Protein AF-A0A327VWK0-F1 (afdb_monomer_lite)

pLDDT: mean 82.36, std 14.78, range [37.25, 97.62]

Radius of gyration: 30.59 Å; chains: 1; bounding box: 62×44×107 Å

Foldseek 3Di:
DPPPPDPVVVVVLVVLLVVLLVVLCCCLQQNPHQQFFWKAFDDQLLVVLCVQLVVLLVDLPLQVVVVVVCVVVVVDDPPDPVSVVLNVQQNVVSVVVNVVSVPDDSVVSLVVSLVFKAWDPPDDPLPQDACDPCLQPQWDWTKMKGADPSRPSRITIDTDIGGMGGGRSVVVCVLQVLVVVLSVLLSVLSSLLVSLLVVLVVVQQPPLDPDDPVVSVVQLVVLLVVLVVVVVCVVVVQVSCPLDHCNHIGNCVVVSCSSSVSSLSSSLSSLLSQLVVLLVRLVVLLPDPCVVVCLVSLLVSVVSNLVSLVSNLVSLLSVLLSVLSVLVSSCSRSVQVSNCSNVVHHSSDNVVSVVSLVVSVVVSCVSPVSSVVSSVVSVVVNCVVDVPDPDDPVSDDPPVVNVVSCVCSVVPSVPVSVVVVVVCVVVVD

Sequence (429 aa):
MQTTRPLLFPLLLVVVGIITFKLAFDFILNGKDVKKQFHELRWEPREVLFTVIDSALRDKTAIPALVAQRQDVGLMSPNIKSTDSLFDLQKKVLIRTRDHVAAMSNSEVETFAVKSIRLDPAFSFRSLPEIGDNDSNYAYPLKVIYADSALPTKTVSHNIFLRVKNMDSDQFMLKYPNFGFWALLLVIQVILYVLLILFLLTKLFTPMNNFPLKWKVIYVGLIVLVCIAFYIWLLSSNDDTVIVKPVLFMRSMNSVFDVVNVLGYITAALCLAGMMFSSSAAASIGKSTDITAHRDELVNINTSFKTYFLIAALTMTLAVITSGQFYTALNTLDLVKAYNANIGHDYFRIELIYFYGILHTFILMIFFIPTQLRLNDINQKMLVAYPSDGAQLKVLEPVPMVKKVMDLLVMGAPLLAAFVKSLLDIVAG

Organism: NCBI:txid1539050

Structure (mmCIF, N/CA/C/O backbone):
data_AF-A0A327VWK0-F1
#
_entry.id   AF-A0A327VWK0-F1
#
loop_
_atom_site.group_PDB
_atom_site.id
_atom_site.type_symbol
_atom_site.label_atom_id
_atom_site.label_alt_id
_atom_site.label_comp_id
_atom_site.label_asym_id
_atom_site.label_entity_id
_atom_site.label_seq_id
_atom_site.pdbx_PDB_ins_code
_atom_site.Cartn_x
_atom_site.Cartn_y
_atom_site.Cartn_z
_atom_site.occupancy
_atom_site.B_iso_or_equiv
_atom_site.auth_seq_id
_atom_site.auth_comp_id
_atom_site.auth_asym_id
_atom_site.auth_atom_id
_atom_site.pdbx_PDB_model_num
ATOM 1 N N . MET A 1 1 ? 8.561 14.236 -48.146 1.00 39.91 1 MET A N 1
ATOM 2 C CA . MET A 1 1 ? 7.171 13.845 -47.820 1.00 39.91 1 MET A CA 1
ATOM 3 C C . MET A 1 1 ? 6.958 14.028 -46.325 1.00 39.91 1 MET A C 1
ATOM 5 O O . MET A 1 1 ? 7.536 13.275 -45.553 1.00 39.91 1 MET A O 1
ATOM 9 N N . GLN A 1 2 ? 6.210 15.054 -45.908 1.00 37.25 2 GLN A N 1
ATOM 10 C CA . GLN A 1 2 ? 5.756 15.175 -44.520 1.00 37.25 2 GLN A CA 1
ATOM 11 C C . GLN A 1 2 ? 4.762 14.043 -44.269 1.00 37.25 2 GLN A C 1
ATOM 13 O O . GLN A 1 2 ? 3.643 14.063 -44.773 1.00 37.25 2 GLN A O 1
ATOM 18 N N . THR A 1 3 ? 5.191 13.020 -43.539 1.00 50.03 3 THR A N 1
ATOM 19 C CA . THR A 1 3 ? 4.292 12.012 -42.992 1.00 50.03 3 THR A CA 1
ATOM 20 C C . THR A 1 3 ? 3.378 12.725 -42.004 1.00 50.03 3 THR A C 1
ATOM 22 O O . THR A 1 3 ? 3.777 13.036 -40.883 1.00 50.03 3 THR A O 1
ATOM 25 N N . THR A 1 4 ? 2.156 13.038 -42.435 1.00 50.09 4 THR A N 1
ATOM 26 C CA . THR A 1 4 ? 1.055 13.428 -41.555 1.00 50.09 4 THR A CA 1
ATOM 27 C C . THR A 1 4 ? 0.915 12.333 -40.508 1.00 50.09 4 THR A C 1
ATOM 29 O O . THR A 1 4 ? 0.316 11.289 -40.766 1.00 50.09 4 THR A O 1
ATOM 32 N N . ARG A 1 5 ? 1.544 12.518 -39.340 1.00 55.75 5 ARG A N 1
ATOM 33 C CA . ARG A 1 5 ? 1.324 11.633 -38.198 1.00 55.75 5 ARG A CA 1
ATOM 34 C C . ARG A 1 5 ? -0.171 11.698 -37.912 1.00 55.75 5 ARG A C 1
ATOM 36 O O . ARG A 1 5 ? -0.678 12.796 -37.682 1.00 55.75 5 ARG A O 1
ATOM 43 N N . PRO A 1 6 ? -0.892 10.575 -37.996 1.00 55.59 6 PRO A N 1
ATOM 44 C CA . PRO A 1 6 ? -2.335 10.622 -37.945 1.00 55.59 6 PRO A CA 1
ATOM 45 C C . PRO A 1 6 ? -2.758 11.122 -36.561 1.00 55.59 6 PRO A C 1
ATOM 47 O O . PRO A 1 6 ? -2.341 10.571 -35.540 1.00 55.59 6 PRO A O 1
ATOM 50 N N . LEU A 1 7 ? -3.632 12.133 -36.540 1.00 68.56 7 LEU A N 1
ATOM 51 C CA . LEU A 1 7 ? -4.380 12.623 -35.366 1.00 68.56 7 LEU A CA 1
ATOM 52 C C . LEU A 1 7 ? -5.069 11.496 -34.560 1.00 68.56 7 LEU A C 1
ATOM 54 O O . LEU A 1 7 ? -5.515 11.710 -33.437 1.00 68.56 7 LEU A O 1
ATOM 58 N N . LEU A 1 8 ? -5.115 10.284 -35.118 1.00 77.31 8 LEU A N 1
ATOM 59 C CA . LEU A 1 8 ? -5.642 9.064 -34.521 1.00 77.31 8 LEU A CA 1
ATOM 60 C C . LEU A 1 8 ? -4.891 8.608 -33.262 1.00 77.31 8 LEU A C 1
ATOM 62 O O . LEU A 1 8 ? -5.531 8.070 -32.366 1.00 77.31 8 LEU A O 1
ATOM 66 N N . PHE A 1 9 ? -3.571 8.808 -33.148 1.00 77.56 9 PHE A N 1
ATOM 67 C CA . PHE A 1 9 ? -2.831 8.292 -31.983 1.00 77.56 9 PHE A CA 1
ATOM 68 C C . PHE A 1 9 ? -3.140 9.049 -30.674 1.00 77.56 9 PHE A C 1
ATOM 70 O O . PHE A 1 9 ? -3.456 8.391 -29.681 1.00 77.56 9 PHE A O 1
ATOM 77 N N . PRO A 1 10 ? -3.135 10.399 -30.636 1.00 81.69 10 PRO A N 1
ATOM 78 C CA . PRO A 1 10 ? -3.589 11.141 -29.458 1.00 81.69 10 PRO A CA 1
ATOM 79 C C . PRO A 1 10 ? -5.038 10.822 -29.075 1.00 81.69 10 PRO A C 1
ATOM 81 O O . PRO A 1 10 ? -5.331 10.637 -27.897 1.00 81.69 10 PRO A O 1
ATOM 84 N N . LEU A 1 11 ? -5.932 10.699 -30.065 1.00 82.75 11 LEU A N 1
ATOM 85 C CA . LEU A 1 11 ? -7.333 10.353 -29.825 1.00 82.75 11 LEU A CA 1
ATOM 86 C C . LEU A 1 11 ? -7.473 8.951 -29.211 1.00 82.75 11 LEU A C 1
ATOM 88 O O . LEU A 1 11 ? -8.214 8.778 -28.247 1.00 82.75 11 LEU A O 1
ATOM 92 N N . LEU A 1 12 ? -6.720 7.969 -29.718 1.00 85.56 12 LEU A N 1
ATOM 93 C CA . LEU A 1 12 ? -6.690 6.614 -29.168 1.00 85.56 12 LEU A CA 1
ATOM 94 C C . LEU A 1 12 ? -6.235 6.609 -27.703 1.00 85.56 12 LEU A C 1
ATOM 96 O O . LEU A 1 12 ? -6.859 5.942 -26.883 1.00 85.56 12 LEU A O 1
ATOM 100 N N . LEU A 1 13 ? -5.192 7.373 -27.356 1.00 83.38 13 LEU A N 1
ATOM 101 C CA . LEU A 1 13 ? -4.718 7.475 -25.970 1.00 83.38 13 LEU A CA 1
ATOM 102 C C . LEU A 1 13 ? -5.787 8.046 -25.032 1.00 83.38 13 LEU A C 1
ATOM 104 O O . LEU A 1 13 ? -5.956 7.534 -23.928 1.00 83.38 13 LEU A O 1
ATOM 108 N N . VAL A 1 14 ? -6.532 9.065 -25.471 1.00 86.00 14 VAL A N 1
ATOM 109 C CA . VAL A 1 14 ? -7.632 9.642 -24.681 1.00 86.00 14 VAL A CA 1
ATOM 110 C C . VAL A 1 14 ? -8.745 8.614 -24.467 1.00 86.00 14 VAL A C 1
ATOM 112 O O . VAL A 1 14 ? -9.187 8.420 -23.336 1.00 86.00 14 VAL A O 1
ATOM 115 N N . VAL A 1 15 ? -9.162 7.911 -25.525 1.00 90.56 15 VAL A N 1
ATOM 116 C CA . VAL A 1 15 ? -10.217 6.885 -25.442 1.00 90.56 15 VAL A CA 1
ATOM 117 C C . VAL A 1 15 ? -9.804 5.744 -24.511 1.00 90.56 15 VAL A C 1
ATOM 119 O O . VAL A 1 15 ? -10.565 5.376 -23.616 1.00 90.56 15 VAL A O 1
ATOM 122 N N . VAL A 1 16 ? -8.583 5.221 -24.666 1.00 90.50 16 VAL A N 1
ATOM 123 C CA . VAL A 1 16 ? -8.046 4.173 -23.785 1.00 90.50 16 VAL A CA 1
ATOM 124 C C . VAL A 1 16 ? -7.950 4.666 -22.342 1.00 90.50 16 VAL A C 1
ATOM 126 O O . VAL A 1 16 ? -8.304 3.924 -21.427 1.00 90.50 16 VAL A O 1
ATOM 129 N N . GLY A 1 17 ? -7.529 5.914 -22.123 1.00 88.94 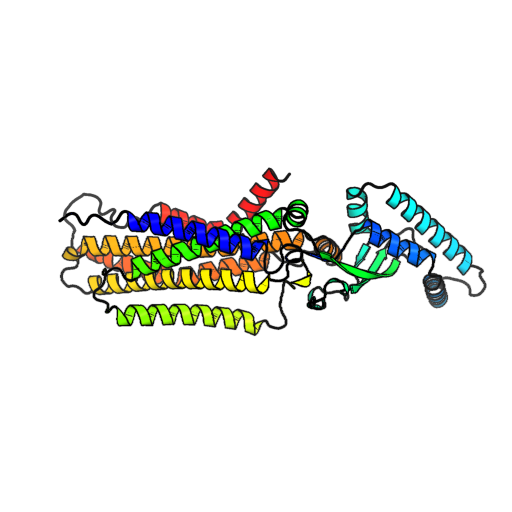17 GLY A N 1
ATOM 130 C CA . GLY A 1 17 ? -7.457 6.520 -20.795 1.00 88.94 17 GLY A CA 1
ATOM 131 C C . GLY A 1 17 ? -8.817 6.573 -20.096 1.00 88.94 17 GLY A C 1
ATOM 132 O O . GLY A 1 17 ? -8.923 6.145 -18.950 1.00 88.94 17 GLY A O 1
ATOM 133 N N . ILE A 1 18 ? -9.869 7.017 -20.792 1.00 92.06 18 ILE A N 1
ATOM 134 C CA . ILE A 1 18 ? -11.235 7.089 -20.242 1.00 92.06 18 ILE A CA 1
ATOM 135 C C . ILE A 1 18 ? -11.776 5.692 -19.911 1.00 92.06 18 ILE A C 1
ATOM 137 O O . ILE A 1 18 ? -12.332 5.485 -18.831 1.00 92.06 18 ILE A O 1
ATOM 141 N N . ILE A 1 19 ? -11.595 4.722 -20.815 1.00 94.19 19 ILE A N 1
ATOM 142 C CA . ILE A 1 19 ? -12.026 3.334 -20.588 1.00 94.19 19 ILE A CA 1
ATOM 143 C C . ILE A 1 19 ? -11.298 2.751 -19.373 1.00 94.19 19 ILE A C 1
ATOM 145 O O . ILE A 1 19 ? -11.931 2.167 -18.495 1.00 94.19 19 ILE A O 1
ATOM 149 N N . THR A 1 20 ? -9.982 2.955 -19.295 1.00 92.00 20 THR A N 1
ATOM 150 C CA . THR A 1 20 ? -9.157 2.464 -18.185 1.00 92.00 20 THR A CA 1
ATOM 151 C C . THR A 1 20 ? -9.555 3.117 -16.868 1.00 92.00 20 THR A C 1
ATOM 153 O O . THR A 1 20 ? -9.671 2.415 -15.872 1.00 92.00 20 THR A O 1
ATOM 156 N N . PHE A 1 21 ? -9.822 4.428 -16.859 1.00 93.88 21 PHE A N 1
ATOM 157 C CA . PHE A 1 21 ? -10.310 5.136 -15.675 1.00 93.88 21 PHE A CA 1
ATOM 158 C C . PHE A 1 21 ? -11.600 4.509 -15.152 1.00 93.88 21 PHE A C 1
ATOM 160 O O . PHE A 1 21 ? -11.667 4.166 -13.976 1.00 93.88 21 PHE A O 1
ATOM 167 N N . LYS A 1 22 ? -12.594 4.297 -16.025 1.00 93.50 22 LYS A N 1
ATOM 168 C CA . LYS A 1 22 ? -13.873 3.698 -15.625 1.00 93.50 22 LYS A CA 1
ATOM 169 C C . LYS A 1 22 ? -13.682 2.292 -15.048 1.00 93.50 22 LYS A C 1
ATOM 171 O O . LYS A 1 22 ? -14.179 2.010 -13.966 1.00 93.50 22 LYS A O 1
ATOM 176 N N . LEU A 1 23 ? -12.919 1.439 -15.737 1.00 92.62 23 LEU A N 1
ATOM 177 C CA . LEU A 1 23 ? -12.654 0.071 -15.282 1.00 92.62 23 LEU A CA 1
ATOM 178 C C . LEU A 1 23 ? -11.878 0.034 -13.960 1.00 92.62 23 LEU A C 1
ATOM 180 O O . LEU A 1 23 ? -12.212 -0.760 -13.089 1.00 92.62 23 LEU A O 1
ATOM 184 N N . ALA A 1 24 ? -10.862 0.885 -13.802 1.00 91.56 24 ALA A N 1
ATOM 185 C CA . ALA A 1 24 ? -10.072 0.973 -12.578 1.00 91.56 24 ALA A CA 1
ATOM 186 C C . ALA A 1 24 ? -10.918 1.479 -11.405 1.00 91.56 24 ALA A C 1
ATOM 188 O O . ALA A 1 24 ? -10.852 0.912 -10.318 1.00 91.56 24 ALA A O 1
ATOM 189 N N . PHE A 1 25 ? -11.735 2.508 -11.636 1.00 92.19 25 PHE A N 1
ATOM 190 C CA . PHE A 1 25 ? -12.651 3.057 -10.642 1.00 92.19 25 PHE A CA 1
ATOM 191 C C . PHE A 1 25 ? -13.648 1.995 -10.169 1.00 92.19 25 PHE A C 1
ATOM 193 O O . PHE A 1 25 ? -13.733 1.731 -8.971 1.00 92.19 25 PHE A O 1
ATOM 200 N N . ASP A 1 26 ? -14.331 1.325 -11.101 1.00 91.81 26 ASP A N 1
ATOM 201 C CA . ASP A 1 26 ? -15.286 0.264 -10.774 1.00 91.81 26 ASP A CA 1
ATOM 202 C C . ASP A 1 26 ? -14.595 -0.909 -10.061 1.00 91.81 26 ASP A C 1
ATOM 204 O O . ASP A 1 26 ? -15.073 -1.396 -9.039 1.00 91.81 26 ASP A O 1
ATOM 208 N N . PHE A 1 27 ? -13.425 -1.337 -10.529 1.00 92.50 27 PHE A N 1
ATOM 209 C CA . PHE A 1 27 ? -12.705 -2.456 -9.925 1.00 92.50 27 PHE A CA 1
ATOM 210 C C . PHE A 1 27 ? -12.193 -2.160 -8.506 1.00 92.50 27 PHE A C 1
ATOM 212 O O . PHE A 1 27 ? -12.303 -3.018 -7.632 1.00 92.50 27 PHE A O 1
ATOM 219 N N . ILE A 1 28 ? -11.643 -0.964 -8.268 1.00 90.62 28 ILE A N 1
ATOM 220 C CA . ILE A 1 28 ? -11.030 -0.597 -6.982 1.00 90.62 28 ILE A CA 1
ATOM 221 C C . ILE A 1 28 ? -12.096 -0.201 -5.953 1.00 90.62 28 ILE A C 1
ATOM 223 O O . ILE A 1 28 ? -12.026 -0.647 -4.808 1.00 90.62 28 ILE A O 1
ATOM 227 N N . LEU A 1 29 ? -13.073 0.626 -6.342 1.00 89.88 29 LEU A N 1
ATOM 228 C CA . LEU A 1 29 ? -14.036 1.216 -5.406 1.00 89.88 29 LEU A CA 1
ATOM 229 C C . LEU A 1 29 ? -15.341 0.433 -5.282 1.00 89.88 29 LEU A C 1
ATOM 231 O O . LEU A 1 29 ? -15.964 0.483 -4.227 1.00 89.88 29 LEU A O 1
ATOM 235 N N . ASN A 1 30 ? -15.763 -0.272 -6.331 1.00 86.44 30 ASN A N 1
ATOM 236 C CA . ASN A 1 30 ? -17.051 -0.969 -6.350 1.00 86.44 30 ASN A CA 1
ATOM 237 C C . ASN A 1 30 ? -16.884 -2.493 -6.263 1.00 86.44 30 ASN A C 1
ATOM 239 O O . ASN A 1 30 ? -17.743 -3.182 -5.715 1.00 86.44 30 ASN A O 1
ATOM 243 N N . GLY A 1 31 ? -15.769 -3.030 -6.765 1.00 84.81 31 GLY A N 1
ATOM 244 C CA . GLY A 1 31 ? -15.477 -4.460 -6.738 1.00 84.81 31 GLY A CA 1
ATOM 245 C C . GLY A 1 31 ? -16.567 -5.303 -7.409 1.00 84.81 31 GLY A C 1
ATOM 246 O O . GLY A 1 31 ? -17.149 -4.912 -8.420 1.00 84.81 31 GLY A O 1
ATOM 247 N N . LYS A 1 32 ? -16.839 -6.493 -6.853 1.00 80.56 32 LYS A N 1
ATOM 248 C CA . LYS A 1 32 ? -17.944 -7.364 -7.313 1.00 80.56 32 LYS A CA 1
ATOM 249 C C . LYS A 1 32 ? -19.308 -6.950 -6.748 1.00 80.56 32 LYS A C 1
ATOM 251 O O . LYS A 1 32 ? -20.326 -7.247 -7.364 1.00 80.56 32 LYS A O 1
ATOM 256 N N . ASP A 1 33 ? -19.324 -6.316 -5.577 1.00 80.81 33 ASP A N 1
ATOM 257 C CA . ASP A 1 33 ? -20.528 -5.865 -4.878 1.00 80.81 33 ASP A CA 1
ATOM 258 C C . ASP A 1 33 ? -20.212 -4.546 -4.158 1.00 80.81 33 ASP A C 1
ATOM 260 O O . ASP A 1 33 ? -19.479 -4.538 -3.167 1.00 80.81 33 ASP A O 1
ATOM 264 N N . VAL A 1 34 ? -20.789 -3.445 -4.658 1.00 78.38 34 VAL A N 1
ATOM 265 C CA . VAL A 1 34 ? -20.546 -2.063 -4.199 1.00 78.38 34 VAL A CA 1
ATOM 266 C C . VAL A 1 34 ? -20.695 -1.933 -2.683 1.00 78.38 34 VAL A C 1
ATOM 268 O O . VAL A 1 34 ? -19.926 -1.225 -2.042 1.00 78.38 34 VAL A O 1
ATOM 271 N N . LYS A 1 35 ? -21.663 -2.644 -2.094 1.00 78.06 35 LYS A N 1
ATOM 272 C CA . LYS A 1 35 ? -21.998 -2.516 -0.667 1.00 78.06 35 LYS A CA 1
ATOM 273 C C . LYS A 1 35 ? -21.170 -3.415 0.244 1.00 78.06 35 LYS A C 1
ATOM 275 O O . LYS A 1 35 ? -21.277 -3.313 1.462 1.00 78.06 35 LYS A O 1
ATOM 280 N N . LYS A 1 36 ? -20.410 -4.349 -0.329 1.00 83.25 36 LYS A N 1
ATOM 281 C CA . LYS A 1 36 ? -19.598 -5.329 0.415 1.00 83.25 36 LYS A CA 1
ATOM 282 C C . LYS A 1 36 ? -18.110 -5.209 0.123 1.00 83.25 36 LYS A C 1
ATOM 284 O O . LYS A 1 36 ? -17.313 -5.976 0.660 1.00 83.25 36 LYS A O 1
ATOM 289 N N . GLN A 1 37 ? -17.732 -4.278 -0.750 1.00 88.12 37 GLN A N 1
ATOM 290 C CA . GLN A 1 37 ? -16.341 -4.069 -1.110 1.00 88.12 37 GLN A CA 1
ATOM 291 C C . GLN A 1 37 ? -15.533 -3.630 0.111 1.00 88.12 37 GLN A C 1
ATOM 293 O O . GLN A 1 37 ? -14.510 -4.251 0.416 1.00 88.12 37 GLN A O 1
ATOM 298 N N . PHE A 1 38 ? -16.038 -2.621 0.824 1.00 92.75 38 PHE A N 1
ATOM 299 C CA . PHE A 1 38 ? -15.452 -2.097 2.049 1.00 92.75 38 PHE A CA 1
ATOM 300 C C . PHE A 1 38 ? -16.217 -2.567 3.280 1.00 92.75 38 PHE A C 1
ATOM 302 O O . PHE A 1 38 ? -17.444 -2.694 3.290 1.00 92.75 38 PHE A O 1
ATOM 309 N N . HIS A 1 39 ? -15.469 -2.827 4.337 1.00 93.94 39 HIS A N 1
ATOM 310 C CA . HIS A 1 39 ? -16.012 -3.219 5.622 1.00 93.94 39 HIS A CA 1
ATOM 311 C C . HIS A 1 39 ? -15.060 -2.811 6.739 1.00 93.94 39 HIS A C 1
ATOM 313 O O . HIS A 1 39 ? -13.974 -2.300 6.502 1.00 93.94 39 HIS A O 1
ATOM 319 N N . GLU A 1 40 ? -15.467 -3.035 7.977 1.00 94.00 40 GLU A N 1
ATOM 320 C CA . GLU A 1 40 ? -14.584 -2.947 9.131 1.00 94.00 40 GLU A CA 1
ATOM 321 C C . GLU A 1 40 ? -14.995 -3.973 10.183 1.00 94.00 40 GLU A C 1
ATOM 323 O O . GLU A 1 40 ? -16.160 -4.374 10.269 1.00 94.00 40 GLU A O 1
ATOM 328 N N . LEU A 1 41 ? -14.047 -4.384 11.022 1.00 94.38 41 LEU A N 1
ATOM 329 C CA . LEU A 1 41 ? -14.383 -5.070 12.264 1.00 94.38 41 LEU A CA 1
ATOM 330 C C . LEU A 1 41 ? -14.896 -4.033 13.258 1.00 94.38 41 LEU A C 1
ATOM 332 O O . LEU A 1 41 ? -14.171 -3.109 13.624 1.00 94.38 41 LEU A O 1
ATOM 336 N N . ARG A 1 42 ? -16.153 -4.186 13.685 1.00 93.25 42 ARG A N 1
ATOM 337 C CA . ARG A 1 42 ? -16.846 -3.213 14.530 1.00 93.25 42 ARG A CA 1
ATOM 338 C C . ARG A 1 42 ? -16.133 -3.057 15.874 1.00 93.25 42 ARG A C 1
ATOM 340 O O . ARG A 1 42 ? -16.296 -3.881 16.773 1.00 93.25 42 ARG A O 1
ATOM 347 N N . TRP A 1 43 ? -15.363 -1.980 15.994 1.00 94.75 43 TRP A N 1
ATOM 348 C CA . TRP A 1 43 ? -14.695 -1.557 17.216 1.00 94.75 43 TRP A CA 1
ATOM 349 C C . TRP A 1 43 ? -15.234 -0.189 17.628 1.00 94.75 43 TRP A C 1
ATOM 351 O O . TRP A 1 43 ? -14.783 0.846 17.150 1.00 94.75 43 TRP A O 1
ATOM 361 N N . GLU A 1 44 ? -16.225 -0.190 18.514 1.00 94.69 44 GLU A N 1
ATOM 362 C CA . GLU A 1 44 ? -16.801 1.029 19.083 1.00 94.69 44 GLU A CA 1
ATOM 363 C C . GLU A 1 44 ? -16.371 1.122 20.554 1.00 94.69 44 GLU A C 1
ATOM 365 O O . GLU A 1 44 ? -16.917 0.397 21.389 1.00 94.69 44 GLU A O 1
ATOM 370 N N . PRO A 1 45 ? -15.399 1.986 20.913 1.00 95.06 45 PRO A N 1
ATOM 371 C CA . PRO A 1 45 ? -14.807 2.001 22.253 1.00 95.06 45 PRO A CA 1
ATOM 372 C C . PRO A 1 45 ? -15.829 2.116 23.388 1.00 95.06 45 PRO A C 1
ATOM 374 O O . PRO A 1 45 ? -15.693 1.458 24.417 1.00 95.06 45 PRO A O 1
ATOM 377 N N . ARG A 1 46 ? -16.895 2.901 23.180 1.00 96.25 46 ARG A N 1
ATOM 378 C CA . ARG A 1 46 ? -17.997 3.044 24.141 1.00 96.25 46 ARG A CA 1
ATOM 379 C C . ARG A 1 46 ? -18.762 1.734 24.345 1.00 96.25 46 ARG A C 1
ATOM 381 O O . ARG A 1 46 ? -18.998 1.343 25.484 1.00 96.25 46 ARG A O 1
ATOM 388 N N . GLU A 1 47 ? -19.130 1.053 23.259 1.00 95.56 47 GLU A N 1
ATOM 389 C CA . GLU A 1 47 ? -19.837 -0.233 23.311 1.00 95.56 47 GLU A CA 1
ATOM 390 C C . GLU A 1 47 ? -18.960 -1.309 23.957 1.00 95.56 47 GLU A C 1
ATOM 392 O O . GLU A 1 47 ? -19.441 -2.072 24.795 1.00 95.56 47 GLU A O 1
ATOM 397 N N . VAL A 1 48 ? -17.663 -1.331 23.635 1.00 95.50 48 VAL A N 1
ATOM 398 C CA . VAL A 1 48 ? -16.693 -2.246 24.251 1.00 95.50 48 VAL A CA 1
ATOM 399 C C . VAL A 1 48 ? -16.599 -1.998 25.757 1.00 95.50 48 VAL A C 1
ATOM 401 O O . VAL A 1 48 ? -16.740 -2.945 26.531 1.00 95.50 48 VAL A O 1
ATOM 404 N N . LEU A 1 49 ? -16.432 -0.743 26.193 1.00 95.19 49 LEU A N 1
ATOM 405 C CA . LEU A 1 49 ? -16.389 -0.387 27.616 1.00 95.19 49 LEU A CA 1
ATOM 406 C C . LEU A 1 49 ? -17.658 -0.818 28.346 1.00 95.19 49 LEU A C 1
ATOM 408 O O . LEU A 1 49 ? -17.566 -1.494 29.368 1.00 95.19 49 LEU A O 1
ATOM 412 N N . PHE A 1 50 ? -18.835 -0.470 27.824 1.00 95.88 50 PHE A N 1
ATOM 413 C CA . PHE A 1 50 ? -20.099 -0.861 28.445 1.00 95.88 50 PHE A CA 1
ATOM 414 C C . PHE A 1 50 ? -20.270 -2.372 28.493 1.00 95.88 50 PHE A C 1
ATOM 416 O O . PHE A 1 50 ? -20.622 -2.903 29.540 1.00 95.88 50 PHE A O 1
ATOM 423 N N . THR A 1 51 ? -19.928 -3.085 27.421 1.00 94.81 51 THR A N 1
ATOM 424 C CA . THR A 1 51 ? -20.023 -4.548 27.389 1.00 94.81 51 THR A CA 1
ATOM 425 C C . THR A 1 51 ? -19.119 -5.190 28.438 1.00 94.81 51 THR A C 1
ATOM 427 O O . THR A 1 51 ? -19.557 -6.094 29.153 1.00 94.81 51 THR A O 1
ATOM 430 N N . VAL A 1 52 ? -17.876 -4.720 28.576 1.00 93.19 52 VAL A N 1
ATOM 431 C CA . VAL A 1 52 ? -16.935 -5.242 29.577 1.00 93.19 52 VAL A CA 1
ATOM 432 C C . VAL A 1 52 ? -17.404 -4.893 30.993 1.00 93.19 52 VAL A C 1
ATOM 434 O O . VAL A 1 52 ? -17.462 -5.781 31.843 1.00 93.19 52 VAL A O 1
ATOM 437 N N . ILE A 1 53 ? -17.797 -3.640 31.246 1.00 93.25 53 ILE A N 1
ATOM 438 C CA . ILE A 1 53 ? -18.249 -3.171 32.565 1.00 93.25 53 ILE A CA 1
ATOM 439 C C . ILE A 1 53 ? -19.545 -3.872 32.994 1.00 93.25 53 ILE A C 1
ATOM 441 O O . ILE A 1 53 ? -19.612 -4.409 34.097 1.00 93.25 53 ILE A O 1
ATOM 445 N N . ASP A 1 54 ? -20.565 -3.927 32.138 1.00 93.56 54 ASP A N 1
ATOM 446 C CA . ASP A 1 54 ? -21.849 -4.560 32.464 1.00 93.56 54 ASP A CA 1
ATOM 447 C C . ASP A 1 54 ? -21.722 -6.081 32.612 1.00 93.56 54 ASP A C 1
ATOM 449 O O . ASP A 1 54 ? -22.472 -6.708 33.366 1.00 93.56 54 ASP A O 1
ATOM 453 N N . SER A 1 55 ? -20.768 -6.705 31.920 1.00 90.44 55 SER A N 1
ATOM 454 C CA . SER A 1 55 ? -20.448 -8.118 32.139 1.00 90.44 55 SER A CA 1
ATOM 455 C C . SER A 1 55 ? -19.745 -8.327 33.476 1.00 90.44 55 SER A C 1
ATOM 457 O O . SER A 1 55 ? -20.128 -9.224 34.222 1.00 90.44 55 SER A O 1
ATOM 459 N N . ALA A 1 56 ? -18.813 -7.448 33.845 1.00 87.31 56 ALA A N 1
ATOM 460 C CA . ALA A 1 56 ? -18.144 -7.466 35.147 1.00 87.31 56 ALA A CA 1
ATOM 461 C C . ALA A 1 56 ? -19.097 -7.226 36.324 1.00 87.31 56 ALA A C 1
ATOM 463 O O . ALA A 1 56 ? -18.925 -7.798 37.393 1.00 87.31 56 ALA A O 1
ATOM 464 N N . LEU A 1 57 ? -20.113 -6.381 36.134 1.00 88.75 57 LEU A N 1
ATOM 465 C CA . LEU A 1 57 ? -21.150 -6.126 37.136 1.00 88.75 57 LEU A CA 1
ATOM 466 C C . LEU A 1 57 ? -22.048 -7.350 37.379 1.00 88.75 57 LEU A C 1
ATOM 468 O O . LEU A 1 57 ? -22.643 -7.469 38.453 1.00 88.75 57 LEU A O 1
ATOM 472 N N . ARG A 1 58 ? -22.164 -8.243 36.388 1.00 87.75 58 ARG A N 1
ATOM 473 C CA . ARG A 1 58 ? -22.933 -9.494 36.472 1.00 87.75 58 ARG A CA 1
ATOM 474 C C . ARG A 1 58 ? -22.085 -10.667 36.958 1.00 87.75 58 ARG A C 1
ATOM 476 O O . ARG A 1 58 ? -22.602 -11.527 37.670 1.00 87.75 58 ARG A O 1
ATOM 483 N N . ASP A 1 59 ? -20.810 -10.698 36.588 1.00 79.12 59 ASP A N 1
ATOM 484 C CA . ASP A 1 59 ? -19.886 -11.769 36.937 1.00 79.12 59 ASP A CA 1
ATOM 485 C C . ASP A 1 59 ? -19.364 -11.628 38.375 1.00 79.12 59 ASP A C 1
ATOM 487 O O . ASP A 1 59 ? -18.583 -10.739 38.711 1.00 79.12 59 ASP A O 1
ATOM 491 N N . LYS A 1 60 ? -19.790 -12.548 39.244 1.00 71.19 60 LYS A N 1
ATOM 492 C CA . LYS A 1 60 ? -19.353 -12.599 40.644 1.00 71.19 60 LYS A CA 1
ATOM 493 C C . LYS A 1 60 ? -18.046 -13.371 40.846 1.00 71.19 60 LYS A C 1
ATOM 495 O O . LYS A 1 60 ? -17.555 -13.390 41.968 1.00 71.19 60 LYS A O 1
ATOM 500 N N . THR A 1 61 ? -17.488 -14.022 39.821 1.00 70.69 61 THR A N 1
ATOM 501 C CA . THR A 1 61 ? -16.385 -14.994 39.969 1.00 70.69 61 THR A CA 1
ATOM 502 C C . THR A 1 61 ? -14.999 -14.360 40.120 1.00 70.69 61 THR A C 1
ATOM 504 O O . THR A 1 61 ? -14.134 -14.926 40.789 1.00 70.69 61 THR A O 1
ATOM 507 N N . ALA A 1 62 ? -14.793 -13.154 39.582 1.00 68.81 62 ALA A N 1
ATOM 508 C CA . ALA A 1 62 ? -13.492 -12.481 39.597 1.00 68.81 62 ALA A CA 1
ATOM 509 C C . ALA A 1 62 ? -13.007 -12.092 41.011 1.00 68.81 62 ALA A C 1
ATOM 511 O O . ALA A 1 62 ? -11.807 -12.057 41.281 1.00 68.81 62 ALA A O 1
ATOM 512 N N . ILE A 1 63 ? -13.933 -11.810 41.930 1.00 69.81 63 ILE A N 1
ATOM 513 C CA . ILE A 1 63 ? -13.618 -11.329 43.286 1.00 69.81 63 ILE A CA 1
ATOM 514 C C . ILE A 1 63 ? -13.228 -12.463 44.238 1.00 69.81 63 ILE A C 1
ATOM 516 O O . ILE A 1 63 ? -12.216 -12.317 44.925 1.00 69.81 63 ILE A O 1
ATOM 520 N N . PRO A 1 64 ? -13.931 -13.611 44.258 1.00 70.44 64 PRO A N 1
ATOM 521 C CA . PRO A 1 64 ? -13.478 -14.807 44.960 1.00 70.44 64 PRO A CA 1
ATOM 522 C C . PRO A 1 64 ? -12.048 -15.219 44.597 1.00 70.44 64 PRO A C 1
ATOM 524 O O . PRO A 1 64 ? -11.263 -15.507 45.496 1.00 70.44 64 PRO A O 1
ATOM 527 N N . ALA A 1 65 ? -11.675 -15.177 43.311 1.00 71.06 65 ALA A N 1
ATOM 528 C CA . ALA A 1 65 ? -10.320 -15.515 42.868 1.00 71.06 65 ALA A CA 1
ATOM 529 C C . ALA A 1 65 ? -9.252 -14.568 43.453 1.00 71.06 65 ALA A C 1
ATOM 531 O O . ALA A 1 65 ? -8.193 -15.014 43.891 1.00 71.06 65 ALA A O 1
ATOM 532 N N . LEU A 1 66 ? -9.545 -13.264 43.530 1.00 69.56 66 LEU A N 1
ATOM 533 C CA . LEU A 1 66 ? -8.657 -12.279 44.154 1.00 69.56 66 LEU A CA 1
ATOM 534 C C . LEU A 1 66 ? -8.533 -12.487 45.670 1.00 69.56 66 LEU A C 1
ATOM 536 O O . LEU A 1 66 ? -7.457 -12.308 46.239 1.00 69.56 66 LEU A O 1
ATOM 540 N N . VAL A 1 67 ? -9.638 -12.830 46.335 1.00 71.38 67 VAL A N 1
ATOM 541 C CA . VAL A 1 67 ? -9.643 -13.097 47.778 1.00 71.38 67 VAL A CA 1
ATOM 542 C C . VAL A 1 67 ? -8.821 -14.341 48.090 1.00 71.38 67 VAL A C 1
ATOM 544 O O . VAL A 1 67 ? -7.981 -14.270 48.983 1.00 71.38 67 VAL A O 1
ATOM 547 N N . ALA A 1 68 ? -8.983 -15.415 47.313 1.00 74.00 68 ALA A N 1
ATOM 548 C CA . ALA A 1 68 ? -8.156 -16.614 47.424 1.00 74.00 68 ALA A CA 1
ATOM 549 C C . ALA A 1 68 ? -6.664 -16.272 47.270 1.00 74.00 68 ALA A C 1
ATOM 551 O O . ALA A 1 68 ? -5.866 -16.578 48.149 1.00 74.00 68 ALA A O 1
ATOM 552 N N . GLN A 1 69 ? -6.300 -15.498 46.241 1.00 75.69 69 GLN A N 1
ATOM 553 C CA . GLN A 1 69 ? -4.915 -15.062 46.043 1.00 75.69 69 GLN A CA 1
ATOM 554 C C . GLN A 1 69 ? -4.373 -14.232 47.224 1.00 75.69 69 GLN A C 1
ATOM 556 O O . GLN A 1 69 ? -3.218 -14.379 47.612 1.00 75.69 69 GLN A O 1
ATOM 561 N N . ARG A 1 70 ? -5.177 -13.341 47.821 1.00 73.94 70 ARG A N 1
ATOM 562 C CA . ARG A 1 70 ? -4.747 -12.551 48.992 1.00 73.94 70 ARG A CA 1
ATOM 563 C C . ARG A 1 70 ? -4.630 -13.388 50.264 1.00 73.94 70 ARG A C 1
ATOM 565 O O . ARG A 1 70 ? -3.790 -13.063 51.103 1.00 73.94 70 ARG A O 1
ATOM 572 N N . GLN A 1 71 ? -5.458 -14.418 50.415 1.00 77.44 71 GLN A N 1
ATOM 573 C CA . GLN A 1 71 ? -5.360 -15.382 51.511 1.00 77.44 71 GLN A CA 1
ATOM 574 C C . GLN A 1 71 ? -4.090 -16.229 51.378 1.00 77.44 71 GLN A C 1
ATOM 576 O O . GLN A 1 71 ? -3.358 -16.350 52.357 1.00 77.44 71 GLN A O 1
ATOM 581 N N . ASP A 1 72 ? -3.761 -16.694 50.169 1.00 79.62 72 ASP A N 1
ATOM 582 C CA . ASP A 1 72 ? -2.537 -17.463 49.895 1.00 79.62 72 ASP A CA 1
ATOM 583 C C . ASP A 1 72 ? -1.257 -16.674 50.214 1.00 79.62 72 ASP A C 1
ATOM 585 O O . ASP A 1 72 ? -0.274 -17.230 50.696 1.00 79.62 72 ASP A O 1
ATOM 589 N N . VAL A 1 73 ? -1.270 -15.356 49.993 1.00 83.12 73 VAL A N 1
ATOM 590 C CA . VAL A 1 73 ? -0.129 -14.465 50.284 1.00 83.12 73 VAL A CA 1
ATOM 591 C C . VAL A 1 73 ? -0.143 -13.968 51.746 1.00 83.12 73 VAL A C 1
ATOM 593 O O . VAL A 1 73 ? 0.699 -13.168 52.146 1.00 83.12 73 VAL A O 1
ATOM 596 N N . GLY A 1 74 ? -1.095 -14.417 52.575 1.00 76.50 74 GLY A N 1
ATOM 597 C CA . GLY A 1 74 ? -1.196 -14.038 53.991 1.00 76.50 74 GLY A CA 1
ATOM 598 C C . GLY A 1 74 ? -1.616 -12.582 54.235 1.00 76.50 74 GLY A C 1
ATOM 599 O O . GLY A 1 74 ? -1.483 -12.071 55.345 1.00 76.50 74 GLY A O 1
ATOM 600 N N . LEU A 1 75 ? -2.134 -11.899 53.209 1.00 72.00 75 LEU A N 1
ATOM 601 C CA . LEU A 1 75 ? -2.573 -10.499 53.279 1.00 72.00 75 LEU A CA 1
ATOM 602 C C . LEU A 1 75 ? -4.005 -10.348 53.816 1.00 72.00 75 LEU A C 1
ATOM 604 O O . LEU A 1 75 ? -4.456 -9.230 54.068 1.00 72.00 75 LEU A O 1
ATOM 608 N N . MET A 1 76 ? -4.742 -11.452 53.971 1.00 66.94 76 MET A N 1
ATOM 609 C CA . MET A 1 76 ? -6.082 -11.485 54.559 1.00 66.94 76 MET A CA 1
ATOM 610 C C . MET A 1 76 ? -6.235 -12.661 55.523 1.00 66.94 76 MET A C 1
ATOM 612 O O . MET A 1 76 ? -5.831 -13.779 55.221 1.00 66.94 76 MET A O 1
ATOM 616 N N . SER A 1 77 ? -6.872 -12.409 56.669 1.00 63.12 77 SER A N 1
ATOM 617 C CA . SER A 1 77 ? -7.243 -13.452 57.632 1.00 63.12 77 SER A CA 1
ATOM 618 C C . SER A 1 77 ? -8.384 -14.328 57.079 1.00 63.12 77 SER A C 1
ATOM 620 O O . SER A 1 77 ? -9.310 -13.785 56.467 1.00 63.12 77 SER A O 1
ATOM 622 N N . PRO A 1 78 ? -8.374 -15.658 57.309 1.00 61.25 78 PRO A N 1
ATOM 623 C CA . PRO A 1 78 ? -9.366 -16.598 56.770 1.00 61.25 78 PRO A CA 1
ATOM 624 C C . PRO A 1 78 ? -10.811 -16.381 57.266 1.00 61.25 78 PRO A C 1
ATOM 626 O O . PRO A 1 78 ? -11.734 -16.950 56.696 1.00 61.25 78 PRO A O 1
ATOM 629 N N . ASN A 1 79 ? -11.034 -15.536 58.283 1.00 61.19 79 ASN A N 1
ATOM 630 C CA . ASN A 1 79 ? -12.324 -15.392 58.978 1.00 61.19 79 ASN A CA 1
ATOM 631 C C . ASN A 1 79 ? -13.124 -14.104 58.667 1.00 61.19 79 ASN A C 1
ATOM 633 O O . ASN A 1 79 ? -14.028 -13.749 59.425 1.00 61.19 79 ASN A O 1
ATOM 637 N N . ILE A 1 80 ? -12.829 -13.367 57.589 1.00 55.22 80 ILE A N 1
ATOM 638 C CA . ILE A 1 80 ? -13.492 -12.074 57.311 1.00 55.22 80 ILE A CA 1
ATOM 639 C C . ILE A 1 80 ? -14.612 -12.211 56.265 1.00 55.22 80 ILE A C 1
ATOM 641 O O . ILE A 1 80 ? -14.410 -12.790 55.203 1.00 55.22 80 ILE A O 1
ATOM 645 N N . LYS A 1 81 ? -15.749 -11.536 56.518 1.00 57.97 81 LYS A N 1
ATOM 646 C CA . LYS A 1 81 ? -16.803 -11.135 55.552 1.00 57.97 81 LYS A CA 1
ATOM 647 C C . LYS A 1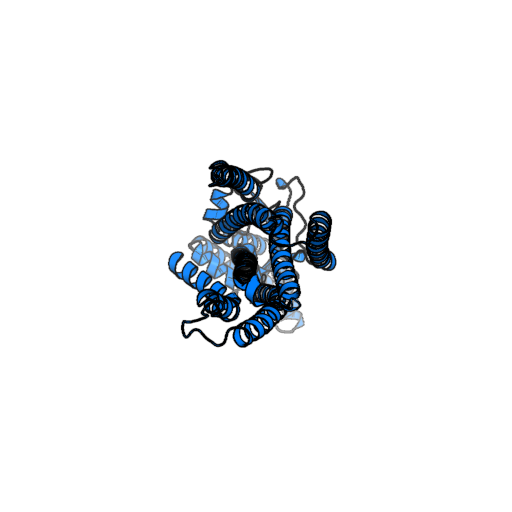 81 ? -16.280 -10.182 54.439 1.00 57.97 81 LYS A C 1
ATOM 649 O O . LYS A 1 81 ? -16.936 -9.202 54.091 1.00 57.97 81 LYS A O 1
ATOM 654 N N . SER A 1 82 ? -15.054 -10.382 53.941 1.00 63.34 82 SER A N 1
ATOM 655 C CA . SER A 1 82 ? -14.331 -9.423 53.088 1.00 63.34 82 SER A CA 1
ATOM 656 C C . SER A 1 82 ? -14.762 -9.488 51.624 1.00 63.34 82 SER A C 1
ATOM 658 O O . SER A 1 82 ? -14.713 -8.466 50.938 1.00 63.34 82 SER A O 1
ATOM 660 N N . THR A 1 83 ? -15.234 -10.648 51.163 1.00 67.75 83 THR A N 1
ATOM 661 C CA . THR A 1 83 ? -15.715 -10.879 49.793 1.00 67.75 83 THR A CA 1
ATOM 662 C C . THR A 1 83 ? -16.837 -9.921 49.413 1.00 67.75 83 THR A C 1
ATOM 664 O O . THR A 1 83 ? -16.764 -9.301 48.354 1.00 67.75 83 THR A O 1
ATOM 667 N N . ASP A 1 84 ? -17.813 -9.728 50.301 1.00 71.06 84 ASP A N 1
ATOM 668 C CA . ASP A 1 84 ? -18.970 -8.865 50.039 1.00 71.06 84 ASP A CA 1
ATOM 669 C C . ASP A 1 84 ? -18.552 -7.392 49.983 1.00 71.06 84 ASP A C 1
ATOM 671 O O . ASP A 1 84 ? -18.913 -6.672 49.057 1.00 71.06 84 ASP A O 1
ATOM 675 N N . SER A 1 85 ? -17.683 -6.960 50.904 1.00 79.94 85 SER A N 1
ATOM 676 C CA . SER A 1 85 ? -17.189 -5.576 50.934 1.00 79.94 85 SER A CA 1
ATOM 677 C C . SER A 1 85 ? -16.343 -5.204 49.705 1.00 79.94 85 SER A C 1
ATOM 679 O O . SER A 1 85 ? -16.459 -4.097 49.178 1.00 79.94 85 SER A O 1
ATOM 681 N N . LEU A 1 86 ? -15.511 -6.130 49.212 1.00 79.25 86 LEU A N 1
ATOM 682 C CA . LEU A 1 86 ? -14.727 -5.938 47.991 1.00 79.25 86 LEU A CA 1
ATOM 683 C C . LEU A 1 86 ? -15.612 -5.967 46.747 1.00 79.25 86 LEU A C 1
ATOM 685 O O . LEU A 1 86 ? -15.365 -5.202 45.814 1.00 79.25 86 LEU A O 1
ATOM 689 N N . PHE A 1 87 ? -16.649 -6.807 46.751 1.00 81.00 87 PHE A N 1
ATOM 690 C CA . PHE A 1 87 ? -17.643 -6.845 45.688 1.00 81.00 87 PHE A CA 1
ATOM 691 C C . PHE A 1 87 ? -18.426 -5.548 45.582 1.00 81.00 87 PHE A C 1
ATOM 693 O O . PHE A 1 87 ? -18.502 -4.975 44.495 1.00 81.00 87 PHE A O 1
ATOM 700 N N . ASP A 1 88 ? -18.910 -5.019 46.698 1.00 85.12 88 ASP A N 1
ATOM 701 C CA . ASP A 1 88 ? -19.609 -3.739 46.712 1.00 85.12 88 ASP A CA 1
ATOM 702 C C . ASP A 1 88 ? -18.698 -2.581 46.292 1.00 85.12 88 ASP A C 1
ATOM 704 O O . ASP A 1 88 ? -19.126 -1.699 45.542 1.00 85.12 88 ASP A O 1
ATOM 708 N N . LEU A 1 89 ? -17.423 -2.601 46.700 1.00 87.50 89 LEU A N 1
ATOM 709 C CA . LEU A 1 89 ? -16.446 -1.601 46.276 1.00 87.50 89 LEU A CA 1
ATOM 710 C C . LEU A 1 89 ? -16.189 -1.665 44.764 1.00 87.50 89 LEU A C 1
ATOM 712 O O . LEU A 1 89 ? -16.285 -0.640 44.089 1.00 87.50 89 LEU A O 1
ATOM 716 N N . GLN A 1 90 ? -15.908 -2.853 44.221 1.00 87.38 90 GLN A N 1
ATOM 717 C CA . GLN A 1 90 ? -15.701 -3.047 42.784 1.00 87.38 90 GLN A CA 1
ATOM 718 C C . GLN A 1 90 ? -16.939 -2.633 41.987 1.00 87.38 90 GLN A C 1
ATOM 720 O O . GLN A 1 90 ? -16.828 -1.882 41.019 1.00 87.38 90 GLN A O 1
ATOM 725 N N . LYS A 1 91 ? -18.125 -3.059 42.426 1.00 89.62 91 LYS A N 1
ATOM 726 C CA . LYS A 1 91 ? -19.404 -2.699 41.814 1.00 89.62 91 LYS A CA 1
ATOM 727 C C . LYS A 1 91 ? -19.617 -1.186 41.801 1.00 89.62 91 LYS A C 1
ATOM 729 O O . LYS A 1 91 ? -19.987 -0.631 40.771 1.00 89.62 91 LYS A O 1
ATOM 734 N N . LYS A 1 92 ? -19.352 -0.503 42.919 1.00 93.25 92 LYS A N 1
ATOM 735 C CA . LYS A 1 92 ? -19.480 0.957 43.030 1.00 93.25 92 LYS A CA 1
ATOM 736 C C . LYS A 1 92 ? -18.534 1.691 42.080 1.00 93.25 92 LYS A C 1
ATOM 738 O O . LYS A 1 92 ? -18.950 2.664 41.454 1.00 93.25 92 LYS A O 1
ATOM 743 N N . VAL A 1 93 ? -17.287 1.229 41.966 1.00 91.94 93 VAL A N 1
ATOM 744 C CA . VAL A 1 93 ? -16.302 1.789 41.026 1.00 91.94 93 VAL A CA 1
ATOM 745 C C . VAL A 1 93 ? -16.774 1.598 39.588 1.00 91.94 93 VAL A C 1
ATOM 747 O O . VAL A 1 93 ? -16.862 2.575 38.856 1.00 91.94 93 VAL A O 1
ATOM 750 N N . LEU A 1 94 ? -17.171 0.381 39.212 1.00 93.00 94 LEU A N 1
ATOM 751 C CA . LEU A 1 94 ? -17.652 0.065 37.865 1.00 93.00 94 LEU A CA 1
ATOM 752 C C . LEU A 1 94 ? -18.896 0.877 37.468 1.00 93.00 94 LEU A C 1
ATOM 754 O O . LEU A 1 94 ? -18.952 1.380 36.349 1.00 93.00 94 LEU A O 1
ATOM 758 N N . ILE A 1 95 ? -19.864 1.058 38.375 1.00 95.06 95 ILE A N 1
ATOM 759 C CA . ILE A 1 95 ? -21.040 1.914 38.132 1.00 95.06 95 ILE A CA 1
ATOM 760 C C . ILE A 1 95 ? -20.607 3.363 37.902 1.00 95.06 95 ILE A C 1
ATOM 762 O O . ILE A 1 95 ? -21.008 3.966 36.912 1.00 95.06 95 ILE A O 1
ATOM 766 N N . ARG A 1 96 ? -19.737 3.906 38.765 1.00 95.81 96 ARG A N 1
ATOM 767 C CA . ARG A 1 96 ? -19.227 5.274 38.603 1.00 95.81 96 ARG A CA 1
ATOM 768 C C . ARG A 1 96 ? -18.495 5.445 37.272 1.00 95.81 96 ARG A C 1
ATOM 770 O O . ARG A 1 96 ? -18.709 6.452 36.606 1.00 95.81 96 ARG A O 1
ATOM 777 N N . THR A 1 97 ? -17.653 4.489 36.880 1.00 94.69 97 THR A N 1
ATOM 778 C CA . THR A 1 97 ? -16.979 4.522 35.576 1.00 94.69 97 THR A CA 1
ATOM 779 C C . THR A 1 97 ? -18.000 4.487 34.445 1.00 94.69 97 THR A C 1
ATOM 781 O O . THR A 1 97 ? -17.898 5.288 33.523 1.00 94.69 97 THR A O 1
ATOM 784 N N . ARG A 1 98 ? -19.007 3.608 34.511 1.00 95.44 98 ARG A N 1
ATOM 785 C CA . ARG A 1 98 ? -20.055 3.520 33.487 1.00 95.44 98 ARG A CA 1
ATOM 786 C C . ARG A 1 98 ? -20.792 4.844 33.316 1.00 95.44 98 ARG A C 1
ATOM 788 O O . ARG A 1 98 ? -20.934 5.316 32.192 1.00 95.44 98 ARG A O 1
ATOM 795 N N . ASP A 1 99 ? -21.214 5.453 34.418 1.00 96.69 99 ASP A N 1
ATOM 796 C CA . ASP A 1 99 ? -21.934 6.728 34.406 1.00 96.69 99 ASP A CA 1
ATOM 797 C C . ASP A 1 99 ? -21.031 7.860 33.886 1.00 96.69 99 ASP A C 1
ATOM 799 O O . ASP A 1 99 ? -21.471 8.714 33.117 1.00 96.69 99 ASP A O 1
ATOM 803 N N . HIS A 1 100 ? -19.739 7.826 34.229 1.00 96.38 100 HIS A N 1
ATOM 804 C CA . HIS A 1 100 ? -18.752 8.766 33.708 1.00 96.38 100 HIS A CA 1
ATOM 805 C C . HIS A 1 100 ? -18.561 8.618 32.191 1.00 96.38 100 HIS A C 1
ATOM 807 O O . HIS A 1 100 ? -18.640 9.612 31.475 1.00 96.38 100 HIS A O 1
ATOM 813 N N . VAL A 1 101 ? -18.393 7.390 31.688 1.00 96.06 101 VAL A N 1
ATOM 814 C CA . VAL A 1 101 ? -18.279 7.088 30.249 1.00 96.06 101 VAL A CA 1
ATOM 815 C C . VAL A 1 101 ? -19.554 7.478 29.499 1.00 96.06 101 VAL A C 1
ATOM 817 O O . VAL A 1 101 ? -19.474 7.964 28.375 1.00 96.06 101 VAL A O 1
ATOM 820 N N . ALA A 1 102 ? -20.736 7.317 30.100 1.00 96.25 102 ALA A N 1
ATOM 821 C CA . ALA A 1 102 ? -22.000 7.741 29.498 1.00 96.25 102 ALA A CA 1
ATOM 822 C C . ALA A 1 102 ? -22.075 9.261 29.281 1.00 96.25 102 ALA A C 1
ATOM 824 O O . ALA A 1 102 ? -22.615 9.696 28.266 1.00 96.25 102 ALA A O 1
ATOM 825 N N . ALA A 1 103 ? -21.494 10.050 30.188 1.00 97.44 103 ALA A N 1
ATOM 826 C CA . ALA A 1 103 ? -21.467 11.509 30.101 1.00 97.44 103 ALA A CA 1
ATOM 827 C C . ALA A 1 103 ? -20.375 12.067 29.164 1.00 97.44 103 ALA A C 1
ATOM 829 O O . ALA A 1 103 ? -20.456 13.228 28.771 1.00 97.44 103 ALA A O 1
ATOM 830 N N . MET A 1 104 ? -19.365 11.267 28.806 1.00 97.62 104 MET A N 1
ATOM 831 C CA . MET A 1 104 ? -18.277 11.682 27.912 1.00 97.62 104 MET A CA 1
ATOM 832 C C . MET A 1 104 ? -18.744 11.847 26.461 1.00 97.62 104 MET A C 1
ATOM 834 O O . MET A 1 104 ? -19.583 11.088 25.965 1.00 97.62 104 MET A O 1
ATOM 838 N N . SER A 1 105 ? -18.112 12.768 25.740 1.00 97.12 105 SER A N 1
ATOM 839 C CA . SER A 1 105 ? -18.122 12.827 24.274 1.00 97.12 105 SER A CA 1
ATOM 840 C C . SER A 1 105 ? -17.368 11.639 23.652 1.00 97.12 105 SER A C 1
ATOM 842 O O . SER A 1 105 ? -16.618 10.935 24.324 1.00 97.12 105 SER A O 1
ATOM 844 N N . ASN A 1 106 ? -17.556 11.373 22.355 1.00 94.31 106 ASN A N 1
ATOM 845 C CA . ASN A 1 106 ? -16.914 10.218 21.706 1.00 94.31 106 ASN A CA 1
ATOM 846 C C . ASN A 1 106 ? -15.378 10.303 21.698 1.00 94.31 106 ASN A C 1
ATOM 848 O O . ASN A 1 106 ? -14.723 9.297 21.955 1.00 94.31 106 ASN A O 1
ATOM 852 N N . SER A 1 107 ? -14.807 11.492 21.495 1.00 94.12 107 SER A N 1
ATOM 853 C CA . SER A 1 107 ? -13.353 11.707 21.528 1.00 94.12 107 SER A CA 1
ATOM 854 C C . SER A 1 107 ? -12.757 11.507 22.929 1.00 94.12 107 SER A C 1
ATOM 856 O O . SER A 1 107 ? -11.665 10.950 23.082 1.00 94.12 107 SER A O 1
ATOM 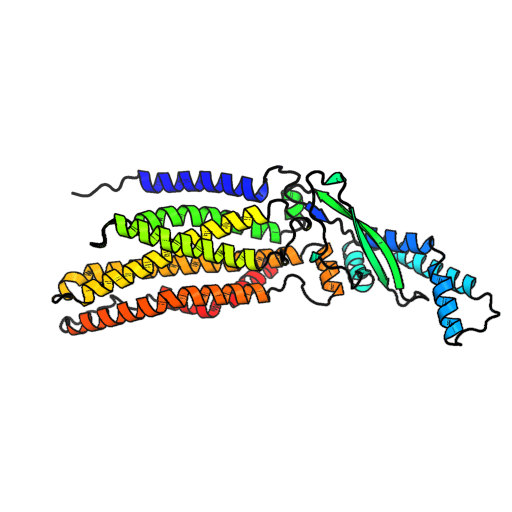858 N N . GLU A 1 108 ? -13.483 11.909 23.976 1.00 96.50 108 GLU A N 1
ATOM 859 C CA . GLU A 1 108 ? -13.100 11.640 25.366 1.00 96.50 108 GLU A CA 1
ATOM 860 C C . GLU A 1 108 ? -13.138 10.141 25.672 1.00 96.50 108 GLU A C 1
ATOM 862 O O . GLU A 1 108 ? -12.199 9.620 26.278 1.00 96.50 108 GLU A O 1
ATOM 867 N N . VAL A 1 109 ? -14.170 9.429 25.199 1.00 96.19 109 VAL A N 1
ATOM 868 C CA . VAL A 1 109 ? -14.262 7.970 25.354 1.00 96.19 109 VAL A CA 1
ATOM 869 C C . VAL A 1 109 ? -13.119 7.261 24.635 1.00 96.19 109 VAL A C 1
ATOM 871 O O . VAL A 1 109 ? -12.545 6.338 25.202 1.00 96.19 109 VAL A O 1
ATOM 874 N N . GLU A 1 110 ? -12.748 7.682 23.427 1.00 93.50 110 GLU A N 1
ATOM 875 C CA . GLU A 1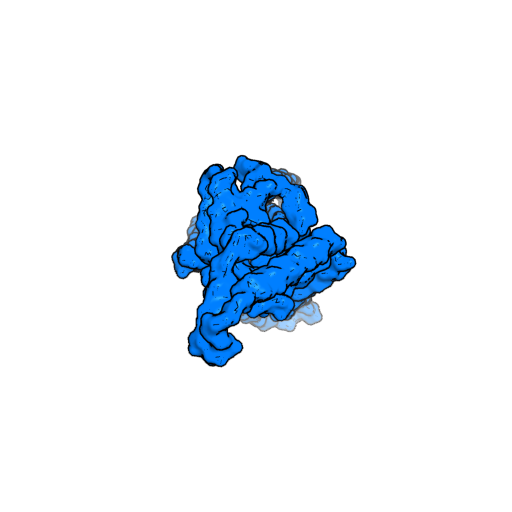 110 ? -11.595 7.126 22.708 1.00 93.50 110 GLU A CA 1
ATOM 876 C C . GLU A 1 110 ? -10.297 7.303 23.503 1.00 93.50 110 GLU A C 1
ATOM 878 O O . GLU A 1 110 ? -9.563 6.339 23.733 1.00 93.50 110 GLU A O 1
ATOM 883 N N . THR A 1 111 ? -10.050 8.513 24.009 1.00 94.69 111 THR A N 1
ATOM 884 C CA . THR A 1 111 ? -8.862 8.816 24.822 1.00 94.69 111 THR A CA 1
ATOM 885 C C . THR A 1 111 ? -8.841 8.008 26.122 1.00 94.69 111 THR A C 1
ATOM 887 O O . THR A 1 111 ? -7.787 7.532 26.558 1.00 94.69 111 THR A O 1
ATOM 890 N N . PHE A 1 112 ? -10.003 7.835 26.754 1.00 95.19 112 PHE A N 1
ATOM 891 C CA . PHE A 1 112 ? -10.155 7.019 27.953 1.00 95.19 112 PHE A CA 1
ATOM 892 C C . PHE A 1 112 ? -9.946 5.528 27.654 1.00 95.19 112 PHE A C 1
ATOM 894 O O . PHE A 1 112 ? -9.240 4.841 28.397 1.00 95.19 112 PHE A O 1
ATOM 901 N N . ALA A 1 113 ? -10.501 5.028 26.550 1.00 94.69 113 ALA A N 1
ATOM 902 C CA . ALA A 1 113 ? -10.378 3.643 26.111 1.00 94.69 113 ALA A CA 1
ATOM 903 C C . ALA A 1 113 ? -8.925 3.265 25.813 1.00 94.69 113 ALA A C 1
ATOM 905 O O . ALA A 1 113 ? -8.487 2.211 26.251 1.00 94.69 113 ALA A O 1
ATOM 906 N N . VAL A 1 114 ? -8.140 4.137 25.174 1.00 92.69 114 VAL A N 1
ATOM 907 C CA . VAL A 1 114 ? -6.706 3.890 24.920 1.00 92.69 114 VAL A CA 1
ATOM 908 C C . VAL A 1 114 ? -5.920 3.624 26.213 1.00 92.69 114 VAL A C 1
ATOM 910 O O . VAL A 1 114 ? -4.960 2.859 26.215 1.00 92.69 114 VAL A O 1
ATOM 913 N N . LYS A 1 115 ? -6.324 4.235 27.334 1.00 93.12 115 LYS A N 1
ATOM 914 C CA . LYS A 1 115 ? -5.654 4.065 28.636 1.00 93.12 115 LYS A CA 1
ATOM 915 C C . LYS A 1 115 ? -6.191 2.882 29.437 1.00 93.12 115 LYS A C 1
ATOM 917 O O . LYS A 1 115 ? -5.444 2.272 30.202 1.00 93.12 115 LYS A O 1
ATOM 922 N N . SER A 1 116 ? -7.485 2.612 29.304 1.00 94.19 116 SER A N 1
ATOM 923 C CA . SER A 1 116 ? -8.220 1.698 30.179 1.00 94.19 116 SER A CA 1
ATOM 924 C C . SER A 1 116 ? -8.540 0.354 29.538 1.00 94.19 116 SER A C 1
ATOM 926 O O . SER A 1 116 ? -8.771 -0.611 30.255 1.00 94.19 116 SER A O 1
ATOM 928 N N . ILE A 1 117 ? -8.527 0.251 28.212 1.00 95.62 117 ILE A N 1
ATOM 929 C CA . ILE A 1 117 ? -8.745 -0.994 27.485 1.00 95.62 117 ILE A CA 1
ATOM 930 C C . ILE A 1 117 ? -7.414 -1.517 26.962 1.00 95.62 117 ILE A C 1
ATOM 932 O O . ILE A 1 117 ? -6.631 -0.802 26.344 1.00 95.62 117 ILE A O 1
ATOM 936 N N . ARG A 1 118 ? -7.190 -2.809 27.177 1.00 95.31 118 ARG A N 1
ATOM 937 C CA . ARG A 1 118 ? -6.094 -3.582 26.608 1.00 95.31 118 ARG A CA 1
ATOM 938 C C . ARG A 1 118 ? -6.658 -4.777 25.865 1.00 95.31 118 ARG A C 1
ATOM 940 O O . ARG A 1 118 ? -7.659 -5.365 26.278 1.00 95.31 118 ARG A O 1
ATOM 947 N N . LEU A 1 119 ? -6.008 -5.142 24.772 1.00 95.69 119 LEU A N 1
ATOM 948 C CA . LEU A 1 119 ? -6.294 -6.396 24.088 1.00 95.69 119 LEU A CA 1
ATOM 949 C C . LEU A 1 119 ? -5.511 -7.520 24.766 1.00 95.69 119 LEU A C 1
ATOM 951 O O . LEU A 1 119 ? -4.450 -7.276 25.347 1.00 95.69 119 LEU A O 1
ATOM 955 N N . ASP A 1 120 ? -6.029 -8.745 24.700 1.00 93.94 120 ASP A N 1
ATOM 956 C CA . ASP A 1 120 ? -5.275 -9.920 25.137 1.00 93.94 120 ASP A CA 1
ATOM 957 C C . ASP A 1 120 ? -3.887 -9.934 24.464 1.00 93.94 120 ASP A C 1
ATOM 959 O O . ASP A 1 120 ? -3.819 -9.831 23.238 1.00 93.94 120 ASP A O 1
ATOM 963 N N . PRO A 1 121 ? -2.777 -10.050 25.218 1.00 91.69 121 PRO A N 1
ATOM 964 C CA . PRO A 1 121 ? -1.440 -10.174 24.641 1.00 91.69 121 PRO A CA 1
ATOM 965 C C . PRO A 1 121 ? -1.287 -11.326 23.637 1.00 91.69 121 PRO A C 1
ATOM 967 O O . PRO A 1 121 ? -0.393 -11.277 22.796 1.00 91.69 121 PRO A O 1
ATOM 970 N N . ALA A 1 122 ? -2.136 -12.356 23.716 1.00 93.25 122 ALA A N 1
ATOM 971 C CA . ALA A 1 122 ? -2.157 -13.463 22.761 1.00 93.25 122 ALA A CA 1
ATOM 972 C C . ALA A 1 122 ? -2.879 -13.128 21.441 1.00 93.25 122 ALA A C 1
ATOM 974 O O . ALA A 1 122 ? -2.769 -13.883 20.471 1.00 93.25 122 ALA A O 1
ATOM 975 N N . PHE A 1 123 ? -3.635 -12.026 21.380 1.00 94.06 123 PHE A N 1
ATOM 976 C CA . PHE A 1 123 ? -4.307 -11.607 20.156 1.00 94.06 123 PHE A CA 1
ATOM 977 C C . PHE A 1 123 ? -3.284 -11.177 19.100 1.00 94.06 123 PHE A C 1
ATOM 979 O O . PHE A 1 123 ? -2.323 -10.464 19.381 1.00 94.06 123 PHE A O 1
ATOM 986 N N . SER A 1 124 ? -3.516 -11.589 17.856 1.00 91.88 124 SER A N 1
ATOM 987 C CA . SER A 1 124 ? -2.704 -11.205 16.709 1.00 91.88 124 SER A CA 1
ATOM 988 C C . SER A 1 124 ? -3.593 -11.069 15.486 1.00 91.88 124 SER A C 1
ATOM 990 O O . SER A 1 124 ? -4.424 -11.933 15.227 1.00 91.88 124 SER A O 1
ATOM 992 N N . PHE A 1 125 ? -3.365 -10.050 14.659 1.00 91.56 125 PHE A N 1
ATOM 993 C CA . PHE A 1 125 ? -4.072 -9.926 13.380 1.00 91.56 125 PHE A CA 1
ATOM 994 C C . PHE A 1 125 ? -3.867 -11.127 12.448 1.00 91.56 125 PHE A C 1
ATOM 996 O O . PHE A 1 125 ? -4.713 -11.399 11.601 1.00 91.56 125 PHE A O 1
ATOM 1003 N N . ARG A 1 126 ? -2.781 -11.889 12.635 1.00 88.31 126 ARG A N 1
ATOM 1004 C CA . ARG A 1 126 ? -2.509 -13.107 11.862 1.00 88.31 126 ARG A CA 1
ATOM 1005 C C . ARG A 1 126 ? -3.491 -14.239 12.158 1.00 88.31 126 ARG A C 1
ATOM 1007 O O . ARG A 1 126 ? -3.684 -15.088 11.297 1.00 88.31 126 ARG A O 1
ATOM 1014 N N . SER A 1 127 ? -4.102 -14.254 13.345 1.00 88.94 127 SER A N 1
ATOM 1015 C CA . SER A 1 127 ? -5.060 -15.291 13.743 1.00 88.94 127 SER A CA 1
ATOM 1016 C C . SER A 1 127 ? -6.503 -14.969 13.349 1.00 88.94 127 SER A C 1
ATOM 1018 O O . SER A 1 127 ? -7.402 -15.751 13.661 1.00 88.94 127 SER A O 1
ATOM 1020 N N . LEU A 1 128 ? -6.745 -13.842 12.666 1.00 90.94 128 LEU A N 1
ATOM 1021 C CA . LEU A 1 128 ? -8.076 -13.518 12.172 1.00 90.94 128 LEU A CA 1
ATOM 1022 C C . LEU A 1 128 ? -8.474 -14.482 11.041 1.00 90.94 128 LEU A C 1
ATOM 1024 O O . LEU A 1 128 ? -7.740 -14.592 10.052 1.00 90.94 128 LEU A O 1
ATOM 1028 N N . PRO A 1 129 ? -9.626 -15.167 11.165 1.00 90.25 129 PRO A N 1
ATOM 1029 C CA . PRO A 1 129 ? -10.136 -16.021 10.107 1.00 90.25 129 PRO A CA 1
ATOM 1030 C C . PRO A 1 129 ? -10.557 -15.186 8.896 1.00 90.25 129 PRO A C 1
ATOM 1032 O O . PRO A 1 129 ? -10.883 -14.003 9.000 1.00 90.25 129 PRO A O 1
ATOM 1035 N N . GLU A 1 130 ? -10.558 -15.814 7.727 1.00 87.44 130 GLU A N 1
ATOM 1036 C CA . GLU A 1 130 ? -11.046 -15.172 6.510 1.00 87.44 130 GLU A CA 1
ATOM 1037 C C . GLU A 1 130 ? -12.568 -14.998 6.558 1.00 87.44 130 GLU A C 1
ATOM 1039 O O . GLU A 1 130 ? -13.293 -15.824 7.120 1.00 87.44 130 GLU A O 1
ATOM 1044 N N . ILE A 1 131 ? -13.061 -13.911 5.958 1.00 86.50 131 ILE A N 1
ATOM 1045 C CA . ILE A 1 131 ? -14.498 -13.710 5.776 1.00 86.50 131 ILE A CA 1
ATOM 1046 C C . ILE A 1 131 ? -14.937 -14.624 4.630 1.00 86.50 131 ILE A C 1
ATOM 1048 O O . ILE A 1 131 ? -14.531 -14.429 3.484 1.00 86.50 131 ILE A O 1
ATOM 1052 N N . GLY A 1 132 ? -15.739 -15.643 4.949 1.00 82.38 132 GLY A N 1
ATOM 1053 C CA . GLY A 1 132 ? -16.397 -16.473 3.938 1.00 82.38 132 GLY A CA 1
ATOM 1054 C C . GLY A 1 132 ? -17.445 -15.683 3.147 1.00 82.38 132 GLY A C 1
ATOM 1055 O O . GLY A 1 132 ? -17.706 -14.523 3.424 1.00 82.38 132 GLY A O 1
ATOM 1056 N N . ASP A 1 133 ? -18.122 -16.311 2.185 1.00 80.12 133 ASP A N 1
ATOM 1057 C CA . ASP A 1 133 ? -19.103 -15.603 1.343 1.00 80.12 133 ASP A CA 1
ATOM 1058 C C . ASP A 1 133 ? -20.307 -15.010 2.108 1.00 80.12 133 ASP A C 1
ATOM 1060 O O . ASP A 1 133 ? -20.967 -14.099 1.600 1.00 80.12 133 ASP A O 1
ATOM 1064 N N . ASN A 1 134 ? -20.580 -15.511 3.320 1.00 80.19 134 ASN A N 1
ATOM 1065 C CA . ASN A 1 134 ? -21.674 -15.086 4.196 1.00 80.19 134 ASN A CA 1
ATOM 1066 C C . ASN A 1 134 ? -21.170 -14.211 5.362 1.00 80.19 134 ASN A C 1
ATOM 1068 O O . ASN A 1 134 ? -21.090 -14.655 6.511 1.00 80.19 134 ASN A O 1
ATOM 1072 N N . ASP A 1 135 ? -20.882 -12.942 5.065 1.00 77.12 135 ASP A N 1
ATOM 1073 C CA . ASP A 1 135 ? -20.361 -11.950 6.022 1.00 77.12 135 ASP A CA 1
ATOM 1074 C C . ASP A 1 135 ? -21.248 -11.780 7.273 1.00 77.12 135 ASP A C 1
ATOM 1076 O O . ASP A 1 135 ? -20.751 -11.489 8.360 1.00 77.12 135 ASP A O 1
ATOM 1080 N N . SER A 1 136 ? -22.566 -11.994 7.150 1.00 80.25 136 SER A N 1
ATOM 1081 C CA . SER A 1 136 ? -23.541 -11.783 8.232 1.00 80.25 136 SER A CA 1
ATOM 1082 C C . SER A 1 136 ? -23.306 -12.659 9.462 1.00 80.25 136 SER A C 1
ATOM 1084 O O . SER A 1 136 ? -23.743 -12.310 10.557 1.00 80.25 136 SER A O 1
ATOM 1086 N N . ASN A 1 137 ? -22.627 -13.794 9.283 1.00 85.75 137 ASN A N 1
ATOM 1087 C CA . ASN A 1 137 ? -22.348 -14.747 10.353 1.00 85.75 137 ASN A CA 1
ATOM 1088 C C . ASN A 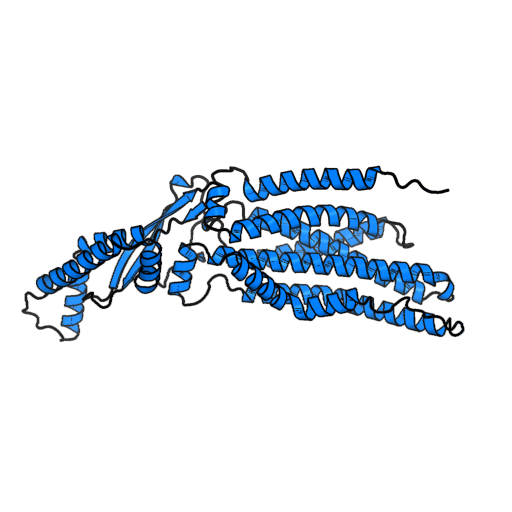1 137 ? -20.923 -14.610 10.900 1.00 85.75 137 ASN A C 1
ATOM 1090 O O . ASN A 1 137 ? -20.559 -15.343 11.820 1.00 85.75 137 ASN A O 1
ATOM 1094 N N . TYR A 1 138 ? -20.109 -13.700 10.353 1.00 91.50 138 TYR A N 1
ATOM 1095 C CA . TYR A 1 138 ? -18.758 -13.496 10.850 1.00 91.50 138 TYR A CA 1
ATOM 1096 C C . TYR A 1 138 ? -18.804 -12.882 12.255 1.00 91.50 138 TYR A C 1
ATOM 1098 O O . TYR A 1 138 ? -19.273 -11.758 12.459 1.00 91.50 138 TYR A O 1
ATOM 1106 N N . ALA A 1 139 ? -18.278 -13.623 13.227 1.00 92.50 139 ALA A N 1
ATOM 1107 C CA . ALA A 1 139 ? -18.094 -13.169 14.595 1.00 92.50 139 ALA A CA 1
ATOM 1108 C C . ALA A 1 139 ? -16.775 -13.722 15.136 1.00 92.50 139 ALA A C 1
ATOM 1110 O O . ALA A 1 139 ? -16.612 -14.934 15.272 1.00 92.50 139 ALA A O 1
ATOM 1111 N N . TYR A 1 140 ? -15.841 -12.833 15.466 1.00 93.56 140 TYR A N 1
ATOM 1112 C CA . TYR A 1 140 ? -14.564 -13.214 16.060 1.00 93.56 140 TYR A CA 1
ATOM 1113 C C . TYR A 1 140 ? -14.567 -12.910 17.564 1.00 93.56 140 TYR A C 1
ATOM 1115 O O . TYR A 1 140 ? -14.725 -11.743 17.937 1.00 93.56 140 TYR A O 1
ATOM 1123 N N . PRO A 1 141 ? -14.412 -13.917 18.442 1.00 95.31 141 PRO A N 1
ATOM 1124 C CA . PRO A 1 141 ? -14.297 -13.678 19.872 1.00 95.31 141 PRO A CA 1
ATOM 1125 C C . PRO A 1 141 ? -12.939 -13.035 20.179 1.00 95.31 141 PRO A C 1
ATOM 1127 O O . PRO A 1 141 ? -11.891 -13.648 19.999 1.00 95.31 141 PRO A O 1
ATOM 1130 N N . LEU A 1 142 ? -12.962 -11.801 20.670 1.00 95.81 142 LEU A N 1
ATOM 1131 C CA . LEU A 1 142 ? -11.791 -11.061 21.115 1.00 95.81 142 LEU A CA 1
ATOM 1132 C C . LEU A 1 142 ? -11.854 -10.878 22.628 1.00 95.81 142 LEU A C 1
ATOM 1134 O O . LEU A 1 142 ? -12.804 -10.302 23.160 1.00 95.81 142 LEU A O 1
ATOM 1138 N N . LYS A 1 143 ? -10.817 -11.333 23.328 1.00 96.06 143 LYS A N 1
ATOM 1139 C CA . LYS A 1 143 ? -10.683 -11.091 24.761 1.00 96.06 143 LYS A CA 1
ATOM 1140 C C . LYS A 1 143 ? -10.139 -9.685 25.005 1.00 96.06 143 LYS A C 1
ATOM 1142 O O . LYS A 1 143 ? -9.059 -9.323 24.538 1.00 96.06 143 LYS A O 1
ATOM 1147 N N . VAL A 1 144 ? -10.905 -8.902 25.754 1.00 96.06 144 VAL A N 1
ATOM 1148 C CA . VAL A 1 144 ? -10.611 -7.514 26.105 1.00 96.06 144 VAL A CA 1
ATOM 1149 C C . VAL A 1 144 ? -10.428 -7.408 27.610 1.00 96.06 144 VAL A C 1
ATOM 1151 O O . VAL A 1 144 ? -11.161 -8.024 28.383 1.00 96.06 144 VAL A O 1
ATOM 1154 N N . ILE A 1 145 ? -9.435 -6.632 28.028 1.00 94.81 145 ILE A N 1
ATOM 1155 C CA . ILE A 1 145 ? -9.067 -6.420 29.422 1.00 94.81 145 ILE A CA 1
ATOM 1156 C C . ILE A 1 145 ? -9.287 -4.944 29.743 1.00 94.81 145 ILE A C 1
ATOM 1158 O O . ILE A 1 145 ? -8.600 -4.078 29.212 1.00 94.81 145 ILE A O 1
ATOM 1162 N N . TYR A 1 146 ? -10.235 -4.653 30.625 1.00 94.62 146 TYR A N 1
ATOM 1163 C CA . TYR A 1 146 ? -10.393 -3.336 31.226 1.00 94.62 146 TYR A CA 1
ATOM 1164 C C . TYR A 1 146 ? -9.487 -3.228 32.455 1.00 94.62 146 TYR A C 1
ATOM 1166 O O . TYR A 1 146 ? -9.509 -4.101 33.322 1.00 94.62 146 TYR A O 1
ATOM 1174 N N . ALA A 1 147 ? -8.675 -2.178 32.520 1.00 92.81 147 ALA A N 1
ATOM 1175 C CA . ALA A 1 147 ? -7.713 -1.907 33.574 1.00 92.81 147 ALA A CA 1
ATOM 1176 C C . ALA A 1 147 ? -7.967 -0.522 34.176 1.00 92.81 147 ALA A C 1
ATOM 1178 O O . ALA A 1 147 ? -7.988 0.483 33.468 1.00 92.81 147 ALA A O 1
ATOM 1179 N N . ASP A 1 148 ? -8.122 -0.475 35.497 1.00 90.56 148 ASP A N 1
ATOM 1180 C CA . ASP A 1 148 ? -8.362 0.759 36.241 1.00 90.56 148 ASP A CA 1
ATOM 1181 C C . ASP A 1 148 ? -7.755 0.633 37.644 1.00 90.56 148 ASP A C 1
ATOM 1183 O O . ASP A 1 148 ? -7.896 -0.392 38.316 1.00 90.56 148 ASP A O 1
ATOM 1187 N N . SER A 1 149 ? -7.043 1.670 38.086 1.00 88.00 149 SER A N 1
ATOM 1188 C CA . SER A 1 149 ? -6.368 1.688 39.386 1.00 88.00 149 SER A CA 1
ATOM 1189 C C . SER A 1 149 ? -7.339 1.731 40.566 1.00 88.00 149 SER A C 1
ATOM 1191 O O . SER A 1 149 ? -6.966 1.316 41.664 1.00 88.00 149 SER A O 1
ATOM 1193 N N . ALA A 1 150 ? -8.573 2.192 40.355 1.00 87.38 150 ALA A N 1
ATOM 1194 C CA . ALA A 1 150 ? -9.618 2.210 41.369 1.00 87.38 150 ALA A CA 1
ATOM 1195 C C . ALA A 1 150 ? -10.238 0.822 41.607 1.00 87.38 150 ALA A C 1
ATOM 1197 O O . ALA A 1 150 ? -10.897 0.615 42.629 1.00 87.38 150 ALA A O 1
ATOM 1198 N N . LEU A 1 151 ? -10.038 -0.141 40.697 1.00 84.94 151 LEU A N 1
ATOM 1199 C CA . LEU A 1 151 ? -10.561 -1.496 40.861 1.00 84.94 151 LEU A CA 1
ATOM 1200 C C . LEU A 1 151 ? -9.749 -2.294 41.896 1.00 84.94 151 LEU A C 1
ATOM 1202 O O . LEU A 1 151 ? -8.520 -2.350 41.799 1.00 84.94 151 LEU A O 1
ATOM 1206 N N . PRO A 1 152 ? -10.403 -3.033 42.814 1.00 81.06 152 PRO A N 1
ATOM 1207 C CA . PRO A 1 152 ? -9.707 -3.913 43.758 1.00 81.06 152 PRO A CA 1
ATOM 1208 C C . PRO A 1 152 ? -8.853 -4.995 43.082 1.00 81.06 152 PRO A C 1
ATOM 1210 O O . PRO A 1 152 ? -7.766 -5.322 43.565 1.00 81.06 152 PRO A O 1
ATOM 1213 N N . THR A 1 153 ? -9.341 -5.532 41.959 1.00 78.81 153 THR A N 1
ATOM 1214 C CA . THR A 1 153 ? -8.658 -6.528 41.120 1.00 78.81 153 THR A CA 1
ATOM 1215 C C . THR A 1 153 ? -7.683 -5.902 40.123 1.00 78.81 153 THR A C 1
ATOM 1217 O O . THR A 1 153 ? -6.980 -6.630 39.424 1.00 78.81 153 THR A O 1
ATOM 1220 N N . LYS A 1 154 ? -7.653 -4.564 40.016 1.00 85.81 154 LYS A N 1
ATOM 1221 C CA . LYS A 1 154 ? -6.967 -3.749 38.992 1.00 85.81 154 LYS A CA 1
ATOM 1222 C C . LYS A 1 154 ? -7.403 -3.995 37.545 1.00 85.81 154 LYS A C 1
ATOM 1224 O O . LYS A 1 154 ? -7.225 -3.118 36.705 1.00 85.81 154 LYS A O 1
ATOM 1229 N N . THR A 1 155 ? -7.943 -5.173 37.238 1.00 89.50 155 THR A N 1
ATOM 1230 C CA . THR A 1 155 ? -8.333 -5.582 35.891 1.00 89.50 155 THR A CA 1
ATOM 1231 C C . THR A 1 155 ? -9.603 -6.428 35.888 1.00 89.50 155 THR A C 1
ATOM 1233 O O . THR A 1 155 ? -9.939 -7.090 36.874 1.00 89.50 155 THR A O 1
ATOM 1236 N N . VAL A 1 156 ? -10.296 -6.402 34.757 1.00 90.38 156 VAL A N 1
ATOM 1237 C CA . VAL A 1 156 ? -11.461 -7.220 34.421 1.00 90.38 156 VAL A CA 1
ATOM 1238 C C . VAL A 1 156 ? -11.289 -7.670 32.976 1.00 90.38 156 VAL A C 1
ATOM 1240 O O . VAL A 1 156 ? -11.030 -6.838 32.113 1.00 90.38 156 VAL A O 1
ATOM 1243 N N . SER A 1 157 ? -11.460 -8.959 32.686 1.00 91.25 157 SER A N 1
ATOM 1244 C CA . SER A 1 157 ? -11.415 -9.472 31.312 1.00 91.25 157 SER A CA 1
ATOM 1245 C C . SER A 1 157 ? -12.771 -9.981 30.842 1.00 91.25 157 SER A C 1
ATOM 1247 O O . SER A 1 157 ? -13.456 -10.666 31.598 1.00 91.25 157 SER A O 1
ATOM 1249 N N . HIS A 1 158 ? -13.120 -9.729 29.583 1.00 94.06 158 HIS A N 1
ATOM 1250 C CA . HIS A 1 158 ? -14.335 -10.249 28.967 1.00 94.06 158 HIS A CA 1
ATOM 1251 C C . HIS A 1 158 ? -14.129 -10.533 27.474 1.00 94.06 158 HIS A C 1
ATOM 1253 O O . HIS A 1 158 ? -13.362 -9.841 26.807 1.00 94.06 158 HIS A O 1
ATOM 1259 N N . ASN A 1 159 ? -14.825 -11.542 26.948 1.00 95.12 159 ASN A N 1
ATOM 1260 C CA . ASN A 1 159 ? -14.816 -11.851 25.520 1.00 95.12 159 ASN A CA 1
ATOM 1261 C C . ASN A 1 159 ? -15.919 -11.055 24.824 1.00 95.12 159 ASN A C 1
ATOM 1263 O O . ASN A 1 159 ? -17.097 -11.275 25.091 1.00 95.12 159 ASN A O 1
ATOM 1267 N N . ILE A 1 160 ? -15.541 -10.163 23.914 1.00 94.94 160 ILE A N 1
ATOM 1268 C CA . ILE A 1 160 ? -16.475 -9.490 23.010 1.00 94.94 160 ILE A CA 1
ATOM 1269 C C . ILE A 1 160 ? -16.474 -10.196 21.655 1.00 94.94 160 ILE A C 1
ATOM 1271 O O . ILE A 1 160 ? -15.496 -10.837 21.284 1.00 94.94 160 ILE A O 1
ATOM 1275 N N . PHE A 1 161 ? -17.550 -10.057 20.888 1.00 95.06 161 PHE A N 1
ATOM 1276 C CA . PHE A 1 161 ? -17.610 -10.583 19.526 1.00 95.06 161 PHE A CA 1
ATOM 1277 C C . PHE A 1 161 ? -17.450 -9.445 18.524 1.00 95.06 161 PHE A C 1
ATOM 1279 O O . PHE A 1 161 ? -18.345 -8.611 18.387 1.00 95.06 161 PHE A O 1
ATOM 1286 N N . LEU A 1 162 ? -16.329 -9.430 17.804 1.00 94.50 162 LEU A N 1
ATOM 1287 C CA . LEU A 1 162 ? -16.121 -8.526 16.681 1.00 94.50 162 LEU A CA 1
ATOM 1288 C C . LEU A 1 162 ? -16.938 -9.012 15.489 1.00 94.50 162 LEU A C 1
ATOM 1290 O O . LEU A 1 162 ? -16.717 -10.113 14.982 1.00 94.50 162 LEU A O 1
ATOM 1294 N N . ARG A 1 163 ? -17.878 -8.183 15.045 1.00 94.06 163 ARG A N 1
ATOM 1295 C CA . ARG A 1 163 ? -18.704 -8.436 13.862 1.00 94.06 163 ARG A CA 1
ATOM 1296 C C . ARG A 1 163 ? -18.225 -7.573 12.706 1.00 94.06 163 ARG A C 1
ATOM 1298 O O . ARG A 1 163 ? -17.735 -6.467 12.928 1.00 94.06 163 ARG A O 1
ATOM 1305 N N . VAL A 1 164 ? -18.400 -8.067 11.487 1.00 93.44 164 VAL A N 1
ATOM 1306 C CA . VAL A 1 164 ? -18.130 -7.285 10.277 1.00 93.44 164 VAL A CA 1
ATOM 1307 C C . VAL A 1 164 ? -19.261 -6.285 10.076 1.00 93.44 164 VAL A C 1
ATOM 1309 O O . VAL A 1 164 ? -20.441 -6.633 10.132 1.00 93.44 164 VAL A O 1
ATOM 1312 N N . LYS A 1 165 ? -18.893 -5.028 9.851 1.00 92.81 165 LYS A N 1
ATOM 1313 C CA . LYS A 1 165 ? -19.801 -3.961 9.452 1.00 92.81 165 LYS A CA 1
ATOM 1314 C C . LYS A 1 165 ? -19.474 -3.589 8.015 1.00 92.81 165 LYS A C 1
ATOM 1316 O O . LYS A 1 165 ? -18.439 -2.985 7.752 1.00 92.81 165 LYS A O 1
ATOM 1321 N N . ASN A 1 166 ? -20.356 -3.969 7.099 1.00 92.62 166 ASN A N 1
ATOM 1322 C CA . ASN A 1 166 ? -20.250 -3.570 5.701 1.00 92.62 166 ASN A CA 1
ATOM 1323 C C . ASN A 1 166 ? -20.537 -2.072 5.571 1.00 92.62 166 ASN A C 1
ATOM 1325 O O . ASN A 1 166 ? -21.425 -1.547 6.250 1.00 92.62 166 ASN A O 1
ATOM 1329 N N . MET A 1 167 ? -19.765 -1.395 4.727 1.00 91.88 167 MET A N 1
ATOM 1330 C CA . MET A 1 167 ? -19.860 0.044 4.520 1.00 91.88 167 MET A CA 1
ATOM 1331 C C . MET A 1 167 ? -19.875 0.345 3.027 1.00 91.88 167 MET A C 1
ATOM 1333 O O . MET A 1 167 ? -19.107 -0.231 2.259 1.00 91.88 167 MET A O 1
ATOM 1337 N N . ASP A 1 168 ? -20.722 1.291 2.629 1.00 91.06 168 ASP A N 1
ATOM 1338 C CA . ASP A 1 168 ? -20.624 1.880 1.298 1.00 91.06 168 ASP A CA 1
ATOM 1339 C C . ASP A 1 168 ? -19.295 2.647 1.185 1.00 91.06 168 ASP A C 1
ATOM 1341 O O . ASP A 1 168 ? -18.826 3.239 2.166 1.00 91.06 168 ASP A O 1
ATOM 1345 N N . SER A 1 169 ? -18.706 2.673 -0.012 1.00 89.06 169 SER A N 1
ATOM 1346 C CA . SER A 1 169 ? -17.392 3.280 -0.263 1.00 89.06 169 SER A CA 1
ATOM 1347 C C . SER A 1 169 ? -17.316 4.724 0.243 1.00 89.06 169 SER A C 1
ATOM 1349 O O . SER A 1 169 ? -16.371 5.077 0.941 1.00 89.06 169 SER A O 1
ATOM 1351 N N . ASP A 1 170 ? -18.348 5.535 0.001 1.00 91.00 170 ASP A N 1
ATOM 1352 C CA . ASP A 1 170 ? -18.391 6.933 0.447 1.00 91.00 170 ASP A CA 1
ATOM 1353 C C . ASP A 1 170 ? -18.346 7.057 1.975 1.00 91.00 170 ASP A C 1
ATOM 1355 O O . ASP A 1 170 ? -17.588 7.859 2.517 1.00 91.00 170 ASP A O 1
ATOM 1359 N N . GLN A 1 171 ? -19.116 6.232 2.691 1.00 92.88 171 GLN A N 1
ATOM 1360 C CA . GLN A 1 171 ? -19.132 6.251 4.155 1.00 92.88 171 GLN A CA 1
ATOM 1361 C C . GLN A 1 171 ? -17.790 5.801 4.729 1.00 92.88 171 GLN A C 1
ATOM 1363 O O . GLN A 1 171 ? -17.314 6.374 5.711 1.00 92.88 171 GLN A O 1
ATOM 1368 N N . PHE A 1 172 ? -17.178 4.787 4.114 1.00 94.56 172 PHE A N 1
ATOM 1369 C CA . PHE A 1 172 ? -15.875 4.290 4.529 1.00 94.56 172 PHE A CA 1
ATOM 1370 C C . PHE A 1 172 ? -14.786 5.349 4.323 1.00 94.56 172 PHE A C 1
ATOM 1372 O O . PHE A 1 172 ? -14.022 5.622 5.244 1.00 94.56 172 PHE A O 1
ATOM 1379 N N . MET A 1 173 ? -14.754 6.012 3.163 1.00 94.62 173 MET A N 1
ATOM 1380 C CA . MET A 1 173 ? -13.761 7.053 2.871 1.00 94.62 173 MET A CA 1
ATOM 1381 C C . MET A 1 173 ? -13.979 8.332 3.685 1.00 94.62 173 MET A C 1
ATOM 1383 O O . MET A 1 173 ? -13.006 8.979 4.060 1.00 94.62 173 MET A O 1
ATOM 1387 N N . LEU A 1 174 ? -15.228 8.688 4.007 1.00 94.69 174 LEU A N 1
ATOM 1388 C CA . LEU A 1 174 ? -15.521 9.796 4.924 1.00 94.69 174 LEU A CA 1
ATOM 1389 C C . LEU A 1 174 ? -15.017 9.505 6.341 1.00 94.69 174 LEU A C 1
ATOM 1391 O O . LEU A 1 174 ? -14.506 10.405 7.004 1.00 94.69 174 LEU A O 1
ATOM 1395 N N . LYS A 1 175 ? -15.135 8.252 6.800 1.00 94.12 175 LYS A N 1
ATOM 1396 C CA . LYS A 1 175 ? -14.587 7.820 8.092 1.00 94.12 175 LYS A CA 1
ATOM 1397 C C . LYS A 1 175 ? -13.056 7.731 8.058 1.00 94.12 175 LYS A C 1
ATOM 1399 O O . LYS A 1 175 ? -12.398 8.106 9.027 1.00 94.12 175 LYS A O 1
ATOM 1404 N N . TYR A 1 176 ? -12.494 7.261 6.946 1.00 95.50 176 TYR A N 1
ATOM 1405 C CA . TYR A 1 176 ? -11.066 7.018 6.770 1.00 95.50 176 TYR A CA 1
ATOM 1406 C C . TYR A 1 176 ? -10.511 7.699 5.503 1.00 95.50 176 TYR A C 1
ATOM 1408 O O . TYR A 1 176 ? -10.241 7.031 4.498 1.00 95.50 176 TYR A O 1
ATOM 1416 N N . PRO A 1 177 ? -10.257 9.020 5.538 1.00 95.56 177 PRO A N 1
ATOM 1417 C CA . PRO A 1 177 ? -9.860 9.792 4.353 1.00 95.56 177 PRO A CA 1
ATOM 1418 C C . PRO A 1 177 ? -8.548 9.316 3.712 1.00 95.56 177 PRO A C 1
ATOM 1420 O O . PRO A 1 177 ? -8.377 9.415 2.495 1.00 95.56 177 PRO A O 1
ATOM 1423 N N . ASN A 1 178 ? -7.644 8.723 4.499 1.00 93.69 178 ASN A N 1
ATOM 1424 C CA . ASN A 1 178 ? -6.392 8.153 3.994 1.00 93.69 178 ASN A CA 1
ATOM 1425 C C . ASN A 1 178 ? -6.623 7.003 2.999 1.00 93.69 178 ASN A C 1
ATOM 1427 O O . ASN A 1 178 ? -5.860 6.869 2.042 1.00 93.69 178 ASN A O 1
ATOM 1431 N N . PHE A 1 179 ? -7.689 6.209 3.164 1.00 95.12 179 PHE A N 1
ATOM 1432 C CA . PHE A 1 179 ? -8.062 5.208 2.159 1.00 95.12 179 PHE A CA 1
ATOM 1433 C C . PHE A 1 179 ? -8.586 5.858 0.878 1.00 95.12 179 PHE A C 1
ATOM 1435 O O . PHE A 1 179 ? -8.330 5.337 -0.206 1.00 95.12 179 PHE A O 1
ATOM 1442 N N . GLY A 1 180 ? -9.251 7.012 0.973 1.00 94.25 180 GLY A N 1
ATOM 1443 C CA . GLY A 1 180 ? -9.723 7.759 -0.194 1.00 94.25 180 GLY A CA 1
ATOM 1444 C C . GLY A 1 180 ? -8.553 8.271 -1.029 1.00 94.25 180 GLY A C 1
ATOM 1445 O O . GLY A 1 180 ? -8.514 8.078 -2.245 1.00 94.25 180 GLY A O 1
ATOM 1446 N N . PHE A 1 181 ? -7.546 8.840 -0.363 1.00 93.56 181 PHE A N 1
ATOM 1447 C CA . PHE A 1 181 ? -6.312 9.267 -1.019 1.00 93.56 181 PHE A CA 1
ATOM 1448 C C . PHE A 1 181 ? -5.542 8.087 -1.629 1.00 93.56 181 PHE A C 1
ATOM 1450 O O . PHE A 1 181 ? -5.111 8.153 -2.780 1.00 93.56 181 PHE A O 1
ATOM 1457 N N . TRP A 1 182 ? -5.419 6.977 -0.898 1.00 95.12 182 TRP A N 1
ATOM 1458 C CA . TRP A 1 182 ? -4.802 5.753 -1.412 1.00 95.12 182 TRP A CA 1
ATOM 1459 C C . TRP A 1 182 ? -5.522 5.203 -2.653 1.00 95.12 182 TRP A C 1
ATOM 1461 O O . TRP A 1 182 ? -4.872 4.900 -3.655 1.00 95.12 182 TRP A O 1
ATOM 1471 N N . ALA A 1 183 ? -6.853 5.114 -2.625 1.00 94.56 183 ALA A N 1
ATOM 1472 C CA . ALA A 1 183 ? -7.636 4.615 -3.751 1.00 94.56 183 ALA A CA 1
ATOM 1473 C C . ALA A 1 183 ? -7.486 5.519 -4.984 1.00 94.56 183 ALA A C 1
ATOM 1475 O O . ALA A 1 183 ? -7.329 5.023 -6.101 1.00 94.56 183 ALA A O 1
ATOM 1476 N N . LEU A 1 184 ? -7.447 6.841 -4.785 1.00 94.31 184 LEU A N 1
ATOM 1477 C CA . LEU A 1 184 ? -7.173 7.799 -5.854 1.00 94.31 184 LEU A CA 1
ATOM 1478 C C . LEU A 1 184 ? -5.794 7.562 -6.489 1.00 94.31 184 LEU A C 1
ATOM 1480 O O . LEU A 1 184 ? -5.678 7.531 -7.716 1.00 94.31 184 LEU A O 1
ATOM 1484 N N . LEU A 1 185 ? -4.757 7.351 -5.672 1.00 93.44 185 LEU A N 1
ATOM 1485 C CA . LEU A 1 185 ? -3.414 7.038 -6.165 1.00 93.44 185 LEU A CA 1
ATOM 1486 C C . LEU A 1 185 ? -3.380 5.732 -6.966 1.00 93.44 185 LEU A C 1
ATOM 1488 O O . LEU A 1 185 ? -2.726 5.690 -8.008 1.00 93.44 185 LEU A O 1
ATOM 1492 N N . LEU A 1 186 ? -4.106 4.694 -6.535 1.00 94.69 186 LEU A N 1
ATOM 1493 C CA . LEU A 1 186 ? -4.222 3.440 -7.287 1.00 94.69 186 LEU A CA 1
ATOM 1494 C C . LEU A 1 186 ? -4.899 3.637 -8.647 1.00 94.69 186 LEU A C 1
ATOM 1496 O O . LEU A 1 186 ? -4.412 3.124 -9.654 1.00 94.69 186 LEU A O 1
ATOM 1500 N N . VAL A 1 187 ? -5.992 4.402 -8.707 1.00 94.56 187 VAL A N 1
ATOM 1501 C CA . VAL A 1 187 ? -6.675 4.693 -9.979 1.00 94.56 187 VAL A CA 1
ATOM 1502 C C . VAL A 1 187 ? -5.731 5.428 -10.934 1.00 94.56 187 VAL A C 1
ATOM 1504 O O . VAL A 1 187 ? -5.595 5.034 -12.095 1.00 94.56 187 VAL A O 1
ATOM 1507 N N . ILE A 1 188 ? -5.015 6.445 -10.440 1.00 92.44 188 ILE A N 1
ATOM 1508 C CA . ILE A 1 188 ? -4.011 7.181 -11.224 1.00 92.44 188 ILE A CA 1
ATOM 1509 C C . ILE A 1 188 ? -2.902 6.239 -11.709 1.00 92.44 188 ILE A C 1
ATOM 1511 O O . ILE A 1 188 ? -2.529 6.295 -12.882 1.00 92.44 188 ILE A O 1
ATOM 1515 N N . GLN A 1 189 ? -2.398 5.357 -10.842 1.00 94.25 189 GLN A N 1
ATOM 1516 C CA . GLN A 1 189 ? -1.381 4.363 -11.192 1.00 94.25 189 GLN A CA 1
ATOM 1517 C C . GLN A 1 189 ? -1.829 3.441 -12.317 1.00 94.25 189 GLN A C 1
ATOM 1519 O O . GLN A 1 189 ? -1.092 3.282 -13.285 1.00 94.25 189 GLN A O 1
ATOM 1524 N N . VAL A 1 190 ? -3.024 2.852 -12.220 1.00 94.50 190 VAL A N 1
ATOM 1525 C CA . VAL A 1 190 ? -3.529 1.913 -13.233 1.00 94.50 190 VAL A CA 1
ATOM 1526 C C . VAL A 1 190 ? -3.622 2.592 -14.596 1.00 94.50 190 VAL A C 1
ATOM 1528 O O . VAL A 1 190 ? -3.129 2.054 -15.588 1.00 94.50 190 VAL A O 1
ATOM 1531 N N . ILE A 1 191 ? -4.186 3.802 -14.646 1.00 93.06 191 ILE A N 1
ATOM 1532 C CA . ILE A 1 191 ? -4.295 4.582 -15.886 1.00 93.06 191 ILE A CA 1
ATOM 1533 C C . ILE A 1 191 ? -2.907 4.883 -16.443 1.00 93.06 191 ILE A C 1
ATOM 1535 O O . ILE A 1 191 ? -2.645 4.652 -17.625 1.00 93.06 191 ILE A O 1
ATOM 1539 N N . LEU A 1 192 ? -2.004 5.365 -15.588 1.00 92.12 192 LEU A N 1
ATOM 1540 C CA . LEU A 1 192 ? -0.644 5.698 -15.979 1.00 92.12 192 LEU A CA 1
ATOM 1541 C C . LEU A 1 192 ? 0.088 4.469 -16.529 1.00 92.12 192 LEU A C 1
ATOM 1543 O O . LEU A 1 192 ? 0.673 4.558 -17.602 1.00 92.12 192 LEU A O 1
ATOM 1547 N N . TYR A 1 193 ? 0.034 3.323 -15.849 1.00 94.25 193 TYR A N 1
ATOM 1548 C CA . TYR A 1 193 ? 0.715 2.100 -16.274 1.00 94.25 193 TYR A CA 1
ATOM 1549 C C . TYR A 1 193 ? 0.177 1.580 -17.603 1.00 94.25 193 TYR A C 1
ATOM 1551 O O . TYR A 1 193 ? 0.966 1.297 -18.499 1.00 94.25 193 TYR A O 1
ATOM 1559 N N . VAL A 1 194 ? -1.143 1.534 -17.798 1.00 92.19 194 VAL A N 1
ATOM 1560 C CA . VAL A 1 194 ? -1.727 1.101 -19.080 1.00 92.19 194 VAL A CA 1
ATOM 1561 C C . VAL A 1 194 ? -1.276 2.010 -20.229 1.00 92.19 194 VAL A C 1
ATOM 1563 O O . VAL A 1 194 ? -0.833 1.521 -21.271 1.00 92.19 194 VAL A O 1
ATOM 1566 N N . LEU A 1 195 ? -1.316 3.333 -20.038 1.00 89.75 195 LEU A N 1
ATOM 1567 C CA . LEU A 1 195 ? -0.869 4.288 -21.056 1.00 89.75 195 LEU A CA 1
ATOM 1568 C C . LEU A 1 195 ? 0.645 4.204 -21.306 1.00 89.75 195 LEU A C 1
ATOM 1570 O O . LEU A 1 195 ? 1.085 4.247 -22.459 1.00 89.75 195 LEU A O 1
ATOM 1574 N N . LEU A 1 196 ? 1.446 4.047 -20.248 1.00 89.38 196 LEU A N 1
ATOM 1575 C CA . LEU A 1 196 ? 2.894 3.884 -20.345 1.00 89.38 196 LEU A CA 1
ATOM 1576 C C . LEU A 1 196 ? 3.266 2.594 -21.069 1.00 89.38 196 LEU A C 1
ATOM 1578 O O . LEU A 1 196 ? 4.150 2.637 -21.916 1.00 89.38 196 LEU A O 1
ATOM 1582 N N . ILE A 1 197 ? 2.588 1.475 -20.814 1.00 91.19 197 ILE A N 1
ATOM 1583 C CA . ILE A 1 197 ? 2.830 0.209 -21.520 1.00 91.19 197 ILE A CA 1
ATOM 1584 C C . ILE A 1 197 ? 2.650 0.405 -23.029 1.00 91.19 197 ILE A C 1
ATOM 1586 O O . ILE A 1 197 ? 3.551 0.074 -23.802 1.00 91.19 197 ILE A O 1
ATOM 1590 N N . LEU A 1 198 ? 1.541 1.013 -23.462 1.00 88.44 198 LEU A N 1
ATOM 1591 C CA . LEU A 1 198 ? 1.290 1.289 -24.883 1.00 88.44 198 LEU A CA 1
ATOM 1592 C C . LEU A 1 198 ? 2.357 2.212 -25.491 1.00 88.44 198 LEU A C 1
ATOM 1594 O O . LEU A 1 198 ? 2.868 1.959 -26.590 1.00 88.44 198 LEU A O 1
ATOM 1598 N N . PHE A 1 199 ? 2.726 3.270 -24.767 1.00 87.81 199 PHE A N 1
ATOM 1599 C CA . PHE A 1 199 ? 3.761 4.210 -25.188 1.00 87.81 199 PHE A CA 1
ATOM 1600 C C . PHE A 1 199 ? 5.138 3.541 -25.317 1.00 87.81 199 PHE A C 1
ATOM 1602 O O . PHE A 1 199 ? 5.815 3.702 -26.337 1.00 87.81 199 PHE A O 1
ATOM 1609 N N . LEU A 1 200 ? 5.542 2.767 -24.310 1.00 87.12 200 LEU A N 1
ATOM 1610 C CA . LEU A 1 200 ? 6.834 2.092 -24.243 1.00 87.12 200 LEU A CA 1
ATOM 1611 C C . LEU A 1 200 ? 6.951 1.015 -25.319 1.00 87.12 200 LEU A C 1
ATOM 1613 O O . LEU A 1 200 ? 7.965 0.977 -26.009 1.00 87.12 200 LEU A O 1
ATOM 1617 N N . LEU A 1 201 ? 5.909 0.204 -25.534 1.00 87.75 201 LEU A N 1
ATOM 1618 C CA . LEU A 1 201 ? 5.875 -0.770 -26.628 1.00 87.75 201 LEU A CA 1
ATOM 1619 C C . LEU A 1 201 ? 6.074 -0.074 -27.980 1.00 87.75 201 LEU A C 1
ATOM 1621 O O . LEU A 1 201 ? 6.944 -0.466 -28.759 1.00 87.75 201 LEU A O 1
ATOM 1625 N N . THR A 1 202 ? 5.346 1.017 -28.230 1.00 85.50 202 THR A N 1
ATOM 1626 C CA . THR A 1 202 ? 5.482 1.791 -29.473 1.00 85.50 202 THR A CA 1
ATOM 1627 C C . THR A 1 202 ? 6.915 2.300 -29.655 1.00 85.50 202 THR A C 1
ATOM 1629 O O . THR A 1 202 ? 7.507 2.142 -30.725 1.00 85.50 202 THR A O 1
ATOM 1632 N N . LYS A 1 203 ? 7.513 2.872 -28.604 1.00 83.62 203 LYS A N 1
ATOM 1633 C CA . LYS A 1 203 ? 8.889 3.393 -28.632 1.00 83.62 203 LYS A CA 1
ATOM 1634 C C . LYS A 1 203 ? 9.938 2.307 -28.859 1.00 83.62 203 LYS A C 1
ATOM 1636 O O . LYS A 1 203 ? 10.860 2.506 -29.644 1.00 83.62 203 LYS A O 1
ATOM 1641 N N . LEU A 1 204 ? 9.782 1.161 -28.214 1.00 83.88 204 LEU A N 1
ATOM 1642 C CA . LEU A 1 204 ? 10.761 0.078 -28.194 1.00 83.88 204 LEU A CA 1
ATOM 1643 C C . LEU A 1 204 ? 10.765 -0.725 -29.514 1.00 83.88 204 LEU A C 1
ATOM 1645 O O . LEU A 1 204 ? 11.820 -1.163 -29.998 1.00 83.88 204 LEU A O 1
ATOM 1649 N N . PHE A 1 205 ? 9.599 -0.822 -30.160 1.00 82.06 205 PHE A N 1
ATOM 1650 C CA . PHE A 1 205 ? 9.435 -1.435 -31.481 1.00 82.06 205 PHE A CA 1
ATOM 1651 C C . PHE A 1 205 ? 9.581 -0.464 -32.659 1.00 82.06 205 PHE A C 1
ATOM 1653 O O . PHE A 1 205 ? 9.626 -0.912 -33.804 1.00 82.06 205 PHE A O 1
ATOM 1660 N N . THR A 1 206 ? 9.756 0.838 -32.409 1.00 78.81 206 THR A N 1
ATOM 1661 C CA . THR A 1 206 ? 10.167 1.781 -33.460 1.00 78.81 206 THR A CA 1
ATOM 1662 C C . THR A 1 206 ? 11.548 1.358 -34.005 1.00 78.81 206 THR A C 1
ATOM 1664 O O . THR A 1 206 ? 12.423 0.966 -33.218 1.00 78.81 206 THR A O 1
ATOM 1667 N N . PRO A 1 207 ? 11.776 1.386 -35.333 1.00 65.56 207 PRO A N 1
ATOM 1668 C CA . PRO A 1 207 ? 13.046 0.991 -35.939 1.00 65.56 207 PRO A CA 1
ATOM 1669 C C . PRO A 1 207 ? 14.135 2.030 -35.635 1.00 65.56 207 PRO A C 1
ATOM 1671 O O . PRO A 1 207 ? 14.430 2.894 -36.447 1.00 65.56 207 PRO A O 1
ATOM 1674 N N . MET A 1 208 ? 14.708 1.975 -34.432 1.00 56.41 208 MET A N 1
ATOM 1675 C CA . MET A 1 208 ? 15.939 2.703 -34.097 1.00 56.41 208 MET A CA 1
ATOM 1676 C C . MET A 1 208 ? 17.195 1.837 -34.234 1.00 56.41 208 MET A C 1
ATOM 1678 O O . MET A 1 208 ? 18.278 2.385 -34.323 1.00 56.41 208 MET A O 1
ATOM 1682 N N . ASN A 1 209 ? 17.067 0.504 -34.276 1.00 56.19 209 ASN A N 1
ATOM 1683 C CA . ASN A 1 209 ? 18.209 -0.414 -34.288 1.00 56.19 209 ASN A CA 1
ATOM 1684 C C . ASN A 1 209 ? 18.036 -1.471 -35.384 1.00 56.19 209 ASN A C 1
ATOM 1686 O O . ASN A 1 209 ? 16.928 -1.981 -35.558 1.00 56.19 209 ASN A O 1
ATOM 1690 N N . ASN A 1 210 ? 19.147 -1.933 -35.965 1.00 64.00 210 ASN A N 1
ATOM 1691 C CA . ASN A 1 210 ? 19.241 -3.135 -36.817 1.00 64.00 210 ASN A CA 1
ATOM 1692 C C . ASN A 1 210 ? 18.903 -4.452 -36.081 1.00 64.00 210 ASN A C 1
ATOM 1694 O O . ASN A 1 210 ? 19.190 -5.543 -36.569 1.00 64.00 210 ASN A O 1
ATOM 1698 N N . PHE A 1 211 ? 18.324 -4.375 -34.881 1.00 67.69 211 PHE A N 1
ATOM 1699 C CA . PHE A 1 211 ? 17.958 -5.541 -34.096 1.00 67.69 211 PHE A CA 1
ATOM 1700 C C . PHE A 1 211 ? 16.675 -6.153 -34.670 1.00 67.69 211 PHE A C 1
ATOM 1702 O O . PHE A 1 211 ? 15.646 -5.464 -34.694 1.00 67.69 211 PHE A O 1
ATOM 1709 N N . PRO A 1 212 ? 16.690 -7.424 -35.110 1.00 79.88 212 PRO A N 1
ATOM 1710 C CA . PRO A 1 212 ? 15.521 -8.034 -35.723 1.00 79.88 212 PRO A CA 1
ATOM 1711 C C . PRO A 1 212 ? 14.327 -8.022 -34.766 1.00 79.88 212 PRO A C 1
ATOM 1713 O O . PRO A 1 212 ? 14.457 -8.366 -33.588 1.00 79.88 212 PRO A O 1
ATOM 1716 N N . LEU A 1 213 ? 13.145 -7.679 -35.289 1.00 80.81 213 LEU A N 1
ATOM 1717 C CA . LEU A 1 213 ? 11.901 -7.578 -34.516 1.00 80.81 213 LEU A CA 1
ATOM 1718 C C . LEU A 1 213 ? 11.627 -8.841 -33.682 1.00 80.81 213 LEU A C 1
ATOM 1720 O O . LEU A 1 213 ? 11.261 -8.737 -32.514 1.00 80.81 213 LEU A O 1
ATOM 1724 N N . LYS A 1 214 ? 11.885 -10.026 -34.257 1.00 83.50 214 LYS A N 1
ATOM 1725 C CA . LYS A 1 214 ? 11.705 -11.329 -33.594 1.00 83.50 214 LYS A CA 1
ATOM 1726 C C . LYS A 1 214 ? 12.475 -11.419 -32.273 1.00 83.50 214 LYS A C 1
ATOM 1728 O O . LYS A 1 214 ? 11.909 -11.824 -31.264 1.00 83.50 214 LYS A O 1
ATOM 1733 N N . TRP A 1 215 ? 13.735 -10.985 -32.256 1.00 80.31 215 TRP A N 1
ATOM 1734 C CA . TRP A 1 215 ? 14.558 -11.037 -31.048 1.00 80.31 215 TRP A CA 1
ATOM 1735 C C . TRP A 1 215 ? 14.123 -9.997 -30.016 1.00 80.31 215 TRP A C 1
ATOM 1737 O O . TRP A 1 215 ? 14.106 -10.312 -28.831 1.00 80.31 215 TRP A O 1
ATOM 1747 N N . LYS A 1 216 ? 13.689 -8.799 -30.436 1.00 77.88 216 LYS A N 1
ATOM 1748 C CA . LYS A 1 216 ? 13.138 -7.796 -29.504 1.00 77.88 216 LYS A CA 1
ATOM 1749 C C . LYS A 1 216 ? 11.931 -8.340 -28.734 1.00 77.88 216 LYS A C 1
ATOM 1751 O O . LYS A 1 216 ? 11.878 -8.185 -27.519 1.00 77.88 216 LYS A O 1
ATOM 1756 N N . VAL A 1 217 ? 10.998 -8.998 -29.429 1.00 84.44 217 VAL A N 1
ATOM 1757 C CA . VAL A 1 217 ? 9.806 -9.600 -28.806 1.00 84.44 217 VAL A CA 1
ATOM 1758 C C . VAL A 1 217 ? 10.203 -10.674 -27.791 1.00 84.44 217 VAL A C 1
ATOM 1760 O O . VAL A 1 217 ? 9.711 -10.647 -26.667 1.00 84.44 217 VAL A O 1
ATOM 1763 N N . ILE A 1 218 ? 11.133 -11.566 -28.153 1.00 84.00 218 ILE A N 1
ATOM 1764 C CA . ILE A 1 218 ? 11.617 -12.628 -27.256 1.00 84.00 218 ILE A CA 1
ATOM 1765 C C . ILE A 1 218 ? 12.279 -12.033 -26.005 1.00 84.00 218 ILE A C 1
ATOM 1767 O O . ILE A 1 218 ? 11.955 -12.446 -24.896 1.00 84.00 218 ILE A O 1
ATOM 1771 N N . TYR A 1 219 ? 13.159 -11.038 -26.159 1.00 77.69 219 TYR A N 1
ATOM 1772 C CA . TYR A 1 219 ? 13.839 -10.402 -25.025 1.00 77.69 219 TYR A CA 1
ATOM 1773 C C . TYR A 1 219 ? 12.872 -9.669 -24.093 1.00 77.69 219 TYR A C 1
ATOM 1775 O O . TYR A 1 219 ? 12.981 -9.811 -22.879 1.00 77.69 219 TYR A O 1
ATOM 1783 N N . VAL A 1 220 ? 11.912 -8.915 -24.638 1.00 82.50 220 VAL A N 1
ATOM 1784 C CA . VAL A 1 220 ? 10.887 -8.244 -23.823 1.00 82.50 220 VAL A CA 1
ATOM 1785 C C . VAL A 1 220 ? 10.040 -9.271 -23.076 1.00 82.50 220 VAL A C 1
ATOM 1787 O O . VAL A 1 220 ? 9.849 -9.129 -21.872 1.00 82.50 220 VAL A O 1
ATOM 1790 N N . GLY A 1 221 ? 9.587 -10.325 -23.763 1.00 83.56 221 GLY A N 1
ATOM 1791 C CA . GLY A 1 221 ? 8.827 -11.409 -23.144 1.00 83.56 221 GLY A CA 1
ATOM 1792 C C . GLY A 1 221 ? 9.602 -12.089 -22.015 1.00 83.56 221 GLY A C 1
ATOM 1793 O O . GLY A 1 221 ? 9.043 -12.311 -20.947 1.00 83.56 221 GLY A O 1
ATOM 1794 N N . LEU A 1 222 ? 10.900 -12.338 -22.212 1.00 85.38 222 LEU A N 1
ATOM 1795 C CA . LEU A 1 222 ? 11.770 -12.924 -21.193 1.00 85.38 222 LEU A CA 1
ATOM 1796 C C . LEU A 1 222 ? 11.937 -12.003 -19.977 1.00 85.38 222 LEU A C 1
ATOM 1798 O O . LEU A 1 222 ? 11.812 -12.473 -18.853 1.00 85.38 222 LEU A O 1
ATOM 1802 N N . ILE A 1 223 ? 12.192 -10.705 -20.176 1.00 81.44 223 ILE A N 1
ATOM 1803 C CA . ILE A 1 223 ? 12.350 -9.749 -19.064 1.00 81.44 223 ILE A CA 1
ATOM 1804 C C . ILE A 1 223 ? 11.042 -9.636 -18.274 1.00 81.44 223 ILE A C 1
ATOM 1806 O O . ILE A 1 223 ? 11.066 -9.710 -17.049 1.00 81.44 223 ILE A O 1
ATOM 1810 N N . VAL A 1 224 ? 9.901 -9.518 -18.961 1.00 82.75 224 VAL A N 1
ATOM 1811 C CA . VAL A 1 224 ? 8.579 -9.490 -18.317 1.00 82.75 224 VAL A CA 1
ATOM 1812 C C . VAL A 1 224 ? 8.334 -10.776 -17.529 1.00 82.75 224 VAL A C 1
ATOM 1814 O O . VAL A 1 224 ? 7.930 -10.707 -16.371 1.00 82.75 224 VAL A O 1
ATOM 1817 N N . LEU A 1 225 ? 8.633 -11.939 -18.116 1.00 85.94 225 LEU A N 1
ATOM 1818 C CA . LEU A 1 225 ? 8.490 -13.231 -17.450 1.00 85.94 225 LEU A CA 1
ATOM 1819 C C . LEU A 1 225 ? 9.364 -13.320 -16.195 1.00 85.94 225 LEU A C 1
ATOM 1821 O O . LEU A 1 225 ? 8.876 -13.751 -15.158 1.00 85.94 225 LEU A O 1
ATOM 1825 N N . VAL A 1 226 ? 10.624 -12.882 -16.263 1.00 83.75 226 VAL A N 1
ATOM 1826 C CA . VAL A 1 226 ? 11.542 -12.872 -15.113 1.00 83.75 226 VAL A CA 1
ATOM 1827 C C . VAL A 1 226 ? 11.039 -11.931 -14.018 1.00 83.75 226 VAL A C 1
ATOM 1829 O O . VAL A 1 226 ? 11.044 -12.316 -12.853 1.00 83.75 226 VAL A O 1
ATOM 1832 N N . CYS A 1 227 ? 10.559 -10.733 -14.364 1.00 80.44 227 CYS A N 1
ATOM 1833 C CA . CYS A 1 227 ? 9.993 -9.799 -13.388 1.00 80.44 227 CYS A CA 1
ATOM 1834 C C . CYS A 1 227 ? 8.736 -10.364 -12.708 1.00 80.44 227 CYS A C 1
ATOM 1836 O O . CYS A 1 227 ? 8.616 -10.268 -11.489 1.00 80.44 227 CYS A O 1
ATOM 1838 N N . ILE A 1 228 ? 7.830 -10.988 -13.469 1.00 80.25 228 ILE A N 1
ATOM 1839 C CA . ILE A 1 228 ? 6.617 -11.616 -12.923 1.00 80.25 228 ILE A CA 1
ATOM 1840 C C . ILE A 1 228 ? 6.975 -12.834 -12.067 1.00 80.25 228 ILE A C 1
ATOM 1842 O O . ILE A 1 228 ? 6.454 -12.974 -10.967 1.00 80.25 228 ILE A O 1
ATOM 1846 N N . ALA A 1 229 ? 7.888 -13.694 -12.523 1.00 83.31 229 ALA A N 1
ATOM 1847 C CA . ALA A 1 229 ? 8.334 -14.856 -11.760 1.00 83.31 229 ALA A CA 1
ATOM 1848 C C . ALA A 1 229 ? 9.025 -14.445 -10.452 1.00 83.31 229 ALA A C 1
ATOM 1850 O O . ALA A 1 229 ? 8.763 -15.045 -9.415 1.00 83.31 229 ALA A O 1
ATOM 1851 N N . PHE A 1 230 ? 9.854 -13.395 -10.481 1.00 79.75 230 PHE A N 1
ATOM 1852 C CA . PHE A 1 230 ? 10.465 -12.820 -9.283 1.00 79.75 230 PHE A CA 1
ATOM 1853 C C . PHE A 1 230 ? 9.410 -12.288 -8.309 1.00 79.75 230 PHE A C 1
ATOM 1855 O O . PHE A 1 230 ? 9.496 -12.559 -7.115 1.00 79.75 230 PHE A O 1
ATOM 1862 N N . TYR A 1 231 ? 8.397 -11.579 -8.813 1.00 79.69 231 TYR A N 1
ATOM 1863 C CA . TYR A 1 231 ? 7.285 -11.097 -7.995 1.00 79.69 231 TYR A CA 1
ATOM 1864 C C . TYR A 1 231 ? 6.493 -12.248 -7.362 1.00 79.69 231 TYR A C 1
ATOM 1866 O O . TYR A 1 231 ? 6.281 -12.250 -6.153 1.00 79.69 231 TYR A O 1
ATOM 1874 N N . ILE A 1 232 ? 6.119 -13.261 -8.149 1.00 79.69 232 ILE A N 1
ATOM 1875 C CA . ILE A 1 232 ? 5.402 -14.441 -7.646 1.00 79.69 232 ILE A CA 1
ATOM 1876 C C . ILE A 1 232 ? 6.249 -15.178 -6.607 1.00 79.69 232 ILE A C 1
ATOM 1878 O O . ILE A 1 232 ? 5.726 -15.533 -5.561 1.00 79.69 232 ILE A O 1
ATOM 1882 N N . TRP A 1 233 ? 7.549 -15.361 -6.848 1.00 83.06 233 TRP A N 1
ATOM 1883 C CA . TRP A 1 233 ? 8.460 -15.993 -5.891 1.00 83.06 233 TRP A CA 1
ATOM 1884 C C . TRP A 1 233 ? 8.574 -15.205 -4.576 1.00 83.06 233 TRP A C 1
ATOM 1886 O O . TRP A 1 233 ? 8.580 -15.800 -3.494 1.00 83.06 233 TRP A O 1
ATOM 1896 N N . LEU A 1 234 ? 8.630 -13.870 -4.660 1.00 72.00 234 LEU A N 1
ATOM 1897 C CA . LEU A 1 234 ? 8.643 -12.976 -3.500 1.00 72.00 234 LEU A CA 1
ATOM 1898 C C . LEU A 1 234 ? 7.349 -13.099 -2.677 1.00 72.00 234 LEU A C 1
ATOM 1900 O O . LEU A 1 234 ? 7.400 -13.026 -1.450 1.00 72.00 234 LEU A O 1
ATOM 1904 N N . LEU A 1 235 ? 6.205 -13.299 -3.341 1.00 71.94 235 LEU A N 1
ATOM 1905 C CA . LEU A 1 235 ? 4.915 -13.526 -2.686 1.00 71.94 235 LEU A CA 1
ATOM 1906 C C . LEU A 1 235 ? 4.787 -14.941 -2.104 1.00 71.94 235 LEU A C 1
ATOM 1908 O O . LEU A 1 235 ? 4.401 -15.086 -0.950 1.00 71.94 235 LEU A O 1
ATOM 1912 N N . SER A 1 236 ? 5.141 -15.978 -2.867 1.00 69.62 236 SER A N 1
ATOM 1913 C CA . SER A 1 236 ? 4.953 -17.383 -2.473 1.00 69.62 236 SER A CA 1
ATOM 1914 C C . SER A 1 236 ? 5.886 -17.817 -1.348 1.00 69.62 236 SER A C 1
ATOM 1916 O O . SER A 1 236 ? 5.556 -18.690 -0.555 1.00 69.62 236 SER A O 1
ATOM 1918 N N . SER A 1 237 ? 7.065 -17.198 -1.235 1.00 65.56 237 SER A N 1
ATOM 1919 C CA . SER A 1 237 ? 7.984 -17.460 -0.115 1.00 65.56 237 SER A CA 1
ATOM 1920 C C . SER A 1 237 ? 7.458 -16.920 1.227 1.00 65.56 237 SER A C 1
ATOM 1922 O O . SER A 1 237 ? 8.118 -17.073 2.251 1.00 65.56 237 SER A O 1
ATOM 1924 N N . ASN A 1 238 ? 6.278 -16.292 1.218 1.00 61.78 238 ASN A N 1
ATOM 1925 C CA . ASN A 1 238 ? 5.674 -15.547 2.312 1.00 61.78 238 ASN A CA 1
ATOM 1926 C C . ASN A 1 238 ? 4.242 -16.036 2.644 1.00 61.78 238 ASN A C 1
ATOM 1928 O O . ASN A 1 238 ? 3.486 -15.290 3.264 1.00 61.78 238 ASN A O 1
ATOM 1932 N N . ASP A 1 239 ? 3.850 -17.266 2.287 1.00 49.53 239 ASP A N 1
ATOM 1933 C CA . ASP A 1 239 ? 2.462 -17.766 2.430 1.00 49.53 239 ASP A CA 1
ATOM 1934 C C . ASP A 1 239 ? 1.887 -17.713 3.870 1.00 49.53 239 ASP A C 1
ATOM 1936 O O . ASP A 1 239 ? 0.703 -17.428 4.047 1.00 49.53 239 ASP A O 1
ATOM 1940 N N . ASP A 1 240 ? 2.708 -17.834 4.922 1.00 49.03 240 ASP A N 1
ATOM 1941 C CA . ASP A 1 240 ? 2.271 -17.633 6.325 1.00 49.03 240 ASP A CA 1
ATOM 1942 C C . ASP A 1 240 ? 2.118 -16.144 6.727 1.00 49.03 240 ASP A C 1
ATOM 1944 O O . ASP A 1 240 ? 1.820 -15.798 7.876 1.00 49.03 240 ASP A O 1
ATOM 1948 N N . THR A 1 241 ? 2.356 -15.223 5.791 1.00 50.19 241 THR A N 1
ATOM 1949 C CA . THR A 1 241 ? 2.612 -13.801 6.052 1.00 50.19 241 THR A CA 1
ATOM 1950 C C . THR A 1 241 ? 1.789 -12.873 5.166 1.00 50.19 241 THR A C 1
ATOM 1952 O O . THR A 1 241 ? 2.267 -11.820 4.755 1.00 50.19 241 THR A O 1
ATOM 1955 N N . VAL A 1 242 ? 0.516 -13.187 4.908 1.00 63.59 242 VAL A N 1
ATOM 1956 C CA . VAL A 1 242 ? -0.430 -12.156 4.444 1.00 63.59 242 VAL A CA 1
ATOM 1957 C C . VAL A 1 242 ? -0.499 -11.072 5.533 1.00 63.59 242 VAL A C 1
ATOM 1959 O O . VAL A 1 242 ? -1.259 -11.188 6.494 1.00 63.59 242 VAL A O 1
ATOM 1962 N N . ILE A 1 243 ? 0.373 -10.058 5.422 1.00 68.69 243 ILE A N 1
ATOM 1963 C CA . ILE A 1 243 ? 0.588 -9.003 6.428 1.00 68.69 243 ILE A CA 1
ATOM 1964 C C . ILE A 1 243 ? -0.722 -8.253 6.654 1.00 68.69 243 ILE A C 1
ATOM 1966 O O . ILE A 1 243 ? -1.055 -7.902 7.784 1.00 68.69 243 ILE A O 1
ATOM 1970 N N . VAL A 1 244 ? -1.481 -8.052 5.577 1.00 84.31 244 VAL A N 1
ATOM 1971 C CA . VAL A 1 244 ? -2.771 -7.378 5.597 1.00 84.31 244 VAL A CA 1
ATOM 1972 C C . VAL A 1 244 ? -3.841 -8.381 5.202 1.00 84.31 244 VAL A C 1
ATOM 1974 O O . VAL A 1 244 ? -3.908 -8.802 4.051 1.00 84.31 244 VAL A O 1
ATOM 1977 N N . LYS A 1 245 ? -4.678 -8.785 6.155 1.00 88.25 245 LYS A N 1
ATOM 1978 C CA . LYS A 1 245 ? -5.793 -9.694 5.881 1.00 88.25 245 LYS A CA 1
ATOM 1979 C C . LYS A 1 245 ? -6.981 -8.911 5.294 1.00 88.25 245 LYS A C 1
ATOM 1981 O O . LYS A 1 245 ? -7.321 -7.862 5.846 1.00 88.25 245 LYS A O 1
ATOM 1986 N N . PRO A 1 246 ? -7.662 -9.427 4.249 1.00 89.44 246 PRO A N 1
ATOM 1987 C CA . PRO A 1 246 ? -8.841 -8.781 3.660 1.00 89.44 246 PRO A CA 1
ATOM 1988 C C . PRO A 1 246 ? -9.935 -8.440 4.677 1.00 89.44 246 PRO A C 1
ATOM 1990 O O . PRO A 1 246 ? -10.563 -7.398 4.541 1.00 89.44 246 PRO A O 1
ATOM 1993 N N . VAL A 1 247 ? -10.079 -9.268 5.725 1.00 91.12 247 VAL A N 1
ATOM 1994 C CA . VAL A 1 247 ? -11.023 -9.122 6.857 1.00 91.12 247 VAL A CA 1
ATOM 1995 C C . VAL A 1 247 ? -10.954 -7.783 7.592 1.00 91.12 247 VAL A C 1
ATOM 1997 O O . VAL A 1 247 ? -11.872 -7.430 8.329 1.00 91.12 247 VAL A O 1
ATOM 2000 N N . LEU A 1 248 ? -9.843 -7.057 7.454 1.00 91.94 248 LEU A N 1
ATOM 2001 C CA . LEU A 1 248 ? -9.662 -5.786 8.136 1.00 91.94 248 LEU A CA 1
ATOM 2002 C C . LEU A 1 248 ? -10.432 -4.653 7.465 1.00 91.94 248 LEU A C 1
ATOM 2004 O O . LEU A 1 248 ? -10.920 -3.791 8.196 1.00 91.94 248 LEU A O 1
ATOM 2008 N N . PHE A 1 249 ? -10.519 -4.624 6.124 1.00 91.69 249 PHE A N 1
ATOM 2009 C CA . PHE A 1 249 ? -11.209 -3.515 5.460 1.00 91.69 249 PHE A CA 1
ATOM 2010 C C . PHE A 1 249 ? -11.710 -3.709 4.017 1.00 91.69 249 PHE A C 1
ATOM 2012 O O . PHE A 1 249 ? -12.653 -3.022 3.630 1.00 91.69 249 PHE A O 1
ATOM 2019 N N . MET A 1 250 ? -11.099 -4.564 3.182 1.00 91.69 250 MET A N 1
ATOM 2020 C CA . MET A 1 250 ? -11.490 -4.682 1.766 1.00 91.69 250 MET A CA 1
ATOM 2021 C C . MET A 1 250 ? -11.364 -6.105 1.232 1.00 91.69 250 MET A C 1
ATOM 2023 O O . MET A 1 250 ? -10.299 -6.723 1.284 1.00 91.69 250 MET A O 1
ATOM 2027 N N . ARG A 1 251 ? -12.456 -6.612 0.649 1.00 86.94 251 ARG A N 1
ATOM 2028 C CA . ARG A 1 251 ? -12.585 -8.026 0.271 1.00 86.94 251 ARG A CA 1
ATOM 2029 C C . ARG A 1 251 ? -11.680 -8.433 -0.892 1.00 86.94 251 ARG A C 1
ATOM 2031 O O . ARG A 1 251 ? -11.018 -9.463 -0.820 1.00 86.94 251 ARG A O 1
ATOM 2038 N N . SER A 1 252 ? -11.620 -7.633 -1.958 1.00 86.88 252 SER A N 1
ATOM 2039 C CA . SER A 1 252 ? -10.809 -7.934 -3.150 1.00 86.88 252 SER A CA 1
ATOM 2040 C C . SER A 1 252 ? -9.412 -7.308 -3.114 1.00 86.88 252 SER A C 1
ATOM 2042 O O . SER A 1 252 ? -8.803 -7.096 -4.161 1.00 86.88 252 SER A O 1
ATOM 2044 N N . MET A 1 253 ? -8.901 -6.989 -1.924 1.00 88.88 253 MET A N 1
ATOM 2045 C CA . MET A 1 253 ? -7.624 -6.297 -1.755 1.00 88.88 253 MET A CA 1
ATOM 2046 C C . MET A 1 253 ? -6.457 -7.001 -2.433 1.00 88.88 253 MET A C 1
ATOM 2048 O O . MET A 1 253 ? -5.727 -6.354 -3.179 1.00 88.88 253 MET A O 1
ATOM 2052 N N . ASN A 1 254 ? -6.317 -8.310 -2.231 1.00 86.69 254 ASN A N 1
ATOM 2053 C CA . ASN A 1 254 ? -5.226 -9.071 -2.838 1.00 86.69 254 ASN A CA 1
ATOM 2054 C C . ASN A 1 254 ? -5.281 -8.966 -4.367 1.00 86.69 254 ASN A C 1
ATOM 2056 O O . ASN A 1 254 ? -4.302 -8.576 -4.987 1.00 86.69 254 ASN A O 1
ATOM 2060 N N . SER A 1 255 ? -6.464 -9.153 -4.964 1.00 88.19 255 SER A N 1
ATOM 2061 C CA . SER A 1 255 ? -6.648 -9.018 -6.414 1.00 88.19 255 SER A CA 1
ATOM 2062 C C . SER A 1 255 ? -6.346 -7.610 -6.933 1.00 88.19 255 SER A C 1
ATOM 2064 O O . SER A 1 255 ? -5.807 -7.469 -8.027 1.00 88.19 255 SER A O 1
ATOM 2066 N N . VAL A 1 256 ? -6.684 -6.562 -6.171 1.00 90.19 256 VAL A N 1
ATOM 2067 C CA . VAL A 1 256 ? -6.337 -5.179 -6.533 1.00 90.19 256 VAL A CA 1
ATOM 2068 C C . VAL A 1 256 ? -4.820 -5.004 -6.546 1.00 90.19 256 VAL A C 1
ATOM 2070 O O . VAL A 1 256 ? -4.276 -4.534 -7.545 1.00 90.19 256 VAL A O 1
ATOM 2073 N N . PHE A 1 257 ? -4.129 -5.433 -5.487 1.00 87.81 257 PHE A N 1
ATOM 2074 C CA . PHE A 1 257 ? -2.669 -5.366 -5.428 1.00 87.81 257 PHE A CA 1
ATOM 2075 C C . PHE A 1 257 ? -2.003 -6.181 -6.533 1.00 87.81 257 PHE A C 1
ATOM 2077 O O . PHE A 1 257 ? -1.090 -5.665 -7.173 1.00 87.81 257 PHE A O 1
ATOM 2084 N N . ASP A 1 258 ? -2.472 -7.397 -6.805 1.00 86.38 258 ASP A N 1
ATOM 2085 C CA . ASP A 1 258 ? -1.917 -8.256 -7.852 1.00 86.38 258 ASP A CA 1
ATOM 2086 C C . ASP A 1 258 ? -1.990 -7.571 -9.220 1.00 86.38 258 ASP A C 1
ATOM 2088 O O . ASP A 1 258 ? -0.986 -7.473 -9.924 1.00 86.38 258 ASP A O 1
ATOM 2092 N N . VAL A 1 259 ? -3.156 -7.026 -9.585 1.00 89.56 259 VAL A N 1
ATOM 2093 C CA . VAL A 1 259 ? -3.344 -6.341 -10.873 1.00 89.56 259 VAL A CA 1
ATOM 2094 C C . VAL A 1 259 ? -2.447 -5.107 -10.979 1.00 89.56 259 VAL A C 1
ATOM 2096 O O . VAL A 1 259 ? -1.742 -4.948 -11.980 1.00 89.56 259 VAL A O 1
ATOM 2099 N N . VAL A 1 260 ? -2.443 -4.238 -9.963 1.00 91.38 260 VAL A N 1
ATOM 2100 C CA . VAL A 1 260 ? -1.640 -3.005 -9.997 1.00 91.38 260 VAL A CA 1
ATOM 2101 C C . VAL A 1 260 ? -0.145 -3.319 -10.026 1.00 91.38 260 VAL A C 1
ATOM 2103 O O . VAL A 1 260 ? 0.586 -2.721 -10.820 1.00 91.38 260 VAL A O 1
ATOM 2106 N N . ASN A 1 261 ? 0.312 -4.288 -9.230 1.00 88.50 261 ASN A N 1
ATOM 2107 C CA . ASN A 1 261 ? 1.713 -4.693 -9.206 1.00 88.50 261 ASN A CA 1
ATOM 2108 C C . ASN A 1 261 ? 2.132 -5.336 -10.528 1.00 88.50 261 ASN A C 1
ATOM 2110 O O . ASN A 1 261 ? 3.168 -4.955 -11.065 1.00 88.50 261 ASN A O 1
ATOM 2114 N N . VAL A 1 262 ? 1.334 -6.240 -11.107 1.00 88.00 262 VAL A N 1
ATOM 2115 C CA . VAL A 1 262 ? 1.635 -6.843 -12.418 1.00 88.00 262 VAL A CA 1
ATOM 2116 C C . VAL A 1 262 ? 1.780 -5.764 -13.493 1.00 88.00 262 VAL A C 1
ATOM 2118 O O . VAL A 1 262 ? 2.766 -5.766 -14.231 1.00 88.00 262 VAL A O 1
ATOM 2121 N N . LEU A 1 263 ? 0.860 -4.795 -13.555 1.00 91.75 263 LEU A N 1
ATOM 2122 C CA . LEU A 1 263 ? 0.964 -3.666 -14.487 1.00 91.75 263 LEU A CA 1
ATOM 2123 C C . LEU A 1 263 ? 2.221 -2.818 -14.233 1.00 91.75 263 LEU A C 1
ATOM 2125 O O . LEU A 1 263 ? 2.921 -2.444 -15.181 1.00 91.75 263 LEU A O 1
ATOM 2129 N N . GLY A 1 264 ? 2.538 -2.547 -12.966 1.00 91.44 264 GLY A N 1
ATOM 2130 C CA . GLY A 1 264 ? 3.743 -1.823 -12.565 1.00 91.44 264 GLY A CA 1
ATOM 2131 C C . GLY A 1 264 ? 5.027 -2.547 -12.980 1.00 91.44 264 GLY A C 1
ATOM 2132 O O . GLY A 1 264 ? 5.911 -1.934 -13.582 1.00 91.44 264 GLY A O 1
ATOM 2133 N N . TYR A 1 265 ? 5.110 -3.860 -12.752 1.00 88.81 265 TYR A N 1
ATOM 2134 C CA . TYR A 1 265 ? 6.258 -4.686 -13.133 1.00 88.81 265 TYR A CA 1
ATOM 2135 C C . TYR A 1 265 ? 6.411 -4.820 -14.647 1.00 88.81 265 TYR A C 1
ATOM 2137 O O . TYR A 1 265 ? 7.538 -4.755 -15.135 1.00 88.81 265 TYR A O 1
ATOM 2145 N N . ILE A 1 266 ? 5.319 -4.934 -15.411 1.00 90.19 266 ILE A N 1
ATOM 2146 C CA . ILE A 1 266 ? 5.377 -4.903 -16.883 1.00 90.19 266 ILE A CA 1
ATOM 2147 C C . ILE A 1 266 ? 5.920 -3.550 -17.358 1.00 90.19 266 ILE A C 1
ATOM 2149 O O . ILE A 1 266 ? 6.817 -3.501 -18.202 1.00 90.19 266 ILE A O 1
ATOM 2153 N N . THR A 1 267 ? 5.419 -2.448 -16.795 1.00 93.69 267 THR A N 1
ATOM 2154 C CA . THR A 1 267 ? 5.882 -1.092 -17.129 1.00 93.69 267 THR A CA 1
ATOM 2155 C C . THR A 1 267 ? 7.373 -0.934 -16.829 1.00 93.69 267 THR A C 1
ATOM 2157 O O . THR A 1 267 ? 8.141 -0.494 -17.687 1.00 93.69 267 THR A O 1
ATOM 2160 N N . ALA A 1 268 ? 7.809 -1.358 -15.640 1.00 90.12 268 ALA A N 1
ATOM 2161 C CA . ALA A 1 268 ? 9.210 -1.336 -15.245 1.00 90.12 268 ALA A CA 1
ATOM 2162 C C . ALA A 1 268 ? 10.073 -2.199 -16.178 1.00 90.12 268 ALA A C 1
ATOM 2164 O O . ALA A 1 268 ? 11.079 -1.711 -16.689 1.00 90.12 268 ALA A O 1
ATOM 2165 N N . ALA A 1 269 ? 9.657 -3.434 -16.475 1.00 90.62 269 ALA A N 1
ATOM 2166 C CA . ALA A 1 269 ? 10.351 -4.350 -17.380 1.00 90.62 269 ALA A CA 1
ATOM 2167 C C . ALA A 1 269 ? 10.583 -3.736 -18.769 1.00 90.62 269 ALA A C 1
ATOM 2169 O O . ALA A 1 269 ? 11.687 -3.824 -19.309 1.00 90.62 269 ALA A O 1
ATOM 2170 N N . LEU A 1 270 ? 9.576 -3.060 -19.331 1.00 92.56 270 LEU A N 1
ATOM 2171 C CA . LEU A 1 270 ? 9.701 -2.362 -20.612 1.00 92.56 270 LEU A CA 1
ATOM 2172 C C . LEU A 1 270 ? 10.710 -1.209 -20.550 1.00 92.56 270 LEU A C 1
ATOM 2174 O O . LEU A 1 270 ? 11.505 -1.043 -21.477 1.00 92.56 270 LEU A O 1
ATOM 2178 N N . CYS A 1 271 ? 10.732 -0.441 -19.459 1.00 93.31 271 CYS A N 1
ATOM 2179 C CA . CYS A 1 271 ? 11.740 0.600 -19.263 1.00 93.31 271 CYS A CA 1
ATOM 2180 C C . CYS A 1 271 ? 13.153 0.018 -19.125 1.00 93.31 271 CYS A C 1
ATOM 2182 O O . CYS A 1 271 ? 14.086 0.524 -19.751 1.00 93.31 271 CYS A O 1
ATOM 2184 N N . LEU A 1 272 ? 13.320 -1.056 -18.345 1.00 90.06 272 LEU A N 1
ATOM 2185 C CA . LEU A 1 272 ? 14.605 -1.742 -18.181 1.00 90.06 272 LEU A CA 1
ATOM 2186 C C . LEU A 1 272 ? 15.110 -2.288 -19.526 1.00 90.06 272 LEU A C 1
ATOM 2188 O O . LEU A 1 272 ? 16.261 -2.054 -19.896 1.00 90.06 272 LEU A O 1
ATOM 2192 N N . ALA A 1 273 ? 14.230 -2.928 -20.302 1.00 90.56 273 ALA A N 1
ATOM 2193 C CA . ALA A 1 273 ? 14.529 -3.388 -21.655 1.00 90.56 273 ALA A CA 1
ATOM 2194 C C . ALA A 1 273 ? 14.944 -2.223 -22.568 1.00 90.56 273 ALA A C 1
ATOM 2196 O O . ALA A 1 273 ? 15.945 -2.315 -23.278 1.00 90.56 273 ALA A O 1
ATOM 2197 N N . GLY A 1 274 ? 14.224 -1.098 -22.508 1.00 91.06 274 GLY A N 1
ATOM 2198 C CA . GLY A 1 274 ? 14.565 0.126 -23.228 1.00 91.06 274 GLY A CA 1
ATOM 2199 C C . GLY A 1 274 ? 15.970 0.640 -22.899 1.00 91.06 274 GLY A C 1
ATOM 2200 O O . GLY A 1 274 ? 16.748 0.922 -23.811 1.00 91.06 274 GLY A O 1
ATOM 2201 N N . MET A 1 275 ? 16.340 0.682 -21.615 1.00 90.94 275 MET A N 1
ATOM 2202 C CA . MET A 1 275 ? 17.692 1.064 -21.185 1.00 90.94 275 MET A CA 1
ATOM 2203 C C . MET A 1 275 ? 18.763 0.092 -21.703 1.00 90.94 275 MET A C 1
ATOM 2205 O O . MET A 1 275 ? 19.799 0.532 -22.209 1.00 90.94 275 MET A O 1
ATOM 2209 N N . MET A 1 276 ? 18.508 -1.219 -21.652 1.00 89.88 276 MET A N 1
ATOM 2210 C CA . MET A 1 276 ? 19.425 -2.229 -22.195 1.00 89.88 276 MET A CA 1
ATOM 2211 C C . MET A 1 276 ? 19.608 -2.092 -23.711 1.00 89.88 276 MET A C 1
ATOM 2213 O O . MET A 1 276 ? 20.735 -2.172 -24.205 1.00 89.88 276 MET A O 1
ATOM 2217 N N . PHE A 1 277 ? 18.531 -1.836 -24.458 1.00 90.00 277 PHE A N 1
ATOM 2218 C CA . PHE A 1 277 ? 18.617 -1.608 -25.900 1.00 90.00 277 PHE A CA 1
ATOM 2219 C C . PHE A 1 277 ? 19.363 -0.321 -26.240 1.00 90.00 277 PHE A C 1
ATOM 2221 O O . PHE A 1 277 ? 20.154 -0.333 -27.183 1.00 90.00 277 PHE A O 1
ATOM 2228 N N . SER A 1 278 ? 19.190 0.749 -25.459 1.00 90.38 278 SER A N 1
ATOM 2229 C CA . SER A 1 278 ? 20.006 1.960 -25.590 1.00 90.38 278 SER A CA 1
ATOM 2230 C C . SER A 1 278 ? 21.492 1.665 -25.363 1.00 90.38 278 SER A C 1
ATOM 2232 O O . SER A 1 278 ? 22.326 2.074 -26.168 1.00 90.38 278 SER A O 1
ATOM 2234 N N . SER A 1 279 ? 21.833 0.899 -24.321 1.00 90.31 279 SER A N 1
ATOM 2235 C CA . SER A 1 279 ? 23.216 0.477 -24.050 1.00 90.31 279 SER A CA 1
ATOM 2236 C C . SER A 1 279 ? 23.809 -0.335 -25.206 1.00 90.31 279 SER A C 1
ATOM 2238 O O . SER A 1 279 ? 24.936 -0.090 -25.637 1.00 90.31 279 SER A O 1
ATOM 2240 N N . SER A 1 280 ? 23.045 -1.291 -25.743 1.00 89.19 280 SER A N 1
ATOM 2241 C CA . SER A 1 280 ? 23.475 -2.138 -26.860 1.00 89.19 280 SER A CA 1
ATOM 2242 C C . SER A 1 280 ? 23.620 -1.362 -28.173 1.00 89.19 280 SER A C 1
ATOM 2244 O O . SER A 1 280 ? 24.572 -1.613 -28.910 1.00 89.19 280 SER A O 1
ATOM 2246 N N . ALA A 1 281 ? 22.731 -0.410 -28.456 1.00 89.31 281 ALA A N 1
ATOM 2247 C CA . ALA A 1 281 ? 22.831 0.455 -29.630 1.00 89.31 281 ALA A CA 1
ATOM 2248 C C . ALA A 1 281 ? 24.084 1.334 -29.557 1.00 89.31 281 ALA A C 1
ATOM 2250 O O . ALA A 1 281 ? 24.905 1.332 -30.474 1.00 89.31 281 ALA A O 1
ATOM 2251 N N . ALA A 1 282 ? 24.290 1.988 -28.410 1.00 89.62 282 ALA A N 1
ATOM 2252 C CA . ALA A 1 282 ? 25.473 2.798 -28.159 1.00 89.62 282 ALA A CA 1
ATOM 2253 C C . ALA A 1 282 ? 26.755 1.965 -28.339 1.00 89.62 282 ALA A C 1
ATOM 2255 O O . ALA A 1 282 ? 27.687 2.379 -29.023 1.00 89.62 282 ALA A O 1
ATOM 2256 N N . ALA A 1 283 ? 26.778 0.742 -27.801 1.00 89.94 283 ALA A N 1
ATOM 2257 C CA . ALA A 1 283 ? 27.889 -0.191 -27.967 1.00 89.94 283 ALA A CA 1
ATOM 2258 C C . ALA A 1 283 ? 28.269 -0.462 -29.422 1.00 89.94 283 ALA A C 1
ATOM 2260 O O . ALA A 1 283 ? 29.451 -0.594 -29.731 1.00 89.94 283 ALA A O 1
ATOM 2261 N N . SER A 1 284 ? 27.259 -0.632 -30.276 1.00 89.44 284 SER A N 1
ATOM 2262 C CA . SER A 1 284 ? 27.445 -0.927 -31.691 1.00 89.44 284 SER A CA 1
ATOM 2263 C C . SER A 1 284 ? 28.080 0.265 -32.398 1.00 89.44 284 SER A C 1
ATOM 2265 O O . SER A 1 284 ? 29.049 0.088 -33.129 1.00 89.44 284 SER A O 1
ATOM 2267 N N . ILE A 1 285 ? 27.594 1.476 -32.110 1.00 89.56 285 ILE A N 1
ATOM 2268 C CA . ILE A 1 285 ? 28.163 2.724 -32.634 1.00 89.56 285 ILE A CA 1
ATOM 2269 C C . ILE A 1 285 ? 29.604 2.904 -32.156 1.00 89.56 285 ILE A C 1
ATOM 2271 O O . ILE A 1 285 ? 30.481 3.210 -32.953 1.00 89.56 285 ILE A O 1
ATOM 2275 N N . GLY A 1 286 ? 29.883 2.635 -30.878 1.00 88.00 286 GLY A N 1
ATOM 2276 C CA . GLY A 1 286 ? 31.229 2.749 -30.312 1.00 88.00 286 GLY A CA 1
ATOM 2277 C C . GLY A 1 286 ? 32.264 1.778 -30.898 1.00 88.00 286 GLY A C 1
ATOM 2278 O O . GLY A 1 286 ? 33.450 1.936 -30.617 1.00 88.00 286 GLY A O 1
ATOM 2279 N N . LYS A 1 287 ? 31.834 0.775 -31.679 1.00 89.38 287 LYS A N 1
ATOM 2280 C CA . LYS A 1 287 ? 32.706 -0.128 -32.451 1.00 89.38 287 LYS A CA 1
ATOM 2281 C C . LYS A 1 287 ? 32.878 0.300 -33.915 1.00 89.38 287 LYS A C 1
ATOM 2283 O O . LYS A 1 287 ? 33.702 -0.294 -34.604 1.00 89.38 287 LYS A O 1
ATOM 2288 N N . SER A 1 288 ? 32.096 1.268 -34.398 1.00 88.31 288 SER A N 1
ATOM 2289 C CA . SER A 1 288 ? 32.213 1.796 -35.760 1.00 88.31 288 SER A CA 1
ATOM 2290 C C . SER A 1 288 ? 33.529 2.555 -35.927 1.00 88.31 288 SER A C 1
ATOM 2292 O O . SER A 1 288 ? 33.968 3.252 -35.014 1.00 88.31 288 SER A O 1
ATOM 2294 N N . THR A 1 289 ? 34.155 2.437 -37.099 1.00 84.69 289 THR A N 1
ATOM 2295 C CA . THR A 1 289 ? 35.357 3.208 -37.459 1.00 84.69 289 THR A CA 1
ATOM 2296 C C . THR A 1 289 ? 35.048 4.686 -37.681 1.00 84.69 289 THR A C 1
ATOM 2298 O O . THR A 1 289 ? 35.926 5.520 -37.492 1.00 84.69 289 THR A O 1
ATOM 2301 N N . ASP A 1 290 ? 33.804 5.014 -38.042 1.00 87.69 290 ASP A N 1
ATOM 2302 C CA . ASP A 1 290 ? 33.328 6.385 -38.223 1.00 87.69 290 ASP A CA 1
ATOM 2303 C C . ASP A 1 290 ? 32.237 6.715 -37.197 1.00 87.69 290 ASP A C 1
ATOM 2305 O O . ASP A 1 290 ? 31.045 6.764 -37.492 1.00 87.69 290 ASP A O 1
ATOM 2309 N N . ILE A 1 291 ? 32.651 6.923 -35.946 1.00 84.44 291 ILE A N 1
ATOM 2310 C CA . ILE A 1 291 ? 31.747 7.309 -34.849 1.00 84.44 291 ILE A CA 1
ATOM 2311 C C . ILE A 1 291 ? 31.076 8.664 -35.142 1.00 84.44 291 ILE A C 1
ATOM 2313 O O . ILE A 1 291 ? 29.967 8.924 -34.670 1.00 84.44 291 ILE A O 1
ATOM 2317 N N . THR A 1 292 ? 31.723 9.523 -35.935 1.00 84.00 292 THR A N 1
ATOM 2318 C CA . THR A 1 292 ? 31.256 10.887 -36.200 1.00 84.00 292 THR A CA 1
ATOM 2319 C C . THR A 1 292 ? 29.992 10.922 -37.053 1.00 84.00 292 THR A C 1
ATOM 2321 O O . THR A 1 292 ? 29.084 11.703 -36.758 1.00 84.00 292 THR A O 1
ATOM 2324 N N . ALA A 1 293 ? 29.862 9.997 -38.009 1.00 88.19 293 ALA A N 1
ATOM 2325 C CA . ALA A 1 293 ? 28.653 9.822 -38.814 1.00 88.19 293 ALA A CA 1
ATOM 2326 C C . ALA A 1 293 ? 27.406 9.450 -37.986 1.00 88.19 293 ALA A C 1
ATOM 2328 O O . ALA A 1 293 ? 26.280 9.699 -38.413 1.00 88.19 293 ALA A O 1
ATOM 2329 N N . HIS A 1 294 ? 27.587 8.901 -36.780 1.00 88.12 294 HIS A N 1
ATOM 2330 C CA . HIS A 1 294 ? 26.505 8.435 -35.905 1.00 88.12 294 HIS A CA 1
ATOM 2331 C C . HIS A 1 294 ? 26.138 9.420 -34.784 1.00 88.12 294 HIS A C 1
ATOM 2333 O O . HIS A 1 294 ? 25.466 9.044 -33.818 1.00 88.12 294 HIS A O 1
ATOM 2339 N N . ARG A 1 295 ? 26.562 10.688 -34.875 1.00 84.88 295 ARG A N 1
ATOM 2340 C CA . ARG A 1 295 ? 26.304 11.695 -33.832 1.00 84.88 295 ARG A CA 1
ATOM 2341 C C . ARG A 1 295 ? 24.822 11.789 -33.461 1.00 84.88 295 ARG A C 1
ATOM 2343 O O . ARG A 1 295 ? 24.484 11.651 -32.286 1.00 84.88 295 ARG A O 1
ATOM 2350 N N . ASP A 1 296 ? 23.950 12.006 -34.443 1.00 85.56 296 ASP A N 1
ATOM 2351 C CA . ASP A 1 296 ? 22.510 12.206 -34.218 1.00 85.56 296 ASP A CA 1
ATOM 2352 C C . ASP A 1 296 ? 21.840 10.957 -33.629 1.00 85.56 296 ASP A C 1
ATOM 2354 O O . ASP A 1 296 ? 20.968 11.047 -32.758 1.00 85.56 296 ASP A O 1
ATOM 2358 N N . GLU A 1 297 ? 22.303 9.779 -34.047 1.00 87.62 297 GLU A N 1
ATOM 2359 C CA . GLU A 1 297 ? 21.861 8.496 -33.511 1.00 87.62 297 GLU A CA 1
ATOM 2360 C C . GLU A 1 297 ? 22.221 8.373 -32.024 1.00 87.62 297 GLU A C 1
ATOM 2362 O O . GLU A 1 297 ? 21.368 8.024 -31.204 1.00 87.62 297 GLU A O 1
ATOM 2367 N N . LEU A 1 298 ? 23.441 8.761 -31.639 1.00 86.88 298 LEU A N 1
ATOM 2368 C CA . LEU A 1 298 ? 23.883 8.741 -30.246 1.00 86.88 298 LEU A CA 1
ATOM 2369 C C . LEU A 1 298 ? 23.099 9.733 -29.368 1.00 86.88 298 LEU A C 1
ATOM 2371 O O . LEU A 1 298 ? 22.734 9.396 -28.235 1.00 86.88 298 LEU A O 1
ATOM 2375 N N . VAL A 1 299 ? 22.773 10.926 -29.886 1.00 85.62 299 VAL A N 1
ATOM 2376 C CA . VAL A 1 299 ? 21.908 11.900 -29.187 1.00 85.62 299 VAL A CA 1
ATOM 2377 C C . VAL A 1 299 ? 20.531 11.299 -28.912 1.00 85.62 299 VAL A C 1
ATOM 2379 O O . VAL A 1 299 ? 20.002 11.401 -27.798 1.00 85.62 299 VAL A O 1
ATOM 2382 N N . ASN A 1 300 ? 19.953 10.641 -29.913 1.00 86.25 300 ASN A N 1
ATOM 2383 C CA . ASN A 1 300 ? 18.649 10.005 -29.801 1.00 86.25 300 ASN A CA 1
ATOM 2384 C C . ASN A 1 300 ? 18.667 8.803 -28.832 1.00 86.25 300 ASN A C 1
ATOM 2386 O O . ASN A 1 300 ? 17.754 8.656 -28.013 1.00 86.25 300 ASN A O 1
ATOM 2390 N N . ILE A 1 301 ? 19.729 7.988 -28.847 1.00 89.31 301 ILE A N 1
ATOM 2391 C CA . ILE A 1 301 ? 19.925 6.871 -27.907 1.00 89.31 301 ILE A CA 1
ATOM 2392 C C . ILE A 1 301 ? 20.004 7.373 -26.463 1.00 89.31 301 ILE A C 1
ATOM 2394 O O . ILE A 1 301 ? 19.316 6.837 -25.590 1.00 89.31 301 ILE A O 1
ATOM 2398 N N . ASN A 1 302 ? 20.802 8.415 -26.211 1.00 86.19 302 ASN A N 1
ATOM 2399 C CA . ASN A 1 302 ? 20.931 9.038 -24.893 1.00 86.19 302 ASN A CA 1
ATOM 2400 C C . ASN A 1 302 ? 19.600 9.626 -24.405 1.00 86.19 302 ASN A C 1
ATOM 2402 O O . ASN A 1 302 ? 19.228 9.474 -23.242 1.00 86.19 302 ASN A O 1
ATOM 2406 N N . THR A 1 303 ? 18.858 10.278 -25.301 1.00 86.62 303 THR A N 1
ATOM 2407 C CA . THR A 1 303 ? 17.540 10.840 -24.983 1.00 86.62 303 THR A CA 1
ATOM 2408 C C . THR A 1 303 ? 16.554 9.732 -24.618 1.00 86.62 303 THR A C 1
ATOM 2410 O O . THR A 1 303 ? 15.901 9.814 -23.580 1.00 86.62 303 THR A O 1
ATOM 2413 N N . SER A 1 304 ? 16.515 8.655 -25.406 1.00 87.81 304 SER A N 1
ATOM 2414 C CA . SER A 1 304 ? 15.674 7.484 -25.138 1.00 87.81 304 SER A CA 1
ATOM 2415 C C . SER A 1 304 ? 16.033 6.817 -23.810 1.00 87.81 304 SER A C 1
ATOM 2417 O O . SER A 1 304 ? 15.141 6.545 -23.011 1.00 87.81 304 SER A O 1
ATOM 2419 N N . PHE A 1 305 ? 17.326 6.632 -23.524 1.00 89.12 305 PHE A N 1
ATOM 2420 C CA . PHE A 1 305 ? 17.801 6.111 -22.241 1.00 89.12 305 PHE A CA 1
ATOM 2421 C C . PHE A 1 305 ? 17.287 6.948 -21.062 1.00 89.12 305 PHE A C 1
ATOM 2423 O O . PHE A 1 305 ? 16.686 6.402 -20.139 1.00 89.12 305 PHE A O 1
ATOM 2430 N N . LYS A 1 306 ? 17.457 8.276 -21.119 1.00 85.81 306 LYS A N 1
ATOM 2431 C CA . LYS A 1 306 ? 16.982 9.195 -20.072 1.00 85.81 306 LYS A CA 1
ATOM 2432 C C . LYS A 1 306 ? 15.465 9.140 -19.904 1.00 85.81 306 LYS A C 1
ATOM 2434 O O . LYS A 1 306 ? 14.984 9.187 -18.776 1.00 85.81 306 LYS A O 1
ATOM 2439 N N . THR A 1 307 ? 14.713 9.017 -20.999 1.00 87.00 307 THR A N 1
ATOM 2440 C CA . THR A 1 307 ? 13.258 8.831 -20.949 1.00 87.00 307 THR A CA 1
ATOM 2441 C C . THR A 1 307 ? 12.884 7.524 -20.251 1.00 87.00 307 THR A C 1
ATOM 2443 O O . THR A 1 307 ? 12.071 7.555 -19.333 1.00 87.00 307 THR A O 1
ATOM 2446 N N . TYR A 1 308 ? 13.489 6.392 -20.627 1.00 91.06 308 TYR A N 1
ATOM 2447 C CA . TYR A 1 308 ? 13.214 5.101 -19.985 1.00 91.06 308 TYR A CA 1
ATOM 2448 C C . TYR A 1 308 ? 13.580 5.108 -18.499 1.00 91.06 308 TYR A C 1
ATOM 2450 O O . TYR A 1 308 ? 12.793 4.644 -17.677 1.00 91.06 308 TYR A O 1
ATOM 2458 N N . PHE A 1 309 ? 14.730 5.685 -18.147 1.00 87.75 309 PHE A N 1
ATOM 2459 C CA . PHE A 1 309 ? 15.151 5.838 -16.757 1.00 87.75 309 PHE A CA 1
ATOM 2460 C C . PHE A 1 309 ? 14.160 6.686 -15.950 1.00 87.75 309 PHE A C 1
ATOM 2462 O O . PHE A 1 309 ? 13.720 6.261 -14.885 1.00 87.75 309 PHE A O 1
ATOM 2469 N N . LEU A 1 310 ? 13.760 7.851 -16.471 1.00 85.75 310 LEU A N 1
ATOM 2470 C CA . LEU A 1 310 ? 12.803 8.736 -15.805 1.00 85.75 310 LEU A CA 1
ATOM 2471 C C . LEU A 1 310 ? 11.453 8.046 -15.581 1.00 85.75 310 LEU A C 1
ATOM 2473 O O . LEU A 1 310 ? 10.890 8.140 -14.494 1.00 85.75 310 LEU A O 1
ATOM 2477 N N . ILE A 1 311 ? 10.938 7.336 -16.589 1.00 88.81 311 ILE A N 1
ATOM 2478 C CA . ILE A 1 311 ? 9.665 6.616 -16.474 1.00 88.81 311 ILE A CA 1
ATOM 2479 C C . ILE A 1 311 ? 9.779 5.480 -15.451 1.00 88.81 311 ILE A C 1
ATOM 2481 O O . ILE A 1 311 ? 8.878 5.317 -14.630 1.00 88.81 311 ILE A O 1
ATOM 2485 N N . ALA A 1 312 ? 10.877 4.716 -15.458 1.00 90.38 312 ALA A N 1
ATOM 2486 C CA . ALA A 1 312 ? 11.112 3.664 -14.470 1.00 90.38 312 ALA A CA 1
ATOM 2487 C C . ALA A 1 312 ? 11.158 4.231 -13.045 1.00 90.38 312 ALA A C 1
ATOM 2489 O O . ALA A 1 312 ? 10.466 3.729 -12.162 1.00 90.38 312 ALA A O 1
ATOM 2490 N N . ALA A 1 313 ? 11.906 5.318 -12.845 1.00 85.94 313 ALA A N 1
ATOM 2491 C CA . ALA A 1 313 ? 11.984 6.025 -11.575 1.00 85.94 313 ALA A CA 1
ATOM 2492 C C . ALA A 1 313 ? 10.605 6.482 -11.086 1.00 85.94 313 ALA A C 1
ATOM 2494 O O . ALA A 1 313 ? 10.218 6.146 -9.973 1.00 85.94 313 ALA A O 1
ATOM 2495 N N . LEU A 1 314 ? 9.829 7.169 -11.932 1.00 86.75 314 LEU A N 1
ATOM 2496 C CA . LEU A 1 314 ? 8.476 7.619 -11.587 1.00 86.75 314 LEU A CA 1
ATOM 2497 C C . LEU A 1 314 ? 7.546 6.450 -11.242 1.00 86.75 314 LEU A C 1
ATOM 2499 O O . LEU A 1 314 ? 6.812 6.523 -10.260 1.00 86.75 314 LEU A O 1
ATOM 2503 N N . THR A 1 315 ? 7.602 5.364 -12.019 1.00 89.06 315 THR A N 1
ATOM 2504 C CA . THR A 1 315 ? 6.796 4.150 -11.801 1.00 89.06 315 THR A CA 1
ATOM 2505 C C . THR A 1 315 ? 7.071 3.566 -10.417 1.00 89.06 315 THR A C 1
ATOM 2507 O O . THR A 1 315 ? 6.131 3.285 -9.673 1.00 89.06 315 THR A O 1
ATOM 2510 N N . MET A 1 316 ? 8.350 3.432 -10.057 1.00 88.31 316 MET A N 1
ATOM 2511 C CA . MET A 1 316 ? 8.768 2.879 -8.770 1.00 88.31 316 MET A CA 1
ATOM 2512 C C . MET A 1 316 ? 8.493 3.835 -7.605 1.00 88.31 316 MET A C 1
ATOM 2514 O O . MET A 1 316 ? 7.985 3.402 -6.575 1.00 88.31 316 MET A O 1
ATOM 2518 N N . THR A 1 317 ? 8.748 5.139 -7.759 1.00 86.62 317 THR A N 1
ATOM 2519 C CA . THR A 1 317 ? 8.413 6.146 -6.740 1.00 86.62 317 THR A CA 1
ATOM 2520 C C . THR A 1 317 ? 6.920 6.147 -6.437 1.00 86.62 317 THR A C 1
ATOM 2522 O O . THR A 1 317 ? 6.531 6.147 -5.272 1.00 86.62 317 THR A O 1
ATOM 2525 N N . LEU A 1 318 ? 6.075 6.095 -7.469 1.00 88.75 318 LEU A N 1
ATOM 2526 C CA . LEU A 1 318 ? 4.631 6.059 -7.287 1.00 88.75 318 LEU A CA 1
ATOM 2527 C C . LEU A 1 318 ? 4.207 4.781 -6.548 1.00 88.75 318 LEU A C 1
ATOM 2529 O O . LEU A 1 318 ? 3.369 4.861 -5.656 1.00 88.75 318 LEU A O 1
ATOM 2533 N N . ALA A 1 319 ? 4.809 3.625 -6.851 1.00 90.25 319 ALA A N 1
ATOM 2534 C CA . ALA A 1 319 ? 4.555 2.376 -6.126 1.00 90.25 319 ALA A CA 1
ATOM 2535 C C . ALA A 1 319 ? 4.901 2.484 -4.627 1.00 90.25 319 ALA A C 1
ATOM 2537 O O . ALA A 1 319 ? 4.119 2.043 -3.780 1.00 90.25 319 ALA A O 1
ATOM 2538 N N . VAL A 1 320 ? 6.030 3.119 -4.289 1.00 89.94 320 VAL A N 1
ATOM 2539 C CA . VAL A 1 320 ? 6.447 3.365 -2.896 1.00 89.94 320 VAL A CA 1
ATOM 2540 C C . VAL A 1 320 ? 5.482 4.314 -2.186 1.00 89.94 320 VAL A C 1
ATOM 2542 O O . VAL A 1 320 ? 5.052 4.012 -1.076 1.00 89.94 320 VAL A O 1
ATOM 2545 N N . ILE A 1 321 ? 5.098 5.426 -2.823 1.00 89.62 321 ILE A N 1
ATOM 2546 C CA . ILE A 1 321 ? 4.160 6.401 -2.241 1.00 89.62 321 ILE A CA 1
ATOM 2547 C C . ILE A 1 321 ? 2.811 5.738 -1.957 1.00 89.62 321 ILE A C 1
ATOM 2549 O O . ILE A 1 321 ? 2.313 5.840 -0.839 1.00 89.62 321 ILE A O 1
ATOM 2553 N N . THR A 1 322 ? 2.239 5.019 -2.925 1.00 92.62 322 THR A N 1
ATOM 2554 C CA . THR A 1 322 ? 0.942 4.349 -2.747 1.00 92.62 322 THR A CA 1
ATOM 2555 C C . THR A 1 322 ? 0.998 3.282 -1.660 1.00 92.62 322 THR A C 1
ATOM 2557 O O . THR A 1 322 ? 0.090 3.207 -0.838 1.00 92.62 322 THR A O 1
ATOM 2560 N N . SER A 1 323 ? 2.085 2.509 -1.582 1.00 91.50 323 SER A N 1
ATOM 2561 C CA . SER A 1 323 ? 2.289 1.541 -0.492 1.00 91.50 323 SER A CA 1
ATOM 2562 C C . SER A 1 323 ? 2.416 2.237 0.871 1.00 91.50 323 SER A C 1
ATOM 2564 O O . SER A 1 323 ? 1.852 1.779 1.860 1.00 91.50 323 SER A O 1
ATOM 2566 N N . GLY A 1 324 ? 3.092 3.389 0.918 1.00 90.50 324 GLY A N 1
ATOM 2567 C CA . GLY A 1 324 ? 3.186 4.256 2.095 1.00 90.50 324 GLY A CA 1
ATOM 2568 C C . GLY A 1 324 ? 1.837 4.751 2.601 1.00 90.50 324 GLY A C 1
ATOM 2569 O O . GLY A 1 324 ? 1.517 4.622 3.786 1.00 90.50 324 GLY A O 1
ATOM 2570 N N . GLN A 1 325 ? 1.027 5.279 1.687 1.00 93.62 325 GLN A N 1
ATOM 2571 C CA . GLN A 1 325 ? -0.328 5.733 1.990 1.00 93.62 325 GLN A CA 1
ATOM 2572 C C . GLN A 1 325 ? -1.221 4.583 2.436 1.00 93.62 325 GLN A C 1
ATOM 2574 O O . GLN A 1 325 ? -2.008 4.743 3.363 1.00 93.62 325 GLN A O 1
ATOM 2579 N N . PHE A 1 326 ? -1.034 3.400 1.855 1.00 94.06 326 PHE A N 1
ATOM 2580 C CA . PHE A 1 326 ? -1.754 2.209 2.264 1.00 94.06 326 PHE A CA 1
ATOM 2581 C C . PHE A 1 326 ? -1.488 1.828 3.726 1.00 94.06 326 PHE A C 1
ATOM 2583 O O . PHE A 1 326 ? -2.427 1.676 4.502 1.00 94.06 326 PHE A O 1
ATOM 2590 N N . TYR A 1 327 ? -0.219 1.732 4.137 1.00 92.94 327 TYR A N 1
ATOM 2591 C CA . TYR A 1 327 ? 0.123 1.401 5.529 1.00 92.94 327 TYR A CA 1
ATOM 2592 C C . TYR A 1 327 ? -0.332 2.494 6.496 1.00 92.94 327 TYR A C 1
ATOM 2594 O O . TYR A 1 327 ? -0.796 2.199 7.597 1.00 92.94 327 TYR A O 1
ATOM 2602 N N . THR A 1 328 ? -0.242 3.756 6.072 1.00 92.88 328 THR A N 1
ATOM 2603 C CA . THR A 1 328 ? -0.763 4.887 6.847 1.00 92.88 328 THR A CA 1
ATOM 2604 C C . THR A 1 328 ? -2.271 4.742 7.053 1.00 92.88 328 THR A C 1
ATOM 2606 O O . THR A 1 328 ? -2.739 4.860 8.181 1.00 92.88 328 THR A O 1
ATOM 2609 N N . ALA A 1 329 ? -3.025 4.406 6.003 1.00 94.94 329 ALA A N 1
ATOM 2610 C CA . ALA A 1 329 ? -4.464 4.181 6.076 1.00 94.94 329 ALA A CA 1
ATOM 2611 C C . ALA A 1 329 ? -4.823 2.976 6.963 1.00 94.94 329 ALA A C 1
ATOM 2613 O O . ALA A 1 329 ? -5.707 3.083 7.811 1.00 94.94 329 ALA A O 1
ATOM 2614 N N . LEU A 1 330 ? -4.087 1.866 6.868 1.00 94.81 330 LEU A N 1
ATOM 2615 C CA . LEU A 1 330 ? -4.296 0.695 7.727 1.00 94.81 330 LEU A CA 1
ATOM 2616 C C . LEU A 1 330 ? -4.132 1.018 9.214 1.00 94.81 330 LEU A C 1
ATOM 2618 O O . LEU A 1 330 ? -4.949 0.589 10.027 1.00 94.81 330 LEU A O 1
ATOM 2622 N N . ASN A 1 331 ? -3.126 1.819 9.571 1.00 95.00 331 ASN A N 1
ATOM 2623 C CA . ASN A 1 331 ? -2.924 2.265 10.952 1.00 95.00 331 ASN A CA 1
ATOM 2624 C C . ASN A 1 331 ? -4.035 3.212 11.448 1.00 95.00 331 ASN A C 1
ATOM 2626 O O . ASN A 1 331 ? -4.125 3.460 12.649 1.00 95.00 331 ASN A O 1
ATOM 2630 N N . THR A 1 332 ? -4.906 3.724 10.567 1.00 94.50 332 THR A N 1
ATOM 2631 C CA . THR A 1 332 ? -6.058 4.539 10.988 1.00 94.50 332 THR A CA 1
ATOM 2632 C C . THR A 1 332 ? -7.306 3.747 11.372 1.00 94.50 332 THR A C 1
ATOM 2634 O O . THR A 1 332 ? -8.192 4.334 11.998 1.00 94.50 332 THR A O 1
ATOM 2637 N N . LEU A 1 333 ? -7.370 2.448 11.056 1.00 95.69 333 LEU A N 1
ATOM 2638 C CA . LEU A 1 333 ? -8.506 1.589 11.401 1.00 95.69 333 LEU A CA 1
ATOM 2639 C C . LEU A 1 333 ? -8.661 1.473 12.922 1.00 95.69 333 LEU A C 1
ATOM 2641 O O . LEU A 1 333 ? -7.676 1.312 13.642 1.00 95.69 333 LEU A O 1
ATOM 2645 N N . ASP A 1 334 ? -9.896 1.499 13.421 1.00 94.81 334 ASP A N 1
ATOM 2646 C CA . ASP A 1 334 ? -10.159 1.648 14.862 1.00 94.81 334 ASP A CA 1
ATOM 2647 C C . ASP A 1 334 ? -9.599 0.475 15.684 1.00 94.81 334 ASP A C 1
ATOM 2649 O O . ASP A 1 334 ? -8.940 0.673 16.708 1.00 94.81 334 ASP A O 1
ATOM 2653 N N . LEU A 1 335 ? -9.781 -0.756 15.193 1.00 95.44 335 LEU A N 1
ATOM 2654 C CA . LEU A 1 335 ? -9.212 -1.951 15.819 1.00 95.44 335 LEU A CA 1
ATOM 2655 C C . LEU A 1 335 ? -7.674 -1.954 15.769 1.00 95.44 335 LEU A C 1
ATOM 2657 O O . LEU A 1 335 ? -7.026 -2.406 16.713 1.00 95.44 335 LEU A O 1
ATOM 2661 N N . VAL A 1 336 ? -7.080 -1.439 14.688 1.00 95.69 336 VAL A N 1
ATOM 2662 C CA . VAL A 1 336 ? -5.619 -1.345 14.535 1.00 95.69 336 VAL A CA 1
ATOM 2663 C C . VAL A 1 336 ? -5.048 -0.309 15.496 1.00 95.69 336 VAL A C 1
ATOM 2665 O O . VAL A 1 336 ? -4.065 -0.601 16.167 1.00 95.69 336 VAL A O 1
ATOM 2668 N N . LYS A 1 337 ? -5.704 0.843 15.669 1.00 94.81 337 LYS A N 1
ATOM 2669 C CA . LYS A 1 337 ? -5.335 1.833 16.693 1.00 94.81 337 LYS A CA 1
ATOM 2670 C C . LYS A 1 337 ? -5.356 1.228 18.096 1.00 94.81 337 LYS A C 1
ATOM 2672 O O . LYS A 1 337 ? -4.403 1.407 18.853 1.00 94.81 337 LYS A O 1
ATOM 2677 N N . ALA A 1 338 ? -6.412 0.483 18.431 1.00 94.81 338 ALA A N 1
ATOM 2678 C CA . ALA A 1 338 ? -6.518 -0.199 19.721 1.00 94.81 338 ALA A CA 1
ATOM 2679 C C . ALA A 1 338 ? -5.400 -1.235 19.919 1.00 94.81 338 ALA A C 1
ATOM 2681 O O . ALA A 1 338 ? -4.835 -1.350 21.007 1.00 94.81 338 ALA A O 1
ATOM 2682 N N . TYR A 1 339 ? -5.037 -1.957 18.859 1.00 95.44 339 TYR A N 1
ATOM 2683 C CA . TYR A 1 339 ? -3.926 -2.898 18.888 1.00 95.44 339 TYR A CA 1
ATOM 2684 C C . TYR A 1 339 ? -2.571 -2.204 19.055 1.00 95.44 339 TYR A C 1
ATOM 2686 O O . TYR A 1 339 ? -1.813 -2.581 19.948 1.00 95.44 339 TYR A O 1
ATOM 2694 N N . ASN A 1 340 ? -2.287 -1.163 18.267 1.00 95.00 340 ASN A N 1
ATOM 2695 C CA . ASN A 1 340 ? -1.045 -0.385 18.330 1.00 95.00 340 ASN A CA 1
ATOM 2696 C C . ASN A 1 340 ? -0.845 0.231 19.724 1.00 95.00 340 ASN A C 1
ATOM 2698 O O . ASN A 1 340 ? 0.259 0.185 20.269 1.00 95.00 340 ASN A O 1
ATOM 2702 N N . ALA A 1 341 ? -1.922 0.722 20.349 1.00 92.81 341 ALA A N 1
ATOM 2703 C CA . ALA A 1 341 ? -1.901 1.203 21.730 1.00 92.81 341 ALA A CA 1
ATOM 2704 C C . ALA A 1 341 ? -1.501 0.110 22.739 1.00 92.81 341 ALA A C 1
ATOM 2706 O O . ALA A 1 341 ? -0.797 0.397 23.706 1.00 92.81 341 ALA A O 1
ATOM 2707 N N . ASN A 1 342 ? -1.901 -1.144 22.504 1.00 93.19 342 ASN A N 1
ATOM 2708 C CA . ASN A 1 342 ? -1.571 -2.275 23.373 1.00 93.19 342 ASN A CA 1
ATOM 2709 C C . ASN A 1 342 ? -0.104 -2.721 23.238 1.00 93.19 342 ASN A C 1
ATOM 2711 O O . ASN A 1 342 ? 0.534 -3.044 24.237 1.00 93.19 342 ASN A O 1
ATOM 2715 N N . ILE A 1 343 ? 0.435 -2.737 22.013 1.00 94.00 343 ILE A N 1
ATOM 2716 C CA . ILE A 1 343 ? 1.821 -3.167 21.738 1.00 94.00 343 ILE A CA 1
ATOM 2717 C C . ILE A 1 343 ? 2.853 -2.031 21.854 1.00 94.00 343 ILE A C 1
ATOM 2719 O O . ILE A 1 343 ? 4.057 -2.291 21.828 1.00 94.00 343 ILE A O 1
ATOM 2723 N N . GLY A 1 344 ? 2.405 -0.777 21.963 1.00 93.44 344 GLY A N 1
ATOM 2724 C CA . GLY A 1 344 ? 3.256 0.407 22.123 1.00 93.44 344 GLY A CA 1
ATOM 2725 C C . GLY A 1 344 ? 3.998 0.851 20.857 1.00 93.44 344 GLY A C 1
ATOM 2726 O O . GLY A 1 344 ? 4.945 1.627 20.953 1.00 93.44 344 GLY A O 1
ATOM 2727 N N . HIS A 1 345 ? 3.615 0.345 19.685 1.00 92.50 345 HIS A N 1
ATOM 2728 C CA . HIS A 1 345 ? 4.185 0.713 18.388 1.00 92.50 345 HIS A CA 1
ATOM 2729 C C . HIS A 1 345 ? 3.205 0.385 17.254 1.00 92.50 345 HIS A C 1
ATOM 2731 O O . HIS A 1 345 ? 2.240 -0.348 17.460 1.00 92.50 345 HIS A O 1
ATOM 2737 N N . ASP A 1 346 ? 3.452 0.899 16.048 1.00 91.81 346 ASP A N 1
ATOM 2738 C CA . ASP A 1 346 ? 2.588 0.610 14.903 1.00 91.81 346 ASP A CA 1
ATOM 2739 C C . ASP A 1 346 ? 2.770 -0.827 14.398 1.00 91.81 346 ASP A C 1
ATOM 2741 O O . ASP A 1 346 ? 3.892 -1.275 14.139 1.00 91.81 346 ASP A O 1
ATOM 2745 N N . TYR A 1 347 ? 1.659 -1.552 14.231 1.00 92.00 347 TYR A N 1
ATOM 2746 C CA . TYR A 1 347 ? 1.662 -2.895 13.654 1.00 92.00 347 TYR A CA 1
ATOM 2747 C C . TYR A 1 347 ? 2.117 -2.872 12.192 1.00 92.00 347 TYR A C 1
ATOM 2749 O O . TYR A 1 347 ? 3.016 -3.621 11.800 1.00 92.00 347 TYR A O 1
ATOM 2757 N N . PHE A 1 348 ? 1.538 -1.972 11.390 1.00 91.31 348 PHE A N 1
ATOM 2758 C CA . PHE A 1 348 ? 1.952 -1.754 10.008 1.00 91.31 348 PHE A CA 1
ATOM 2759 C C . PHE A 1 348 ? 3.119 -0.771 9.974 1.00 91.31 348 PHE A C 1
ATOM 2761 O O . PHE A 1 348 ? 2.956 0.435 9.792 1.00 91.31 348 PHE A O 1
ATOM 2768 N N . ARG A 1 349 ? 4.314 -1.322 10.182 1.00 88.38 349 ARG A N 1
ATOM 2769 C CA . ARG A 1 349 ? 5.582 -0.594 10.260 1.00 88.38 349 ARG A CA 1
ATOM 2770 C C . ARG A 1 349 ? 5.950 0.087 8.943 1.00 88.38 349 ARG A C 1
ATOM 2772 O O . ARG A 1 349 ? 6.134 -0.580 7.922 1.00 88.38 349 ARG A O 1
ATOM 2779 N N . ILE A 1 350 ? 6.105 1.412 8.978 1.00 85.44 350 ILE A N 1
ATOM 2780 C CA . ILE A 1 350 ? 6.489 2.226 7.813 1.00 85.44 350 ILE A CA 1
ATOM 2781 C C . ILE A 1 350 ? 7.917 1.910 7.337 1.00 85.44 350 ILE A C 1
ATOM 2783 O O . ILE A 1 350 ? 8.252 2.096 6.169 1.00 85.44 350 ILE A O 1
ATOM 2787 N N . GLU A 1 351 ? 8.758 1.360 8.212 1.00 85.25 351 GLU A N 1
ATOM 2788 C CA . GLU A 1 351 ? 10.134 0.968 7.910 1.00 85.25 351 GLU A CA 1
ATOM 2789 C C . GLU A 1 351 ? 10.208 -0.091 6.805 1.00 85.25 351 GLU A C 1
ATOM 2791 O O . GLU A 1 351 ? 11.136 -0.075 5.995 1.00 85.25 351 GLU A O 1
ATOM 2796 N N . LEU A 1 352 ? 9.201 -0.970 6.715 1.00 84.81 352 LEU A N 1
ATOM 2797 C CA . LEU A 1 352 ? 9.100 -1.954 5.634 1.00 84.81 352 LEU A CA 1
ATOM 2798 C C . LEU A 1 352 ? 8.959 -1.275 4.267 1.00 84.81 352 LEU A C 1
ATOM 2800 O O . LEU A 1 352 ? 9.511 -1.754 3.278 1.00 84.81 352 LEU A O 1
ATOM 2804 N N . ILE A 1 353 ? 8.279 -0.131 4.211 1.00 86.12 353 ILE A N 1
ATOM 2805 C CA . ILE A 1 353 ? 8.100 0.641 2.977 1.00 86.12 353 ILE A CA 1
ATOM 2806 C C . ILE A 1 353 ? 9.383 1.384 2.615 1.00 86.12 353 ILE A C 1
ATOM 2808 O O . ILE A 1 353 ? 9.724 1.472 1.436 1.00 86.12 353 ILE A O 1
ATOM 2812 N N . TYR A 1 354 ? 10.143 1.867 3.602 1.00 82.69 354 TYR A N 1
ATOM 2813 C CA . TYR A 1 354 ? 11.473 2.420 3.336 1.00 82.69 354 TYR A CA 1
ATOM 2814 C C . TYR A 1 354 ? 12.411 1.362 2.762 1.00 82.69 354 TYR A C 1
ATOM 2816 O O . TYR A 1 354 ? 13.083 1.623 1.765 1.00 82.69 354 TYR A O 1
ATOM 2824 N N . PHE A 1 355 ? 12.406 0.151 3.324 1.00 80.94 355 PHE A N 1
ATOM 2825 C CA . PHE A 1 355 ? 13.167 -0.965 2.769 1.00 80.94 355 PHE A CA 1
ATOM 2826 C C . PHE A 1 355 ? 12.709 -1.316 1.344 1.00 80.94 355 PHE A C 1
ATOM 2828 O O . PHE A 1 355 ? 13.540 -1.455 0.445 1.00 80.94 355 PHE A O 1
ATOM 2835 N N . TYR A 1 356 ? 11.394 -1.367 1.112 1.00 82.56 356 TYR A N 1
ATOM 2836 C CA . TYR A 1 356 ? 10.808 -1.567 -0.215 1.00 82.56 356 TYR A CA 1
ATOM 2837 C C . TYR A 1 356 ? 11.284 -0.506 -1.221 1.00 82.56 356 TYR A C 1
ATOM 2839 O O . TYR A 1 356 ? 11.691 -0.847 -2.331 1.00 82.56 356 TYR A O 1
ATOM 2847 N N . GLY A 1 357 ? 11.314 0.772 -0.833 1.00 83.00 357 GLY A N 1
ATOM 2848 C CA . GLY A 1 357 ? 11.823 1.855 -1.677 1.00 83.00 357 GLY A CA 1
ATOM 2849 C C . GLY A 1 357 ? 13.322 1.758 -1.959 1.00 83.00 357 GLY A C 1
ATOM 2850 O O . GLY A 1 357 ? 13.741 1.933 -3.103 1.00 83.00 357 GLY A O 1
ATOM 2851 N N . ILE A 1 358 ? 14.130 1.410 -0.954 1.00 79.69 358 ILE A N 1
ATOM 2852 C CA . ILE A 1 358 ? 15.574 1.182 -1.115 1.00 79.69 358 ILE A CA 1
ATOM 2853 C C . ILE A 1 358 ? 15.834 0.058 -2.128 1.00 79.69 358 ILE A C 1
ATOM 2855 O O . ILE A 1 358 ? 16.671 0.220 -3.018 1.00 79.69 358 ILE A O 1
ATOM 2859 N N . LEU A 1 359 ? 15.090 -1.049 -2.044 1.00 80.81 359 LEU A N 1
ATOM 2860 C CA . LEU A 1 359 ? 15.210 -2.170 -2.980 1.00 80.81 359 LEU A CA 1
ATOM 2861 C C . LEU A 1 359 ? 14.921 -1.741 -4.428 1.00 80.81 359 LEU A C 1
ATOM 2863 O O . LEU A 1 359 ? 15.680 -2.082 -5.334 1.00 80.81 359 LEU A O 1
ATOM 2867 N N . HIS A 1 360 ? 13.872 -0.943 -4.646 1.00 83.25 360 HIS A N 1
ATOM 2868 C CA . HIS A 1 360 ? 13.547 -0.401 -5.970 1.00 83.25 360 HIS A CA 1
ATOM 2869 C C . HIS A 1 360 ? 14.661 0.501 -6.514 1.00 83.25 360 HIS A C 1
ATOM 2871 O O . HIS A 1 360 ? 15.051 0.376 -7.677 1.00 83.25 360 HIS A O 1
ATOM 2877 N N . THR A 1 361 ? 15.240 1.353 -5.668 1.00 81.19 361 THR A N 1
ATOM 2878 C CA . THR A 1 361 ? 16.393 2.182 -6.042 1.00 81.19 361 THR A CA 1
ATOM 2879 C C . THR A 1 361 ? 17.599 1.326 -6.432 1.00 81.19 361 THR A C 1
ATOM 2881 O O . THR A 1 361 ? 18.225 1.596 -7.457 1.00 81.19 361 THR A O 1
ATOM 2884 N N . PHE A 1 362 ? 17.905 0.260 -5.686 1.00 79.81 362 PHE 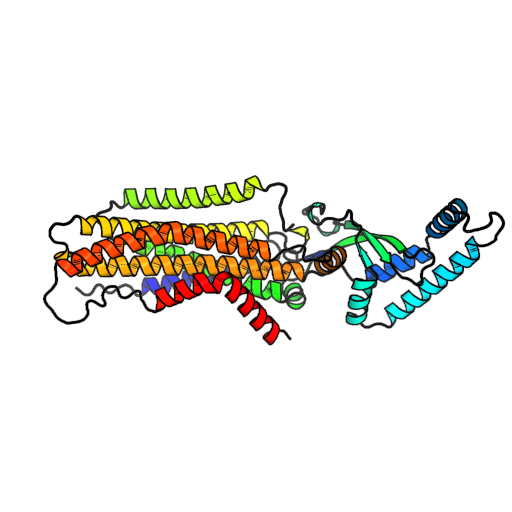A N 1
ATOM 2885 C CA . PHE A 1 362 ? 18.982 -0.667 -6.049 1.00 79.81 362 PHE A CA 1
ATOM 2886 C C . PHE A 1 362 ? 18.748 -1.322 -7.411 1.00 79.81 362 PHE A C 1
ATOM 2888 O O . PHE A 1 362 ? 19.667 -1.353 -8.232 1.00 79.81 362 PHE A O 1
ATOM 2895 N N . ILE A 1 363 ? 17.523 -1.782 -7.684 1.00 83.19 363 ILE A N 1
ATOM 2896 C CA . ILE A 1 363 ? 17.164 -2.359 -8.985 1.00 83.19 363 ILE A CA 1
ATOM 2897 C C . ILE A 1 363 ? 17.421 -1.343 -10.103 1.00 83.19 363 ILE A C 1
ATOM 2899 O O . ILE A 1 363 ? 18.092 -1.680 -11.075 1.00 83.19 363 ILE A O 1
ATOM 2903 N N . LEU A 1 364 ? 16.972 -0.090 -9.966 1.00 83.25 364 LEU A N 1
ATOM 2904 C CA . LEU A 1 364 ? 17.237 0.951 -10.971 1.00 83.25 364 LEU A CA 1
ATOM 2905 C C . LEU A 1 364 ? 18.735 1.173 -11.193 1.00 83.25 364 LEU A C 1
ATOM 2907 O O . LEU A 1 364 ? 19.178 1.279 -12.338 1.00 83.25 364 LEU A O 1
ATOM 2911 N N . MET A 1 365 ? 19.520 1.204 -10.116 1.00 79.12 365 MET A N 1
ATOM 2912 C CA . MET A 1 365 ? 20.961 1.456 -10.175 1.00 79.12 365 MET A CA 1
ATOM 2913 C C . MET A 1 365 ? 21.732 0.354 -10.910 1.00 79.12 365 MET A C 1
ATOM 2915 O O . MET A 1 365 ? 22.670 0.674 -11.645 1.00 79.12 365 MET A O 1
ATOM 2919 N N . ILE A 1 366 ? 21.303 -0.909 -10.795 1.00 82.56 366 ILE A N 1
ATOM 2920 C CA . ILE A 1 366 ? 21.898 -2.049 -11.517 1.00 82.56 366 ILE A CA 1
ATOM 2921 C C . ILE A 1 366 ? 21.840 -1.844 -13.037 1.00 82.56 366 ILE A C 1
ATOM 2923 O O . ILE A 1 366 ? 22.789 -2.191 -13.736 1.00 82.56 366 ILE A O 1
ATOM 2927 N N . PHE A 1 367 ? 20.767 -1.248 -13.566 1.00 84.69 367 PHE A N 1
ATOM 2928 C CA . PHE A 1 367 ? 20.629 -0.994 -15.007 1.00 84.69 367 PHE A CA 1
ATOM 2929 C C . PHE A 1 367 ? 21.159 0.381 -15.426 1.00 84.69 367 PHE A C 1
ATOM 2931 O O . PHE A 1 367 ? 21.707 0.535 -16.525 1.00 84.69 367 PHE A O 1
ATOM 2938 N N . PHE A 1 368 ? 21.013 1.378 -14.553 1.00 84.81 368 PHE A N 1
ATOM 2939 C CA . PHE A 1 368 ? 21.427 2.750 -14.815 1.00 84.81 368 PHE A CA 1
ATOM 2940 C C . PHE A 1 368 ? 22.950 2.887 -14.898 1.00 84.81 368 PHE A C 1
ATOM 2942 O O . PHE A 1 368 ? 23.446 3.389 -15.908 1.00 84.81 368 PHE A O 1
ATOM 2949 N N . ILE A 1 369 ? 23.698 2.414 -13.888 1.00 80.25 369 ILE A N 1
ATOM 2950 C CA . ILE A 1 369 ? 25.155 2.619 -13.813 1.00 80.25 369 ILE A CA 1
ATOM 2951 C C . ILE A 1 369 ? 25.870 2.059 -15.055 1.00 80.25 369 ILE A C 1
ATOM 2953 O O . ILE A 1 369 ? 26.591 2.824 -15.703 1.00 80.25 369 ILE A O 1
ATOM 2957 N N . PRO A 1 370 ? 25.677 0.785 -15.459 1.00 81.94 370 PRO A N 1
ATOM 2958 C CA . PRO A 1 370 ? 26.412 0.229 -16.594 1.00 81.94 370 PRO A CA 1
ATOM 2959 C C . PRO A 1 370 ? 26.080 0.939 -17.907 1.00 81.94 370 PRO A C 1
ATOM 2961 O O . PRO A 1 370 ? 26.963 1.180 -18.731 1.00 81.94 370 PRO A O 1
ATOM 2964 N N . THR A 1 371 ? 24.811 1.309 -18.099 1.00 85.12 371 THR A N 1
ATOM 2965 C CA . THR A 1 371 ? 24.368 2.010 -19.308 1.00 85.12 371 THR A CA 1
ATOM 2966 C C . THR A 1 371 ? 24.948 3.420 -19.371 1.00 85.12 371 THR A C 1
ATOM 2968 O O . THR A 1 371 ? 25.466 3.823 -20.413 1.00 85.12 371 THR A O 1
ATOM 2971 N N . GLN A 1 372 ? 24.934 4.147 -18.253 1.00 84.31 372 GLN A N 1
ATOM 2972 C CA . GLN A 1 372 ? 25.480 5.498 -18.171 1.00 84.31 372 GLN A CA 1
ATOM 2973 C C . GLN A 1 372 ? 26.999 5.517 -18.376 1.00 84.31 372 GLN A C 1
ATOM 2975 O O . GLN A 1 372 ? 27.498 6.353 -19.127 1.00 84.31 372 GLN A O 1
ATOM 2980 N N . LEU A 1 373 ? 27.739 4.592 -17.751 1.00 81.69 373 LEU A N 1
ATOM 2981 C CA . LEU A 1 373 ? 29.190 4.476 -17.937 1.00 81.69 373 LEU A CA 1
ATOM 2982 C C . LEU A 1 373 ? 29.545 4.202 -19.400 1.00 81.69 373 LEU A C 1
ATOM 2984 O O . LEU A 1 373 ? 30.451 4.827 -19.947 1.00 81.69 373 LEU A O 1
ATOM 2988 N N . ARG A 1 374 ? 28.789 3.318 -20.057 1.00 86.00 374 ARG A N 1
ATOM 2989 C CA . ARG A 1 374 ? 28.998 2.998 -21.469 1.00 86.00 374 ARG A CA 1
ATOM 2990 C C . ARG A 1 374 ? 28.719 4.182 -22.386 1.00 86.00 374 ARG A C 1
ATOM 2992 O O . ARG A 1 374 ? 29.502 4.441 -23.294 1.00 86.00 374 ARG A O 1
ATOM 2999 N N . LEU A 1 375 ? 27.622 4.903 -22.152 1.00 84.44 375 LEU A N 1
ATOM 3000 C CA . LEU A 1 375 ? 27.319 6.122 -22.900 1.00 84.44 375 LEU A CA 1
ATOM 3001 C C . LEU A 1 375 ? 28.439 7.151 -22.721 1.00 84.44 375 LEU A C 1
ATOM 3003 O O . LEU A 1 375 ? 28.904 7.708 -23.708 1.00 84.44 375 LEU A O 1
ATOM 3007 N N . ASN A 1 376 ? 28.921 7.348 -21.491 1.00 83.50 376 ASN A N 1
ATOM 3008 C CA . ASN A 1 376 ? 30.017 8.271 -21.199 1.00 83.50 376 ASN A CA 1
ATOM 3009 C C . ASN A 1 376 ? 31.314 7.918 -21.951 1.00 83.50 376 ASN A C 1
ATOM 3011 O O . ASN A 1 376 ? 31.915 8.818 -22.532 1.00 83.50 376 ASN A O 1
ATOM 3015 N N . ASP A 1 377 ? 31.713 6.642 -21.993 1.00 86.69 377 ASP A N 1
ATOM 3016 C CA . ASP A 1 377 ? 32.887 6.179 -22.758 1.00 86.69 377 ASP A CA 1
ATOM 3017 C C . ASP A 1 377 ? 32.771 6.523 -24.254 1.00 86.69 377 ASP A C 1
ATOM 3019 O O . ASP A 1 377 ? 33.688 7.079 -24.860 1.00 86.69 377 ASP A O 1
ATOM 3023 N N . ILE A 1 378 ? 31.608 6.265 -24.854 1.00 87.00 378 ILE A N 1
ATOM 3024 C CA . ILE A 1 378 ? 31.378 6.545 -26.280 1.00 87.00 378 ILE A CA 1
ATOM 3025 C C . ILE A 1 378 ? 31.403 8.050 -26.555 1.00 87.00 378 ILE A C 1
ATOM 3027 O O . ILE A 1 378 ? 31.927 8.487 -27.579 1.00 87.00 378 ILE A O 1
ATOM 3031 N N . ASN A 1 379 ? 30.901 8.862 -25.628 1.00 82.62 379 ASN A N 1
ATOM 3032 C CA . ASN A 1 379 ? 30.959 10.314 -25.770 1.00 82.62 379 ASN A CA 1
ATOM 3033 C C . ASN A 1 379 ? 32.381 10.843 -25.704 1.00 82.62 379 ASN A C 1
ATOM 3035 O O . ASN A 1 379 ? 32.723 11.737 -26.468 1.00 82.62 379 ASN A O 1
ATOM 3039 N N . GLN A 1 380 ? 33.212 10.297 -24.814 1.00 84.44 380 GLN A N 1
ATOM 3040 C CA . GLN A 1 380 ? 34.624 10.664 -24.755 1.00 84.44 380 GLN A CA 1
ATOM 3041 C C . GLN A 1 380 ? 35.319 10.342 -26.082 1.00 84.44 380 GLN A C 1
ATOM 3043 O O . GLN A 1 380 ? 36.021 11.194 -26.619 1.00 84.44 380 GLN A O 1
ATOM 3048 N N . LYS A 1 381 ? 35.042 9.171 -26.670 1.00 86.81 381 LYS A N 1
ATOM 3049 C CA . LYS A 1 381 ? 35.541 8.807 -28.008 1.00 86.81 381 LYS A CA 1
ATOM 3050 C C . LYS A 1 381 ? 35.066 9.776 -29.094 1.00 86.81 381 LYS A C 1
ATOM 3052 O O . LYS A 1 381 ? 35.860 10.169 -29.942 1.00 86.81 381 LYS A O 1
ATOM 3057 N N . MET A 1 382 ? 33.803 10.207 -29.046 1.00 84.06 382 MET A N 1
ATOM 3058 C CA . MET A 1 382 ? 33.262 11.196 -29.985 1.00 84.06 382 MET A CA 1
ATOM 3059 C C . MET A 1 382 ? 33.939 12.568 -29.837 1.00 84.06 382 MET A C 1
ATOM 3061 O O . MET A 1 382 ? 34.269 13.191 -30.840 1.00 84.06 382 MET A O 1
ATOM 3065 N N . LEU A 1 383 ? 34.188 13.024 -28.604 1.00 81.06 383 LEU A N 1
ATOM 3066 C CA . LEU A 1 383 ? 34.870 14.296 -28.338 1.00 81.06 383 LEU A CA 1
ATOM 3067 C C . LEU A 1 383 ? 36.310 14.299 -28.865 1.00 81.06 383 LEU A C 1
ATOM 3069 O O . LEU A 1 383 ? 36.746 15.294 -29.435 1.00 81.06 383 LEU A O 1
ATOM 3073 N N . VAL A 1 384 ? 37.029 13.181 -28.725 1.00 84.25 384 VAL A N 1
ATOM 3074 C CA . VAL A 1 384 ? 38.383 13.026 -29.285 1.00 84.25 384 VAL A CA 1
ATOM 3075 C C . VAL A 1 384 ? 38.361 13.060 -30.816 1.00 84.25 384 VAL A C 1
ATOM 3077 O O . VAL A 1 384 ? 39.268 13.620 -31.425 1.00 84.25 384 VAL A O 1
ATOM 3080 N N . ALA A 1 385 ? 37.322 12.502 -31.442 1.00 82.56 385 ALA A N 1
ATOM 3081 C CA . ALA A 1 385 ? 37.169 12.495 -32.896 1.00 82.56 385 ALA A CA 1
ATOM 3082 C C . ALA A 1 385 ? 36.734 13.855 -33.488 1.00 82.56 385 ALA A C 1
ATOM 3084 O O . ALA A 1 385 ? 36.882 14.053 -34.691 1.00 82.56 385 ALA A O 1
ATOM 3085 N N . TYR A 1 386 ? 36.225 14.792 -32.674 1.00 76.69 386 TYR A N 1
ATOM 3086 C CA . TYR A 1 386 ? 35.725 16.107 -33.113 1.00 76.69 386 TYR A CA 1
ATOM 3087 C C . TYR A 1 386 ? 36.346 17.287 -32.322 1.00 76.69 386 TYR A C 1
ATOM 3089 O O . TYR A 1 386 ? 35.638 18.011 -31.619 1.00 76.69 386 TYR A O 1
ATOM 3097 N N . PRO A 1 387 ? 37.670 17.524 -32.413 1.00 64.94 387 PRO A N 1
ATOM 3098 C CA . PRO A 1 387 ? 38.348 18.523 -31.580 1.00 64.94 387 PRO A CA 1
ATOM 3099 C C . PRO A 1 387 ? 38.176 19.991 -32.029 1.00 64.94 387 PRO A C 1
ATOM 3101 O O . PRO A 1 387 ? 38.617 20.884 -31.309 1.00 64.94 387 PRO A O 1
ATOM 3104 N N . SER A 1 388 ? 37.571 20.277 -33.192 1.00 57.25 388 SER A N 1
ATOM 3105 C CA . SER A 1 388 ? 37.855 21.526 -33.934 1.00 57.25 388 SER A CA 1
ATOM 3106 C C . SER A 1 388 ? 36.701 22.504 -34.197 1.00 57.25 388 SER A C 1
ATOM 3108 O O . SER A 1 388 ? 36.860 23.348 -35.068 1.00 57.25 388 SER A O 1
ATOM 3110 N N . ASP A 1 389 ? 35.600 22.501 -33.439 1.00 51.56 389 ASP A N 1
ATOM 3111 C CA . ASP A 1 389 ? 34.690 23.663 -33.453 1.00 51.56 389 ASP A CA 1
ATOM 3112 C C . ASP A 1 389 ? 34.249 24.061 -32.040 1.00 51.56 389 ASP A C 1
ATOM 3114 O O . ASP A 1 389 ? 33.561 23.324 -31.333 1.00 51.56 389 ASP A O 1
ATOM 3118 N N . GLY A 1 390 ? 34.677 25.258 -31.628 1.00 50.12 390 GLY A N 1
ATOM 3119 C CA . GLY A 1 390 ? 34.563 25.851 -30.290 1.00 50.12 390 GLY A CA 1
ATOM 3120 C C . GLY A 1 390 ? 33.149 26.210 -29.818 1.00 50.12 390 GLY A C 1
ATOM 3121 O O . GLY A 1 390 ? 32.982 27.162 -29.059 1.00 50.12 390 GLY A O 1
ATOM 3122 N N . ALA A 1 391 ? 32.126 25.453 -30.206 1.00 44.06 391 ALA A N 1
ATOM 3123 C CA . ALA A 1 391 ? 30.767 25.605 -29.709 1.00 44.06 391 ALA A CA 1
ATOM 3124 C C . ALA A 1 391 ? 30.290 24.303 -29.060 1.00 44.06 391 ALA A C 1
ATOM 3126 O O . ALA A 1 391 ? 29.773 23.407 -29.717 1.00 44.06 391 ALA A O 1
ATOM 3127 N N . GLN A 1 392 ? 30.435 24.239 -27.734 1.00 47.59 392 GLN A N 1
ATOM 3128 C CA . GLN A 1 392 ? 29.480 23.583 -26.840 1.00 47.59 392 GLN A CA 1
ATOM 3129 C C . GLN A 1 392 ? 28.877 22.271 -27.375 1.00 47.59 392 GLN A C 1
ATOM 3131 O O . GLN A 1 392 ? 27.679 22.205 -27.665 1.00 47.59 392 GLN A O 1
ATOM 3136 N N . LEU A 1 393 ? 29.646 21.178 -27.403 1.00 48.12 393 LEU A N 1
ATOM 3137 C CA . LEU A 1 393 ? 29.045 19.843 -27.369 1.00 48.12 393 LEU A CA 1
ATOM 3138 C C . LEU A 1 393 ? 28.406 19.612 -25.977 1.00 48.12 393 LEU A C 1
ATOM 3140 O O . LEU A 1 393 ? 28.763 18.708 -25.233 1.00 48.12 393 LEU A O 1
ATOM 3144 N N . LYS A 1 394 ? 27.363 20.394 -25.657 1.00 52.62 394 LYS A N 1
ATOM 3145 C CA . LYS A 1 394 ? 26.354 20.160 -24.605 1.00 52.62 394 LYS A CA 1
ATOM 3146 C C . LYS A 1 394 ? 25.510 18.911 -24.872 1.00 52.62 394 LYS A C 1
ATOM 3148 O O . LYS A 1 394 ? 24.485 18.684 -24.237 1.00 52.62 394 LYS A O 1
ATOM 3153 N N . VAL A 1 395 ? 25.922 18.092 -25.835 1.00 50.38 395 VAL A N 1
ATOM 3154 C CA . VAL A 1 395 ? 25.187 16.937 -26.344 1.00 50.38 395 VAL A CA 1
ATOM 3155 C C . VAL A 1 395 ? 24.951 15.909 -25.232 1.00 50.38 395 VAL A C 1
ATOM 3157 O O . VAL A 1 395 ? 23.959 15.183 -25.273 1.00 50.38 395 VAL A O 1
ATOM 3160 N N . LEU A 1 396 ? 25.787 15.913 -24.185 1.00 52.75 396 LEU A N 1
ATOM 3161 C CA . LEU A 1 396 ? 25.599 15.124 -22.969 1.00 52.75 396 LEU A CA 1
ATOM 3162 C C . LEU A 1 396 ? 25.975 15.866 -21.685 1.00 52.75 396 LEU A C 1
ATOM 3164 O O . LEU A 1 396 ? 26.523 15.255 -20.767 1.00 52.75 396 LEU A O 1
ATOM 3168 N N . GLU A 1 397 ? 25.616 17.145 -21.543 1.00 50.25 397 GLU A N 1
ATOM 3169 C CA . GLU A 1 397 ? 25.458 17.613 -20.162 1.00 50.25 397 GLU A CA 1
ATOM 3170 C C . GLU A 1 397 ? 24.472 16.642 -19.473 1.00 50.25 397 GLU A C 1
ATOM 3172 O O . GLU A 1 397 ? 23.443 16.275 -20.076 1.00 50.25 397 GLU A O 1
ATOM 3177 N N . PRO A 1 398 ? 24.785 16.119 -18.267 1.00 47.34 398 PRO A N 1
ATOM 3178 C CA . PRO A 1 398 ? 23.776 15.438 -17.476 1.00 47.34 398 PRO A CA 1
ATOM 3179 C C . PRO A 1 398 ? 22.630 16.433 -17.402 1.00 47.34 398 PRO A C 1
ATOM 3181 O O . PRO A 1 398 ? 22.815 17.534 -16.886 1.00 47.34 398 PRO A O 1
ATOM 3184 N N . VAL A 1 399 ? 21.498 16.102 -18.036 1.00 50.50 399 VAL A N 1
ATOM 3185 C CA . VAL A 1 399 ? 20.371 17.033 -18.135 1.00 50.50 399 VAL A CA 1
ATOM 3186 C C . VAL A 1 399 ? 20.154 17.523 -16.708 1.00 50.50 399 VAL A C 1
ATOM 3188 O O . VAL A 1 399 ? 20.083 16.676 -15.815 1.00 50.50 399 VAL A O 1
ATOM 3191 N N . PRO A 1 400 ? 20.116 18.837 -16.438 1.00 53.09 400 PRO A N 1
ATOM 3192 C CA . PRO A 1 400 ? 20.000 19.334 -15.070 1.00 53.09 400 PRO A CA 1
ATOM 3193 C C . PRO A 1 400 ? 18.793 18.714 -14.348 1.00 53.09 400 PRO A C 1
ATOM 3195 O O . PRO A 1 400 ? 18.811 18.562 -13.136 1.00 53.09 400 PRO A O 1
ATOM 3198 N N . MET A 1 401 ? 17.791 18.254 -15.104 1.00 44.50 401 MET A N 1
ATOM 3199 C CA . MET A 1 401 ? 16.670 17.428 -14.657 1.00 44.50 401 MET A CA 1
ATOM 3200 C C . MET A 1 401 ? 17.044 15.993 -14.238 1.00 44.50 401 MET A C 1
ATOM 3202 O O . MET A 1 401 ? 16.498 15.529 -13.260 1.00 44.50 401 MET A O 1
ATOM 3206 N N . VAL A 1 402 ? 17.965 15.290 -14.905 1.00 48.47 402 VAL A N 1
ATOM 3207 C CA . VAL A 1 402 ? 18.460 13.955 -14.494 1.00 48.47 402 VAL A CA 1
ATOM 3208 C C . VAL A 1 402 ? 19.375 14.059 -13.282 1.00 48.47 402 VAL A C 1
ATOM 3210 O O . VAL A 1 402 ? 19.282 13.212 -12.407 1.00 48.47 402 VAL A O 1
ATOM 3213 N N . LYS A 1 403 ? 20.202 15.111 -13.181 1.00 51.44 403 LYS A N 1
ATOM 3214 C CA . LYS A 1 403 ? 20.942 15.399 -11.943 1.00 51.44 403 LYS A CA 1
ATOM 3215 C C . LYS A 1 403 ? 19.965 15.699 -10.805 1.00 51.44 403 LYS A C 1
ATOM 3217 O O . LYS A 1 403 ? 20.038 15.040 -9.789 1.00 51.44 403 LYS A O 1
ATOM 3222 N N . LYS A 1 404 ? 18.964 16.561 -11.022 1.00 52.03 404 LYS A N 1
ATOM 3223 C CA . LYS A 1 404 ? 17.896 16.827 -10.042 1.00 52.03 404 LYS A CA 1
ATOM 3224 C C . LYS A 1 404 ? 17.036 15.605 -9.721 1.00 52.03 404 LYS A C 1
ATOM 3226 O O . LYS A 1 404 ? 16.633 15.476 -8.584 1.00 52.03 404 LYS A O 1
ATOM 3231 N N . VAL A 1 405 ? 16.743 14.722 -10.675 1.00 50.84 405 VAL A N 1
ATOM 3232 C CA . VAL A 1 405 ? 15.954 13.494 -10.465 1.00 50.84 405 VAL A CA 1
ATOM 3233 C C . VAL A 1 405 ? 16.793 12.418 -9.790 1.00 50.84 405 VAL A C 1
ATOM 3235 O O . VAL A 1 405 ? 16.259 11.716 -8.952 1.00 50.84 405 VAL A O 1
ATOM 3238 N N . MET A 1 406 ? 18.090 12.308 -10.083 1.00 49.97 406 MET A N 1
ATOM 3239 C CA . MET A 1 406 ? 19.014 11.479 -9.307 1.00 49.97 406 MET A CA 1
ATOM 3240 C C . MET A 1 406 ? 19.180 12.031 -7.898 1.00 49.97 406 MET A C 1
ATOM 3242 O O . MET A 1 406 ? 19.022 11.275 -6.955 1.00 49.97 406 MET A O 1
ATOM 3246 N N . ASP A 1 407 ? 19.397 13.334 -7.739 1.00 52.00 407 ASP A N 1
ATOM 3247 C CA . ASP A 1 407 ? 19.450 13.996 -6.437 1.00 52.00 407 ASP A CA 1
ATOM 3248 C C . ASP A 1 407 ? 18.109 13.817 -5.697 1.00 52.00 407 ASP A C 1
ATOM 3250 O O . ASP A 1 407 ? 18.112 13.585 -4.503 1.00 52.00 407 ASP A O 1
ATOM 3254 N N . LEU A 1 408 ? 16.960 13.799 -6.385 1.00 48.53 408 LEU A N 1
ATOM 3255 C CA . LEU A 1 408 ? 15.618 13.594 -5.809 1.00 48.53 408 LEU A CA 1
ATOM 3256 C C . LEU A 1 408 ? 15.236 12.112 -5.615 1.00 48.53 408 LEU A C 1
ATOM 3258 O O . LEU A 1 408 ? 14.423 11.808 -4.754 1.00 48.53 408 LEU A O 1
ATOM 3262 N N . LEU A 1 409 ? 15.832 11.168 -6.343 1.00 52.06 409 LEU A N 1
ATOM 3263 C CA . LEU A 1 409 ? 15.721 9.720 -6.104 1.00 52.06 409 LEU A CA 1
ATOM 3264 C C . LEU A 1 409 ? 16.616 9.294 -4.939 1.00 52.06 409 LEU A C 1
ATOM 3266 O O . LEU A 1 409 ? 16.202 8.498 -4.101 1.00 52.06 409 LEU A O 1
ATOM 3270 N N . VAL A 1 410 ? 17.825 9.855 -4.882 1.00 48.94 410 VAL A N 1
ATOM 3271 C CA . VAL A 1 410 ? 18.838 9.597 -3.854 1.00 48.94 410 VAL A CA 1
ATOM 3272 C C . VAL A 1 410 ? 18.504 10.339 -2.556 1.00 48.94 410 VAL A C 1
ATOM 3274 O O . VAL A 1 410 ? 18.661 9.759 -1.486 1.00 48.94 410 VAL A O 1
ATOM 3277 N N . MET A 1 411 ? 17.986 11.573 -2.613 1.00 46.72 411 MET A N 1
ATOM 3278 C CA . MET A 1 411 ? 17.542 12.319 -1.423 1.00 46.72 411 MET A CA 1
ATOM 3279 C C . MET A 1 411 ? 16.063 12.105 -1.073 1.00 46.72 411 MET A C 1
ATOM 3281 O O . MET A 1 411 ? 15.686 12.358 0.065 1.00 46.72 411 MET A O 1
ATOM 3285 N N . GLY A 1 412 ? 15.201 11.686 -2.006 1.00 48.44 412 GLY A N 1
ATOM 3286 C CA . GLY A 1 412 ? 13.752 11.873 -1.860 1.00 48.44 412 GLY A CA 1
ATOM 3287 C C . GLY A 1 412 ? 12.894 10.629 -1.654 1.00 48.44 412 GLY A C 1
ATOM 3288 O O . GLY A 1 412 ? 11.769 10.802 -1.218 1.00 48.44 412 GLY A O 1
ATOM 3289 N N . ALA A 1 413 ? 13.326 9.384 -1.864 1.00 54.06 413 ALA A N 1
ATOM 3290 C CA . ALA A 1 413 ? 12.375 8.273 -1.659 1.00 54.06 413 ALA A CA 1
ATOM 3291 C C . ALA A 1 413 ? 11.830 8.183 -0.201 1.00 54.06 413 ALA A C 1
ATOM 3293 O O . ALA A 1 413 ? 10.616 8.058 -0.035 1.00 54.06 413 ALA A O 1
ATOM 3294 N N . PRO A 1 414 ? 12.650 8.359 0.858 1.00 49.84 414 PRO A N 1
ATOM 3295 C CA . PRO A 1 414 ? 12.155 8.432 2.241 1.00 49.84 414 PRO A CA 1
ATOM 3296 C C . PRO A 1 414 ? 11.656 9.835 2.636 1.00 49.84 414 PRO A C 1
ATOM 3298 O O . PRO A 1 414 ? 10.696 9.983 3.388 1.00 49.84 414 PRO A O 1
ATOM 3301 N N . LEU A 1 415 ? 12.294 10.882 2.107 1.00 44.47 415 LEU A N 1
ATOM 3302 C CA . LEU A 1 415 ? 12.085 12.280 2.504 1.00 44.47 415 LEU A CA 1
ATOM 3303 C C . LEU A 1 415 ? 10.863 12.907 1.817 1.00 44.47 415 LEU A C 1
ATOM 3305 O O . LEU A 1 415 ? 10.175 13.724 2.413 1.00 44.47 415 LEU A O 1
ATOM 3309 N N . LEU A 1 416 ? 10.538 12.473 0.598 1.00 45.41 416 LEU A N 1
ATOM 3310 C CA . LEU A 1 416 ? 9.329 12.853 -0.134 1.00 45.41 416 LEU A CA 1
ATOM 3311 C C . LEU A 1 416 ? 8.101 12.122 0.423 1.00 45.41 416 LEU A C 1
ATOM 3313 O O . LEU A 1 416 ? 7.027 12.707 0.466 1.00 45.41 416 LEU A O 1
ATOM 3317 N N . ALA A 1 417 ? 8.258 10.892 0.930 1.00 48.00 417 ALA A N 1
ATOM 3318 C CA . ALA A 1 417 ? 7.211 10.217 1.699 1.00 48.00 417 ALA A CA 1
ATOM 3319 C C . ALA A 1 417 ? 6.918 10.961 3.017 1.00 48.00 417 ALA A C 1
ATOM 3321 O O . ALA A 1 417 ? 5.756 11.214 3.330 1.00 48.00 417 ALA A O 1
ATOM 3322 N N . ALA A 1 418 ? 7.962 11.393 3.737 1.00 43.16 418 ALA A N 1
ATOM 3323 C CA . ALA A 1 418 ? 7.826 12.239 4.925 1.00 43.16 418 ALA A CA 1
ATOM 3324 C C . ALA A 1 418 ? 7.245 13.631 4.600 1.00 43.16 418 ALA A C 1
ATOM 3326 O O . ALA A 1 418 ? 6.386 14.116 5.324 1.00 43.16 418 ALA A O 1
ATOM 3327 N N . PHE A 1 419 ? 7.647 14.248 3.486 1.00 43.59 419 PHE A N 1
ATOM 3328 C CA . PHE A 1 419 ? 7.162 15.560 3.050 1.00 43.59 419 PHE A CA 1
ATOM 3329 C C . PHE A 1 419 ? 5.705 15.527 2.575 1.00 43.59 419 PHE A C 1
ATOM 3331 O O . PHE A 1 419 ? 4.933 16.405 2.943 1.00 43.59 419 PHE A O 1
ATOM 3338 N N . VAL A 1 420 ? 5.297 14.506 1.810 1.00 46.66 420 VAL A N 1
ATOM 3339 C CA . VAL A 1 420 ? 3.890 14.296 1.423 1.00 46.66 420 VAL A CA 1
ATOM 3340 C C . VAL A 1 420 ? 3.037 14.033 2.661 1.00 46.66 420 VAL A C 1
ATOM 3342 O O . VAL A 1 420 ? 1.951 14.591 2.762 1.00 46.66 420 VAL A O 1
ATOM 3345 N N . LYS A 1 421 ? 3.540 13.259 3.632 1.00 46.69 421 LYS A N 1
ATOM 3346 C CA . LYS A 1 421 ? 2.874 13.073 4.926 1.00 46.69 421 LYS A CA 1
ATOM 3347 C C . LYS A 1 421 ? 2.715 14.402 5.680 1.00 46.69 421 LYS A C 1
ATOM 3349 O O . LYS A 1 421 ? 1.603 14.733 6.055 1.00 46.69 421 LYS A O 1
ATOM 3354 N N . SER A 1 422 ? 3.771 15.209 5.805 1.00 43.97 422 SER A N 1
ATOM 3355 C CA . SER A 1 422 ? 3.689 16.530 6.450 1.00 43.97 422 SER A CA 1
ATOM 3356 C C . SER A 1 422 ? 2.778 17.520 5.714 1.00 43.97 422 SER A C 1
ATOM 3358 O O . SER A 1 422 ? 2.102 18.311 6.359 1.00 43.97 422 SER A O 1
ATOM 3360 N N . LEU A 1 423 ? 2.726 17.485 4.379 1.00 41.66 423 LEU A N 1
ATOM 3361 C CA . LEU A 1 423 ? 1.781 18.289 3.596 1.00 41.66 423 LEU A CA 1
ATOM 3362 C C . LEU A 1 423 ? 0.333 17.852 3.828 1.00 41.66 423 LEU A C 1
ATOM 3364 O O . LEU A 1 423 ? -0.541 18.703 3.944 1.00 41.66 423 LEU A O 1
ATOM 3368 N N . LEU A 1 424 ? 0.082 16.543 3.908 1.00 47.38 424 LEU A N 1
ATOM 3369 C CA . LEU A 1 424 ? -1.240 16.002 4.217 1.00 47.38 424 LEU A CA 1
ATOM 3370 C C . LEU A 1 424 ? -1.667 16.347 5.647 1.00 47.38 424 LEU A C 1
ATOM 3372 O O . LEU A 1 424 ? -2.800 16.772 5.833 1.00 47.38 424 LEU A O 1
ATOM 3376 N N . ASP A 1 425 ? -0.761 16.262 6.624 1.00 45.69 425 ASP A N 1
ATOM 3377 C CA . ASP A 1 425 ? -1.035 16.632 8.020 1.00 45.69 425 ASP A CA 1
ATOM 3378 C C . ASP A 1 425 ? -1.378 18.132 8.170 1.00 45.69 425 ASP A C 1
ATOM 3380 O O . ASP A 1 425 ? -2.192 18.489 9.014 1.00 45.69 425 ASP A O 1
ATOM 3384 N N . ILE A 1 426 ? -0.811 19.011 7.329 1.00 51.53 426 ILE A N 1
ATOM 3385 C CA . ILE A 1 426 ? -1.118 20.459 7.296 1.00 51.53 426 ILE A CA 1
ATOM 3386 C C . ILE A 1 426 ? -2.454 20.765 6.598 1.00 51.53 426 ILE A C 1
ATOM 3388 O O . ILE A 1 426 ? -3.065 21.792 6.870 1.00 51.53 426 ILE A O 1
ATOM 3392 N N . VAL A 1 427 ? -2.886 19.924 5.657 1.00 45.12 427 VAL A N 1
ATOM 3393 C CA . VAL A 1 427 ? -4.145 20.120 4.914 1.00 45.12 427 VAL A CA 1
ATOM 3394 C C . VAL A 1 427 ? -5.332 19.452 5.620 1.00 45.12 427 VAL A C 1
ATOM 3396 O O . VAL A 1 427 ? -6.467 19.885 5.436 1.00 45.12 427 VAL A O 1
ATOM 3399 N N . ALA A 1 428 ? -5.084 18.392 6.394 1.00 42.50 428 ALA A N 1
ATOM 3400 C CA . ALA A 1 428 ? -6.104 17.617 7.101 1.00 42.50 428 ALA A CA 1
ATOM 3401 C C . ALA A 1 428 ? -6.314 18.031 8.571 1.00 42.50 428 ALA A C 1
ATOM 3403 O O . ALA A 1 428 ? -7.317 17.624 9.161 1.00 42.50 428 ALA A O 1
ATOM 3404 N N . GLY A 1 429 ? -5.385 18.789 9.160 1.00 37.59 429 GLY A N 1
ATOM 3405 C CA . GLY A 1 429 ? -5.549 19.472 10.450 1.00 37.59 429 GLY A CA 1
ATOM 3406 C C . GLY A 1 429 ? -5.958 20.922 10.254 1.00 37.59 429 GLY A C 1
ATOM 3407 O O . GLY A 1 429 ? -6.710 21.423 11.119 1.00 37.59 429 GLY A O 1
#

Secondary structure (DSSP, 8-state):
------THHHHHHHHHHHHHHHHHHIIIII-SSTTTSEEEE---HHHHHHHHHHHHHH--SHHHHHHHHHHHTTSS-TT--HHHHHHHHHHHHHHHHHHHHHHS-HHHHHHHHHHHEEE-TT--GGGPPP--S-GGG-EEEEEEEEE-TTSTTSEEEEEEEEEEEEE-HHHHHHH-HHHHHHHHHHHHHHHHHHHHHHHHHHHHHSS-SS--HHHHHHHHHHHHHHHHHHHHHHHHTTGGG-SS-GGGTBTTHHHHHHHHHHHHHHHHHHHHHHHHHHHHHHHHHTTSS-SGGGHHHHHHHHHHHHHHHHHHHHHHHHHHHHHHHHHHHHTTSHHHHHHHHHHTS-SS-THHHHHHHHHHHHHHHHHHHHHHHHHHHHHHHHHHH-----S--GGGS--HHHHHHHHHHHHHHHHHHHHHHHHHHHHH-